Protein 2NAB (pdb70)

B-factor: mean 4.06, std 4.64, range [0.1, 16.78]

GO terms:
  GO:0005634 nucleus (C, IDA)
  GO:0042802 identical protein binding (F, IDA)
  GO:0016604 nuclear body (C, IDA)
  GO:0005515 protein binding (F, IPI)
  GO:0042802 identical protein binding (F, IPI)
  GO:0003677 DNA binding (F, IDA)
  GO:0045893 positive regulation of DNA-templated transcription (P, IDA)
  GO:0000122 negative regulation of transcription by RNA polymerase II (P, IDA)

Radius of gyration: 11.76 Å; Cα contacts (8 Å, |Δi|>4): 29; chains: 1; bounding box: 39×16×17 Å

Organism: Mus musculus (NCBI:txid10090)

Foldseek 3Di:
DPDDDPDAPAWDADPVPRDIDRDPVVVVVVVVVCPPPPVVD

Secondary structure (DSSP, 8-state):
-TT-SS-TT--EE-TTT--EES-HHHHHHHHHGGGGS-S--

CATH classification: 3.30.160.60

Solvent-accessible surface area: 3978 Å² total; per-residue (Å²): 98,106,61,126,88,182,29,108,80,54,80,65,78,1,121,115,65,52,94,64,24,65,121,173,122,28,28,89,164,44,30,169,38,136,228,146,77,120,145,156,212

Nearest PDB structures (foldseek):
  2ytp-assembly1_A  TM=5.894E-01  e=1.237E-01  Homo sapiens
  2emb-assembly1_A  TM=6.251E-01  e=2.549E-01  Homo sapiens
  2drp-assembly1_A  TM=6.180E-01  e=2.372E-01  Drosophila melanogaster
  2emf-assembly1_A  TM=6.110E-01  e=6.525E-01  Homo sapiens
  5kkq-assembly2_D  TM=6.620E-01  e=8.105E-01  Homo sapiens

InterPro domains:
  IPR001909 Krueppel-associated box [PF01352] (222-247)
  IPR001909 Krueppel-associated box [PS50805] (220-294)
  IPR003309 SCAN domain [PF02023] (38-126)
  IPR003309 SCAN domain [PS50804] (42-123)
  IPR003309 SCAN domain [SM00431] (38-149)
  IPR003309 SCAN domain [cd07936] (50-122)
  IPR013087 Zinc finger C2H2-type [PF00096] (405-425)
  IPR013087 Zinc finger C2H2-type [PF00096] (461-483)
  IPR013087 Zinc finger C2H2-type [PF00096] (551-573)
  IPR013087 Zinc finger C2H2-type [PS00028] (435-455)
  IPR013087 Zinc finger C2H2-type [PS00028] (463-483)
  IPR013087 Zinc finger C2H2-type [PS00028] (522-543)
  IPR013087 Zinc finger C2H2-type [PS00028] (553-573)
  IPR013087 Zinc finger C2H2-type [PS50157] (405-432)
  IPR013087 Zinc finger C2H2-type [PS50157] (433-460)
  IPR013087 Zinc finger C2H2-type [PS50157] (461-488)
  IPR013087 Zinc finger C2H2-type [PS50157] (520-548)
  IPR013087 Zinc finger C2H2-type [PS50157] (551-578)
  IPR013087 Zinc finger C2H2-type [SM00355] (405-425)
  IPR013087 Zinc finger C2H2-type [SM00355] (433-455)

Sequence (41 aa):
GAMEVQTSQKSYVCPNCGKIFRWRVNFIRHLRSRREQKPHKGAMEVQTSQKSYVCPNCGKIFRWRVNFIRHLRSRREQKPHKGAMEVQTSQKSYVCPNCGKIFRWRVNFIRHLRSRREQKPHKGAMEVQTSQKSYVCPNCGKIFRWRVNFIRHLRSRREQKPHKGAMEVQTSQKSYVCPNCGKIFRWRVNFIRHLRSRREQKPHKGAMEVQTSQKSYVCPNCGKIFRWRVNFIRHLRSRREQKPHKGAMEVQTSQKSYVCPNCGKIFRWRVNFIRHLRSRREQKPHKGAMEVQTSQKSYVCPNCGKIFRWRVNFIRHLRSRREQKPHKGAMEVQTSQKSYVCPNCGKIFRWRVNFIRHLRSRREQKPHKGAMEVQTSQKSYVCPNCGKIFRWRVNFIRHLRSRREQKPHKGAMEVQTSQKSYVCPNCGKIFRWRVNFIRHLRSRREQKPHKGAMEVQTSQKSYVCPNCGKIFRWRVNFIRHLRSRREQKPHKGAMEVQTSQKSYVCPNCGKIFRWRVNFIRHLRSRREQKPHKGAMEVQTSQKSYVCPNCGKIFRWRVNFIRHLRSRREQKPHKGAMEVQTSQKSYVCPNCGKIFRWRVNFIRHLRSRREQKPHK

Structure (mmCIF, N/CA/C/O backbone):
data_2NAB
#
_entry.id   2NAB
#
loop_
_entity.id
_entity.type
_entity.pdbx_description
1 polymer 'Zinc finger protein 496'
2 non-polymer 'ZINC ION'
#
loop_
_atom_site.group_PDB
_atom_site.id
_atom_site.type_symbol
_atom_site.label_atom_id
_atom_site.label_alt_id
_atom_site.label_comp_id
_atom_site.label_asym_id
_atom_site.label_entity_id
_atom_site.label_seq_id
_atom_site.pdbx_PDB_ins_code
_atom_site.Cartn_x
_atom_site.Cartn_y
_atom_site.Cartn_z
_atom_site.occupancy
_atom_site.B_iso_or_equiv
_atom_site.auth_seq_id
_atom_site.auth_comp_id
_atom_site.auth_asym_id
_atom_site.auth_atom_id
_atom_site.pdbx_PDB_model_num
ATOM 1 N N . GLY A 1 1 ? -5.434 -8.682 13.279 1.00 16.57 1 GLY A N 1
ATOM 2 C CA . GLY A 1 1 ? -4.842 -7.472 12.662 1.00 16.05 1 GLY A CA 1
ATOM 3 C C . GLY A 1 1 ? -5.632 -6.227 13.001 1.00 15.39 1 GLY A C 1
ATOM 4 O O . GLY A 1 1 ? -6.787 -6.317 13.417 1.00 15.39 1 GLY A O 1
ATOM 10 N N . ALA A 1 2 ? -5.019 -5.068 12.814 1.00 15.00 2 ALA A N 1
ATOM 11 C CA . ALA A 1 2 ? -5.662 -3.800 13.126 1.00 14.51 2 ALA A CA 1
ATOM 12 C C . ALA A 1 2 ? -6.788 -3.496 12.144 1.00 13.72 2 ALA A C 1
ATOM 13 O O . ALA A 1 2 ? -7.864 -3.045 12.535 1.00 13.57 2 ALA A O 1
ATOM 20 N N . MET A 1 3 ? -6.543 -3.770 10.870 1.00 13.39 3 MET A N 1
ATOM 21 C CA . MET A 1 3 ? -7.508 -3.466 9.822 1.00 12.79 3 MET A CA 1
ATOM 22 C C . MET A 1 3 ? -8.464 -4.628 9.586 1.00 11.93 3 MET A C 1
ATOM 23 O O . MET A 1 3 ? -8.963 -4.814 8.473 1.00 11.75 3 MET A O 1
ATOM 37 N N . GLU A 1 4 ? -8.733 -5.404 10.624 1.00 11.61 4 GLU A N 1
ATOM 38 C CA . GLU A 1 4 ? -9.672 -6.508 10.511 1.00 10.99 4 GLU A CA 1
ATOM 39 C C . GLU A 1 4 ? -11.092 -6.036 10.788 1.00 10.29 4 GLU A C 1
ATOM 40 O O . GLU A 1 4 ? -11.766 -6.508 11.705 1.00 10.23 4 GLU A O 1
ATOM 52 N N . VAL A 1 5 ? -11.518 -5.075 9.989 1.00 10.00 5 VAL A N 1
ATOM 53 C CA . VAL A 1 5 ? -12.875 -4.570 10.021 1.00 9.55 5 VAL A CA 1
ATOM 54 C C . VAL A 1 5 ? -13.525 -4.901 8.687 1.00 8.56 5 VAL A C 1
ATOM 55 O O . VAL A 1 5 ? -12.830 -4.996 7.673 1.00 8.34 5 VAL A O 1
ATOM 68 N N . GLN A 1 6 ? -14.833 -5.109 8.681 1.00 8.21 6 GLN A N 1
ATOM 69 C CA . GLN A 1 6 ? -15.534 -5.446 7.452 1.00 7.51 6 GLN A CA 1
ATOM 70 C C . GLN A 1 6 ? -15.611 -4.226 6.537 1.00 6.86 6 GLN A C 1
ATOM 71 O O . GLN A 1 6 ? -16.579 -3.465 6.564 1.00 6.99 6 GLN A O 1
ATOM 85 N N . THR A 1 7 ? -14.570 -4.043 5.743 1.00 6.49 7 THR A N 1
ATOM 86 C CA . THR A 1 7 ? -14.478 -2.914 4.842 1.00 6.18 7 THR A CA 1
ATOM 87 C C . THR A 1 7 ? -13.684 -3.302 3.597 1.00 5.42 7 THR A C 1
ATOM 88 O O . THR A 1 7 ? -12.646 -3.963 3.687 1.00 5.59 7 THR A O 1
ATOM 99 N N . SER A 1 8 ? -14.179 -2.906 2.436 1.00 4.98 8 SER A N 1
ATOM 100 C CA . SER A 1 8 ? -13.537 -3.249 1.180 1.00 4.63 8 SER A CA 1
ATOM 101 C C . SER A 1 8 ? -12.614 -2.116 0.739 1.00 3.83 8 SER A C 1
ATOM 102 O O . SER A 1 8 ? -12.176 -2.060 -0.411 1.00 4.10 8 SER A O 1
ATOM 110 N N . GLN A 1 9 ? -12.320 -1.210 1.667 1.00 3.35 9 GLN A N 1
ATOM 111 C CA . GLN A 1 9 ? -11.422 -0.100 1.392 1.00 3.09 9 GLN A CA 1
ATOM 112 C C . GLN A 1 9 ? -9.973 -0.570 1.365 1.00 2.31 9 GLN A C 1
ATOM 113 O O . GLN A 1 9 ? -9.122 0.056 0.741 1.00 2.73 9 GLN A O 1
ATOM 127 N N . LYS A 1 10 ? -9.701 -1.680 2.032 1.00 1.81 10 LYS A N 1
ATOM 128 C CA . LYS A 1 10 ? -8.359 -2.238 2.055 1.00 1.63 10 LYS A CA 1
ATOM 129 C C . LYS A 1 10 ? -8.163 -3.199 0.885 1.00 1.14 10 LYS A C 1
ATOM 130 O O . LYS A 1 10 ? -8.607 -4.345 0.917 1.00 1.76 10 LYS A O 1
ATOM 149 N N . SER A 1 11 ? -7.528 -2.712 -0.169 1.00 0.75 11 SER A N 1
ATOM 150 C CA . SER A 1 11 ? -7.289 -3.529 -1.348 1.00 0.74 11 SER A CA 1
ATOM 151 C C . SER A 1 11 ? -5.952 -3.176 -1.989 1.00 0.56 11 SER A C 1
ATOM 152 O O . SER A 1 11 ? -5.730 -3.430 -3.174 1.00 0.73 11 SER A O 1
ATOM 160 N N . TYR A 1 12 ? -5.063 -2.584 -1.205 1.00 0.36 12 TYR A N 1
ATOM 161 C CA . TYR A 1 12 ? -3.765 -2.171 -1.715 1.00 0.21 12 TYR A CA 1
ATOM 162 C C . TYR A 1 12 ? -2.669 -3.026 -1.097 1.00 0.17 12 TYR A C 1
ATOM 163 O O . TYR A 1 12 ? -2.407 -2.938 0.104 1.00 0.22 12 TYR A O 1
ATOM 181 N N . VAL A 1 13 ? -2.053 -3.868 -1.912 1.00 0.18 13 VAL A N 1
ATOM 182 C CA . VAL A 1 13 ? -0.979 -4.734 -1.449 1.00 0.20 13 VAL A CA 1
ATOM 183 C C . VAL A 1 13 ? 0.363 -4.310 -2.032 1.00 0.19 13 VAL A C 1
ATOM 184 O O . VAL A 1 13 ? 0.494 -4.131 -3.242 1.00 0.29 13 VAL A O 1
ATOM 197 N N . CYS A 1 14 ? 1.355 -4.144 -1.173 1.00 0.16 14 CYS A N 1
ATOM 198 C CA . CYS A 1 14 ? 2.722 -3.980 -1.636 1.00 0.22 14 CYS A CA 1
ATOM 199 C C . CYS A 1 14 ? 3.294 -5.355 -1.962 1.00 0.23 14 CYS A C 1
ATOM 200 O O . CYS A 1 14 ? 3.388 -6.211 -1.084 1.00 0.21 14 CYS A O 1
ATOM 207 N N . PRO A 1 15 ? 3.687 -5.585 -3.226 1.00 0.33 15 PRO A N 1
ATOM 208 C CA . PRO A 1 15 ? 4.109 -6.912 -3.701 1.00 0.42 15 PRO A CA 1
ATOM 209 C C . PRO A 1 15 ? 5.332 -7.457 -2.967 1.00 0.45 15 PRO A C 1
ATOM 210 O O . PRO A 1 15 ? 5.517 -8.669 -2.868 1.00 0.57 15 PRO A O 1
ATOM 221 N N . ASN A 1 16 ? 6.156 -6.562 -2.447 1.00 0.42 16 ASN A N 1
ATOM 222 C CA . ASN A 1 16 ? 7.411 -6.960 -1.821 1.00 0.51 16 ASN A CA 1
ATOM 223 C C . ASN A 1 16 ? 7.236 -7.232 -0.330 1.00 0.41 16 ASN A C 1
ATOM 224 O O . ASN A 1 16 ? 7.848 -8.153 0.216 1.00 0.56 16 ASN A O 1
ATOM 235 N N . CYS A 1 17 ? 6.400 -6.440 0.329 1.00 0.26 17 CYS A N 1
ATOM 236 C CA . CYS A 1 17 ? 6.220 -6.577 1.769 1.00 0.29 17 CYS A CA 1
ATOM 237 C C . CYS A 1 17 ? 4.996 -7.422 2.108 1.00 0.24 17 CYS A C 1
ATOM 238 O O . CYS A 1 17 ? 4.881 -7.948 3.216 1.00 0.36 17 CYS A O 1
ATOM 245 N N . GLY A 1 18 ? 4.081 -7.550 1.150 1.00 0.18 18 GLY A N 1
ATOM 246 C CA . GLY A 1 18 ? 2.831 -8.248 1.402 1.00 0.22 18 GLY A CA 1
ATOM 247 C C . GLY A 1 18 ? 1.912 -7.431 2.286 1.00 0.20 18 GLY A C 1
ATOM 248 O O . GLY A 1 18 ? 0.944 -7.948 2.848 1.00 0.30 18 GLY A O 1
ATOM 252 N N . LYS A 1 19 ? 2.223 -6.145 2.393 1.00 0.14 19 LYS A N 1
ATOM 253 C CA . LYS A 1 19 ? 1.546 -5.246 3.316 1.00 0.16 19 LYS A CA 1
ATOM 254 C C . LYS A 1 19 ? 0.189 -4.807 2.770 1.00 0.16 19 LYS A C 1
ATOM 255 O O . LYS A 1 19 ? 0.072 -4.448 1.597 1.00 0.21 19 LYS A O 1
ATOM 274 N N . ILE A 1 20 ? -0.825 -4.844 3.629 1.00 0.16 20 ILE A N 1
ATOM 275 C CA . ILE A 1 20 ? -2.162 -4.379 3.280 1.00 0.19 20 ILE A CA 1
ATOM 276 C C . ILE A 1 20 ? -2.378 -2.947 3.751 1.00 0.15 20 ILE A C 1
ATOM 277 O O . ILE A 1 20 ? -2.092 -2.603 4.900 1.00 0.17 20 ILE A O 1
ATOM 293 N N . PHE A 1 21 ? -2.835 -2.116 2.835 1.00 0.15 21 PHE A N 1
ATOM 294 C CA . PHE A 1 21 ? -3.144 -0.731 3.127 1.00 0.12 21 PHE A CA 1
ATOM 295 C C . PHE A 1 21 ? -4.613 -0.451 2.879 1.00 0.13 21 PHE A C 1
ATOM 296 O O . PHE A 1 21 ? -5.246 -1.095 2.038 1.00 0.19 21 PHE A O 1
ATOM 313 N N . ARG A 1 22 ? -5.151 0.494 3.626 1.00 0.13 22 ARG A N 1
ATOM 314 C CA . ARG A 1 22 ? -6.544 0.865 3.496 1.00 0.17 22 ARG A CA 1
ATOM 315 C C . ARG A 1 22 ? -6.684 2.199 2.767 1.00 0.14 22 ARG A C 1
ATOM 316 O O . ARG A 1 22 ? -7.748 2.525 2.241 1.00 0.24 22 ARG A O 1
ATOM 337 N N . TRP A 1 23 ? -5.600 2.965 2.737 1.00 0.13 23 TRP A N 1
ATOM 338 C CA . TRP A 1 23 ? -5.613 4.287 2.123 1.00 0.14 23 TRP A CA 1
ATOM 339 C C . TRP A 1 23 ? -4.556 4.374 1.028 1.00 0.12 23 TRP A C 1
ATOM 340 O O . TRP A 1 23 ? -3.521 3.715 1.099 1.00 0.15 23 TRP A O 1
ATOM 361 N N . ARG A 1 24 ? -4.837 5.182 0.012 1.00 0.16 24 ARG A N 1
ATOM 362 C CA . ARG A 1 24 ? -3.936 5.349 -1.125 1.00 0.20 24 ARG A CA 1
ATOM 363 C C . ARG A 1 24 ? -2.702 6.171 -0.758 1.00 0.16 24 ARG A C 1
ATOM 364 O O . ARG A 1 24 ? -1.588 5.837 -1.155 1.00 0.18 24 ARG A O 1
ATOM 385 N N . VAL A 1 25 ? -2.907 7.234 0.015 1.00 0.17 25 VAL A N 1
ATOM 386 C CA . VAL A 1 25 ? -1.850 8.214 0.271 1.00 0.20 25 VAL A CA 1
ATOM 387 C C . VAL A 1 25 ? -0.669 7.604 1.023 1.00 0.17 25 VAL A C 1
ATOM 388 O O . VAL A 1 25 ? 0.489 7.824 0.662 1.00 0.20 25 VAL A O 1
ATOM 401 N N . ASN A 1 26 ? -0.960 6.830 2.055 1.00 0.13 26 ASN A N 1
ATOM 402 C CA . ASN A 1 26 ? 0.085 6.174 2.827 1.00 0.14 26 ASN A CA 1
ATOM 403 C C . ASN A 1 26 ? 0.663 4.993 2.054 1.00 0.11 26 ASN A C 1
ATOM 404 O O . ASN A 1 26 ? 1.812 4.603 2.262 1.00 0.14 26 ASN A O 1
ATOM 415 N N . PHE A 1 27 ? -0.145 4.433 1.157 1.00 0.11 27 PHE A N 1
ATOM 416 C CA . PHE A 1 27 ? 0.285 3.323 0.316 1.00 0.10 27 PHE A CA 1
ATOM 417 C C . PHE A 1 27 ? 1.374 3.783 -0.643 1.00 0.10 27 PHE A C 1
ATOM 418 O O . PHE A 1 27 ? 2.436 3.170 -0.732 1.00 0.12 27 PHE A O 1
ATOM 435 N N . ILE A 1 28 ? 1.113 4.884 -1.337 1.00 0.10 28 ILE A N 1
ATOM 436 C CA . ILE A 1 28 ? 2.076 5.440 -2.278 1.00 0.13 28 ILE A CA 1
ATOM 437 C C . ILE A 1 28 ? 3.343 5.868 -1.546 1.00 0.15 28 ILE A C 1
ATOM 438 O O . ILE A 1 28 ? 4.449 5.744 -2.073 1.00 0.20 28 ILE A O 1
ATOM 454 N N . ARG A 1 29 ? 3.171 6.347 -0.319 1.00 0.14 29 ARG A N 1
ATOM 455 C CA . ARG A 1 29 ? 4.298 6.714 0.531 1.00 0.18 29 ARG A CA 1
ATOM 456 C C . ARG A 1 29 ? 5.166 5.489 0.812 1.00 0.15 29 ARG A C 1
ATOM 457 O O . ARG A 1 29 ? 6.389 5.537 0.704 1.00 0.19 29 ARG A O 1
ATOM 478 N N . HIS A 1 30 ? 4.508 4.389 1.153 1.00 0.13 30 HIS A N 1
ATOM 479 C CA . HIS A 1 30 ? 5.184 3.127 1.431 1.00 0.15 30 HIS A CA 1
ATOM 480 C C . HIS A 1 30 ? 5.871 2.592 0.173 1.00 0.19 30 HIS A C 1
ATOM 481 O O . HIS A 1 30 ? 6.958 2.016 0.239 1.00 0.29 30 HIS A O 1
ATOM 495 N N . LEU A 1 31 ? 5.241 2.801 -0.975 1.00 0.18 31 LEU A N 1
ATOM 496 C CA . LEU A 1 31 ? 5.820 2.389 -2.250 1.00 0.27 31 LEU A CA 1
ATOM 497 C C . LEU A 1 31 ? 6.988 3.295 -2.636 1.00 0.33 31 LEU A C 1
ATOM 498 O O . LEU A 1 31 ? 7.890 2.884 -3.360 1.00 0.43 31 LEU A O 1
ATOM 514 N N . ARG A 1 32 ? 6.972 4.523 -2.137 1.00 0.35 32 ARG A N 1
ATOM 515 C CA . ARG A 1 32 ? 8.075 5.452 -2.360 1.00 0.51 32 ARG A CA 1
ATOM 516 C C . ARG A 1 32 ? 9.216 5.136 -1.395 1.00 0.67 32 ARG A C 1
ATOM 517 O O . ARG A 1 32 ? 10.367 5.523 -1.605 1.00 0.85 32 ARG A O 1
ATOM 538 N N . SER A 1 33 ? 8.881 4.400 -0.343 1.00 0.72 33 SER A N 1
ATOM 539 C CA . SER A 1 33 ? 9.849 3.986 0.658 1.00 0.97 33 SER A CA 1
ATOM 540 C C . SER A 1 33 ? 10.672 2.795 0.152 1.00 1.08 33 SER A C 1
ATOM 541 O O . SER A 1 33 ? 11.568 2.304 0.840 1.00 1.61 33 SER A O 1
ATOM 549 N N . ARG A 1 34 ? 10.378 2.342 -1.066 1.00 1.04 34 ARG A N 1
ATOM 550 C CA . ARG A 1 34 ? 11.151 1.269 -1.687 1.00 1.27 34 ARG A CA 1
ATOM 551 C C . ARG A 1 34 ? 12.570 1.742 -1.965 1.00 1.81 34 ARG A C 1
ATOM 552 O O . ARG A 1 34 ? 13.506 0.947 -2.027 1.00 2.50 34 ARG A O 1
ATOM 573 N N . ARG A 1 35 ? 12.715 3.051 -2.108 1.00 2.21 35 ARG A N 1
ATOM 574 C CA . ARG A 1 35 ? 14.010 3.669 -2.347 1.00 2.88 35 ARG A CA 1
ATOM 575 C C . ARG A 1 35 ? 14.895 3.537 -1.105 1.00 3.25 35 ARG A C 1
ATOM 576 O O . ARG A 1 35 ? 16.114 3.697 -1.173 1.00 3.87 35 ARG A O 1
ATOM 597 N N . GLU A 1 36 ? 14.270 3.229 0.028 1.00 3.49 36 GLU A N 1
ATOM 598 C CA . GLU A 1 36 ? 14.987 3.049 1.285 1.00 4.47 36 GLU A CA 1
ATOM 599 C C . GLU A 1 36 ? 15.334 1.580 1.500 1.00 5.10 36 GLU A C 1
ATOM 600 O O . GLU A 1 36 ? 15.922 1.213 2.520 1.00 5.78 36 GLU A O 1
ATOM 612 N N . GLN A 1 37 ? 14.950 0.741 0.550 1.00 5.24 37 GLN A N 1
ATOM 613 C CA . GLN A 1 37 ? 15.176 -0.693 0.660 1.00 6.13 37 GLN A CA 1
ATOM 614 C C . GLN A 1 37 ? 16.477 -1.090 -0.021 1.00 6.51 37 GLN A C 1
ATOM 615 O O . GLN A 1 37 ? 17.148 -0.261 -0.642 1.00 6.82 37 GLN A O 1
ATOM 629 N N . LYS A 1 38 ? 16.821 -2.359 0.096 1.00 6.85 38 LYS A N 1
ATOM 630 C CA . LYS A 1 38 ? 18.010 -2.899 -0.540 1.00 7.56 38 LYS A CA 1
ATOM 631 C C . LYS A 1 38 ? 17.645 -4.129 -1.372 1.00 8.08 38 LYS A C 1
ATOM 632 O O . LYS A 1 38 ? 17.235 -5.161 -0.835 1.00 8.39 38 LYS A O 1
ATOM 651 N N . PRO A 1 39 ? 17.759 -3.998 -2.714 1.00 8.48 39 PRO A N 1
ATOM 652 C CA . PRO A 1 39 ? 17.413 -5.059 -3.676 1.00 9.26 39 PRO A CA 1
ATOM 653 C C . PRO A 1 39 ? 18.010 -6.412 -3.315 1.00 9.99 39 PRO A C 1
ATOM 654 O O . PRO A 1 39 ? 17.365 -7.448 -3.471 1.00 10.40 39 PRO A O 1
ATOM 665 N N . HIS A 1 40 ? 19.252 -6.399 -2.861 1.00 10.38 40 HIS A N 1
ATOM 666 C CA . HIS A 1 40 ? 19.893 -7.603 -2.363 1.00 11.26 40 HIS A CA 1
ATOM 667 C C . HIS A 1 40 ? 20.962 -7.226 -1.350 1.00 12.05 40 HIS A C 1
ATOM 668 O O . HIS A 1 40 ? 20.717 -7.294 -0.151 1.00 12.77 40 HIS A O 1
ATOM 683 N N . LYS A 1 41 ? 22.122 -6.799 -1.855 1.00 12.07 41 LYS A N 1
ATOM 684 C CA . LYS A 1 41 ? 23.266 -6.401 -1.027 1.00 12.96 41 LYS A CA 1
ATOM 685 C C . LYS A 1 41 ? 23.496 -7.380 0.127 1.00 13.36 41 LYS A C 1
ATOM 686 O O . LYS A 1 41 ? 24.137 -8.426 -0.102 1.00 13.65 41 LYS A O 1
ATOM 707 N N . GLY A 1 1 ? -16.374 11.644 0.097 1.00 16.57 1 GLY A N 2
ATOM 708 C CA . GLY A 1 1 ? -17.296 12.736 0.492 1.00 16.05 1 GLY A CA 2
ATOM 709 C C . GLY A 1 1 ? -18.125 12.368 1.702 1.00 15.39 1 GLY A C 2
ATOM 710 O O . GLY A 1 1 ? -17.711 11.534 2.508 1.00 15.39 1 GLY A O 2
ATOM 716 N N . ALA A 1 2 ? -19.303 12.968 1.821 1.00 15.00 2 ALA A N 2
ATOM 717 C CA . ALA A 1 2 ? -20.171 12.733 2.968 1.00 14.51 2 ALA A CA 2
ATOM 718 C C . ALA A 1 2 ? -21.070 11.522 2.747 1.00 13.72 2 ALA A C 2
ATOM 719 O O . ALA A 1 2 ? -21.778 11.086 3.657 1.00 13.57 2 ALA A O 2
ATOM 726 N N . MET A 1 3 ? -21.051 10.989 1.534 1.00 13.39 3 MET A N 2
ATOM 727 C CA . MET A 1 3 ? -21.818 9.792 1.213 1.00 12.79 3 MET A CA 2
ATOM 728 C C . MET A 1 3 ? -20.899 8.717 0.651 1.00 11.93 3 MET A C 2
ATOM 729 O O . MET A 1 3 ? -21.225 8.031 -0.321 1.00 11.75 3 MET A O 2
ATOM 743 N N . GLU A 1 4 ? -19.744 8.575 1.279 1.00 11.61 4 GLU A N 2
ATOM 744 C CA . GLU A 1 4 ? -18.755 7.599 0.858 1.00 10.99 4 GLU A CA 2
ATOM 745 C C . GLU A 1 4 ? -18.530 6.588 1.975 1.00 10.29 4 GLU A C 2
ATOM 746 O O . GLU A 1 4 ? -17.401 6.361 2.417 1.00 10.23 4 GLU A O 2
ATOM 758 N N . VAL A 1 5 ? -19.621 6.002 2.448 1.00 10.00 5 VAL A N 2
ATOM 759 C CA . VAL A 1 5 ? -19.553 5.016 3.517 1.00 9.55 5 VAL A CA 2
ATOM 760 C C . VAL A 1 5 ? -19.089 3.672 2.969 1.00 8.56 5 VAL A C 2
ATOM 761 O O . VAL A 1 5 ? -18.541 2.846 3.701 1.00 8.34 5 VAL A O 2
ATOM 774 N N . GLN A 1 6 ? -19.306 3.461 1.676 1.00 8.21 6 GLN A N 2
ATOM 775 C CA . GLN A 1 6 ? -18.782 2.286 1.003 1.00 7.51 6 GLN A CA 2
ATOM 776 C C . GLN A 1 6 ? -17.287 2.467 0.791 1.00 6.86 6 GLN A C 2
ATOM 777 O O . GLN A 1 6 ? -16.857 3.176 -0.119 1.00 6.99 6 GLN A O 2
ATOM 791 N N . THR A 1 7 ? -16.503 1.860 1.661 1.00 6.49 7 THR A N 2
ATOM 792 C CA . THR A 1 7 ? -15.063 2.026 1.633 1.00 6.18 7 THR A CA 2
ATOM 793 C C . THR A 1 7 ? -14.378 0.777 2.196 1.00 5.42 7 THR A C 2
ATOM 794 O O . THR A 1 7 ? -13.266 0.823 2.730 1.00 5.59 7 THR A O 2
ATOM 805 N N . SER A 1 8 ? -15.054 -0.352 2.072 1.00 4.98 8 SER A N 2
ATOM 806 C CA . SER A 1 8 ? -14.497 -1.621 2.509 1.00 4.63 8 SER A CA 2
ATOM 807 C C . SER A 1 8 ? -13.872 -2.354 1.326 1.00 3.83 8 SER A C 2
ATOM 808 O O . SER A 1 8 ? -14.176 -2.042 0.170 1.00 4.10 8 SER A O 2
ATOM 816 N N . GLN A 1 9 ? -12.997 -3.315 1.622 1.00 3.35 9 GLN A N 2
ATOM 817 C CA . GLN A 1 9 ? -12.318 -4.108 0.595 1.00 3.09 9 GLN A CA 2
ATOM 818 C C . GLN A 1 9 ? -11.419 -3.232 -0.271 1.00 2.31 9 GLN A C 2
ATOM 819 O O . GLN A 1 9 ? -11.355 -3.394 -1.490 1.00 2.73 9 GLN A O 2
ATOM 833 N N . LYS A 1 10 ? -10.723 -2.306 0.372 1.00 1.81 10 LYS A N 2
ATOM 834 C CA . LYS A 1 10 ? -9.766 -1.449 -0.313 1.00 1.63 10 LYS A CA 2
ATOM 835 C C . LYS A 1 10 ? -8.354 -1.927 -0.022 1.00 1.14 10 LYS A C 2
ATOM 836 O O . LYS A 1 10 ? -7.502 -1.162 0.419 1.00 1.76 10 LYS A O 2
ATOM 855 N N . SER A 1 11 ? -8.122 -3.203 -0.269 1.00 0.75 11 SER A N 2
ATOM 856 C CA . SER A 1 11 ? -6.858 -3.830 0.066 1.00 0.74 11 SER A CA 2
ATOM 857 C C . SER A 1 11 ? -5.772 -3.486 -0.949 1.00 0.56 11 SER A C 2
ATOM 858 O O . SER A 1 11 ? -5.705 -4.076 -2.029 1.00 0.73 11 SER A O 2
ATOM 866 N N . TYR A 1 12 ? -4.940 -2.515 -0.611 1.00 0.36 12 TYR A N 2
ATOM 867 C CA . TYR A 1 12 ? -3.782 -2.194 -1.428 1.00 0.21 12 TYR A CA 2
ATOM 868 C C . TYR A 1 12 ? -2.602 -3.022 -0.955 1.00 0.17 12 TYR A C 2
ATOM 869 O O . TYR A 1 12 ? -2.156 -2.872 0.179 1.00 0.22 12 TYR A O 2
ATOM 887 N N . VAL A 1 13 ? -2.113 -3.904 -1.809 1.00 0.18 13 VAL A N 2
ATOM 888 C CA . VAL A 1 13 ? -1.066 -4.831 -1.415 1.00 0.20 13 VAL A CA 2
ATOM 889 C C . VAL A 1 13 ? 0.265 -4.471 -2.061 1.00 0.19 13 VAL A C 2
ATOM 890 O O . VAL A 1 13 ? 0.375 -4.411 -3.287 1.00 0.29 13 VAL A O 2
ATOM 903 N N . CYS A 1 14 ? 1.268 -4.212 -1.236 1.00 0.16 14 CYS A N 2
ATOM 904 C CA . CYS A 1 14 ? 2.624 -4.042 -1.730 1.00 0.22 14 CYS A CA 2
ATOM 905 C C . CYS A 1 14 ? 3.213 -5.407 -2.053 1.00 0.23 14 CYS A C 2
ATOM 906 O O . CYS A 1 14 ? 3.354 -6.247 -1.167 1.00 0.21 14 CYS A O 2
ATOM 913 N N . PRO A 1 15 ? 3.578 -5.650 -3.318 1.00 0.33 15 PRO A N 2
ATOM 914 C CA . PRO A 1 15 ? 4.094 -6.952 -3.750 1.00 0.42 15 PRO A CA 2
ATOM 915 C C . PRO A 1 15 ? 5.468 -7.251 -3.158 1.00 0.45 15 PRO A C 2
ATOM 916 O O . PRO A 1 15 ? 5.938 -8.389 -3.186 1.00 0.57 15 PRO A O 2
ATOM 927 N N . ASN A 1 16 ? 6.100 -6.222 -2.616 1.00 0.42 16 ASN A N 2
ATOM 928 C CA . ASN A 1 16 ? 7.440 -6.350 -2.070 1.00 0.51 16 ASN A CA 2
ATOM 929 C C . ASN A 1 16 ? 7.406 -6.738 -0.591 1.00 0.41 16 ASN A C 2
ATOM 930 O O . ASN A 1 16 ? 8.328 -7.381 -0.095 1.00 0.56 16 ASN A O 2
ATOM 941 N N . CYS A 1 17 ? 6.341 -6.361 0.113 1.00 0.26 17 CYS A N 2
ATOM 942 C CA . CYS A 1 17 ? 6.274 -6.618 1.551 1.00 0.29 17 CYS A CA 2
ATOM 943 C C . CYS A 1 17 ? 5.061 -7.464 1.943 1.00 0.24 17 CYS A C 2
ATOM 944 O O . CYS A 1 17 ? 5.041 -8.071 3.013 1.00 0.36 17 CYS A O 2
ATOM 951 N N . GLY A 1 18 ? 4.051 -7.498 1.081 1.00 0.18 18 GLY A N 2
ATOM 952 C CA . GLY A 1 18 ? 2.807 -8.167 1.422 1.00 0.22 18 GLY A CA 2
ATOM 953 C C . GLY A 1 18 ? 1.933 -7.301 2.313 1.00 0.20 18 GLY A C 2
ATOM 954 O O . GLY A 1 18 ? 0.886 -7.740 2.795 1.00 0.30 18 GLY A O 2
ATOM 958 N N . LYS A 1 19 ? 2.369 -6.061 2.509 1.00 0.14 19 LYS A N 2
ATOM 959 C CA . LYS A 1 19 ? 1.691 -5.117 3.388 1.00 0.16 19 LYS A CA 2
ATOM 960 C C . LYS A 1 19 ? 0.403 -4.616 2.739 1.00 0.16 19 LYS A C 2
ATOM 961 O O . LYS A 1 19 ? 0.404 -4.225 1.570 1.00 0.21 19 LYS A O 2
ATOM 980 N N . ILE A 1 20 ? -0.688 -4.643 3.495 1.00 0.16 20 ILE A N 2
ATOM 981 C CA . ILE A 1 20 ? -1.983 -4.203 2.992 1.00 0.19 20 ILE A CA 2
ATOM 982 C C . ILE A 1 20 ? -2.380 -2.861 3.598 1.00 0.15 20 ILE A C 2
ATOM 983 O O . ILE A 1 20 ? -2.396 -2.701 4.819 1.00 0.17 20 ILE A O 2
ATOM 999 N N . PHE A 1 21 ? -2.688 -1.906 2.734 1.00 0.15 21 PHE A N 2
ATOM 1000 C CA . PHE A 1 21 ? -3.086 -0.574 3.151 1.00 0.12 21 PHE A CA 2
ATOM 1001 C C . PHE A 1 21 ? -4.512 -0.310 2.711 1.00 0.13 21 PHE A C 2
ATOM 1002 O O . PHE A 1 21 ? -4.970 -0.872 1.718 1.00 0.19 21 PHE A O 2
ATOM 1019 N N . ARG A 1 22 ? -5.214 0.519 3.461 1.00 0.13 22 ARG A N 2
ATOM 1020 C CA . ARG A 1 22 ? -6.582 0.868 3.124 1.00 0.17 22 ARG A CA 2
ATOM 1021 C C . ARG A 1 22 ? -6.649 2.277 2.540 1.00 0.14 22 ARG A C 2
ATOM 1022 O O . ARG A 1 22 ? -7.622 2.646 1.880 1.00 0.24 22 ARG A O 2
ATOM 1043 N N . TRP A 1 23 ? -5.612 3.063 2.800 1.00 0.13 23 TRP A N 2
ATOM 1044 C CA . TRP A 1 23 ? -5.518 4.411 2.260 1.00 0.14 23 TRP A CA 2
ATOM 1045 C C . TRP A 1 23 ? -4.456 4.449 1.172 1.00 0.12 23 TRP A C 2
ATOM 1046 O O . TRP A 1 23 ? -3.364 3.910 1.336 1.00 0.15 23 TRP A O 2
ATOM 1067 N N . ARG A 1 24 ? -4.785 5.078 0.058 1.00 0.16 24 ARG A N 2
ATOM 1068 C CA . ARG A 1 24 ? -3.876 5.158 -1.073 1.00 0.20 24 ARG A CA 2
ATOM 1069 C C . ARG A 1 24 ? -2.715 6.106 -0.781 1.00 0.16 24 ARG A C 2
ATOM 1070 O O . ARG A 1 24 ? -1.606 5.905 -1.272 1.00 0.18 24 ARG A O 2
ATOM 1091 N N . VAL A 1 25 ? -2.960 7.124 0.039 1.00 0.17 25 VAL A N 2
ATOM 1092 C CA . VAL A 1 25 ? -1.951 8.147 0.304 1.00 0.20 25 VAL A CA 2
ATOM 1093 C C . VAL A 1 25 ? -0.751 7.573 1.054 1.00 0.17 25 VAL A C 2
ATOM 1094 O O . VAL A 1 25 ? 0.398 7.815 0.680 1.00 0.20 25 VAL A O 2
ATOM 1107 N N . ASN A 1 26 ? -1.017 6.795 2.095 1.00 0.13 26 ASN A N 2
ATOM 1108 C CA . ASN A 1 26 ? 0.048 6.157 2.852 1.00 0.14 26 ASN A CA 2
ATOM 1109 C C . ASN A 1 26 ? 0.621 4.979 2.069 1.00 0.11 26 ASN A C 2
ATOM 1110 O O . ASN A 1 26 ? 1.776 4.601 2.248 1.00 0.14 26 ASN A O 2
ATOM 1121 N N . PHE A 1 27 ? -0.202 4.412 1.194 1.00 0.11 27 PHE A N 2
ATOM 1122 C CA . PHE A 1 27 ? 0.222 3.306 0.340 1.00 0.10 27 PHE A CA 2
ATOM 1123 C C . PHE A 1 27 ? 1.310 3.772 -0.616 1.00 0.10 27 PHE A C 2
ATOM 1124 O O . PHE A 1 27 ? 2.366 3.149 -0.722 1.00 0.12 27 PHE A O 2
ATOM 1141 N N . ILE A 1 28 ? 1.056 4.884 -1.296 1.00 0.10 28 ILE A N 2
ATOM 1142 C CA . ILE A 1 28 ? 2.030 5.454 -2.212 1.00 0.13 28 ILE A CA 2
ATOM 1143 C C . ILE A 1 28 ? 3.292 5.849 -1.453 1.00 0.15 28 ILE A C 2
ATOM 1144 O O . ILE A 1 28 ? 4.391 5.747 -1.977 1.00 0.20 28 ILE A O 2
ATOM 1160 N N . ARG A 1 29 ? 3.123 6.273 -0.206 1.00 0.14 29 ARG A N 2
ATOM 1161 C CA . ARG A 1 29 ? 4.256 6.600 0.656 1.00 0.18 29 ARG A CA 2
ATOM 1162 C C . ARG A 1 29 ? 5.152 5.374 0.857 1.00 0.15 29 ARG A C 2
ATOM 1163 O O . ARG A 1 29 ? 6.377 5.449 0.723 1.00 0.19 29 ARG A O 2
ATOM 1184 N N . HIS A 1 30 ? 4.521 4.249 1.163 1.00 0.13 30 HIS A N 2
ATOM 1185 C CA . HIS A 1 30 ? 5.224 2.994 1.409 1.00 0.15 30 HIS A CA 2
ATOM 1186 C C . HIS A 1 30 ? 5.824 2.431 0.116 1.00 0.19 30 HIS A C 2
ATOM 1187 O O . HIS A 1 30 ? 6.903 1.837 0.124 1.00 0.29 30 HIS A O 2
ATOM 1201 N N . LEU A 1 31 ? 5.125 2.625 -0.995 1.00 0.18 31 LEU A N 2
ATOM 1202 C CA . LEU A 1 31 ? 5.614 2.174 -2.295 1.00 0.27 31 LEU A CA 2
ATOM 1203 C C . LEU A 1 31 ? 6.693 3.106 -2.832 1.00 0.33 31 LEU A C 2
ATOM 1204 O O . LEU A 1 31 ? 7.581 2.682 -3.567 1.00 0.43 31 LEU A O 2
ATOM 1220 N N . ARG A 1 32 ? 6.607 4.370 -2.458 1.00 0.35 32 ARG A N 2
ATOM 1221 C CA . ARG A 1 32 ? 7.596 5.362 -2.847 1.00 0.51 32 ARG A CA 2
ATOM 1222 C C . ARG A 1 32 ? 8.957 4.990 -2.269 1.00 0.67 32 ARG A C 2
ATOM 1223 O O . ARG A 1 32 ? 9.984 5.081 -2.942 1.00 0.85 32 ARG A O 2
ATOM 1244 N N . SER A 1 33 ? 8.942 4.531 -1.027 1.00 0.72 33 SER A N 2
ATOM 1245 C CA . SER A 1 33 ? 10.156 4.113 -0.348 1.00 0.97 33 SER A CA 2
ATOM 1246 C C . SER A 1 33 ? 10.244 2.588 -0.313 1.00 1.08 33 SER A C 2
ATOM 1247 O O . SER A 1 33 ? 10.600 1.998 0.705 1.00 1.61 33 SER A O 2
ATOM 1255 N N . ARG A 1 34 ? 9.904 1.958 -1.433 1.00 1.04 34 ARG A N 2
ATOM 1256 C CA . ARG A 1 34 ? 9.898 0.499 -1.526 1.00 1.27 34 ARG A CA 2
ATOM 1257 C C . ARG A 1 34 ? 11.320 -0.055 -1.490 1.00 1.81 34 ARG A C 2
ATOM 1258 O O . ARG A 1 34 ? 12.267 0.634 -1.872 1.00 2.50 34 ARG A O 2
ATOM 1279 N N . ARG A 1 35 ? 11.452 -1.300 -1.028 1.00 2.21 35 ARG A N 2
ATOM 1280 C CA . ARG A 1 35 ? 12.751 -1.963 -0.905 1.00 2.88 35 ARG A CA 2
ATOM 1281 C C . ARG A 1 35 ? 13.667 -1.172 0.017 1.00 3.25 35 ARG A C 2
ATOM 1282 O O . ARG A 1 35 ? 14.878 -1.086 -0.199 1.00 3.87 35 ARG A O 2
ATOM 1303 N N . GLU A 1 36 ? 13.071 -0.602 1.049 1.00 3.49 36 GLU A N 2
ATOM 1304 C CA . GLU A 1 36 ? 13.790 0.220 2.000 1.00 4.47 36 GLU A CA 2
ATOM 1305 C C . GLU A 1 36 ? 13.120 0.134 3.364 1.00 5.10 36 GLU A C 2
ATOM 1306 O O . GLU A 1 36 ? 11.901 0.266 3.479 1.00 5.78 36 GLU A O 2
ATOM 1318 N N . GLN A 1 37 ? 13.923 -0.103 4.387 1.00 5.24 37 GLN A N 2
ATOM 1319 C CA . GLN A 1 37 ? 13.423 -0.252 5.740 1.00 6.13 37 GLN A CA 2
ATOM 1320 C C . GLN A 1 37 ? 13.434 1.086 6.462 1.00 6.51 37 GLN A C 2
ATOM 1321 O O . GLN A 1 37 ? 12.615 1.329 7.348 1.00 6.82 37 GLN A O 2
ATOM 1335 N N . LYS A 1 38 ? 14.355 1.952 6.071 1.00 6.85 38 LYS A N 2
ATOM 1336 C CA . LYS A 1 38 ? 14.486 3.258 6.694 1.00 7.56 38 LYS A CA 2
ATOM 1337 C C . LYS A 1 38 ? 14.330 4.361 5.653 1.00 8.08 38 LYS A C 2
ATOM 1338 O O . LYS A 1 38 ? 15.266 4.659 4.911 1.00 8.39 38 LYS A O 2
ATOM 1357 N N . PRO A 1 39 ? 13.131 4.964 5.571 1.00 8.48 39 PRO A N 2
ATOM 1358 C CA . PRO A 1 39 ? 12.849 6.049 4.624 1.00 9.26 39 PRO A CA 2
ATOM 1359 C C . PRO A 1 39 ? 13.815 7.219 4.791 1.00 9.99 39 PRO A C 2
ATOM 1360 O O . PRO A 1 39 ? 13.848 7.871 5.839 1.00 10.40 39 PRO A O 2
ATOM 1371 N N . HIS A 1 40 ? 14.605 7.472 3.758 1.00 10.38 40 HIS A N 2
ATOM 1372 C CA . HIS A 1 40 ? 15.616 8.522 3.802 1.00 11.26 40 HIS A CA 2
ATOM 1373 C C . HIS A 1 40 ? 14.982 9.877 3.527 1.00 12.05 40 HIS A C 2
ATOM 1374 O O . HIS A 1 40 ? 15.447 10.906 4.015 1.00 12.77 40 HIS A O 2
ATOM 1389 N N . LYS A 1 41 ? 13.911 9.866 2.749 1.00 12.07 41 LYS A N 2
ATOM 1390 C CA . LYS A 1 41 ? 13.197 11.085 2.413 1.00 12.96 41 LYS A CA 2
ATOM 1391 C C . LYS A 1 41 ? 11.692 10.875 2.563 1.00 13.36 41 LYS A C 2
ATOM 1392 O O . LYS A 1 41 ? 11.060 10.306 1.652 1.00 13.65 41 LYS A O 2
ATOM 1413 N N . GLY A 1 1 ? -10.041 -7.587 14.710 1.00 16.57 1 GLY A N 3
ATOM 1414 C CA . GLY A 1 1 ? -8.702 -7.642 14.077 1.00 16.05 1 GLY A CA 3
ATOM 1415 C C . GLY A 1 1 ? -7.997 -6.312 14.158 1.00 15.39 1 GLY A C 3
ATOM 1416 O O . GLY A 1 1 ? -8.568 -5.335 14.637 1.00 15.39 1 GLY A O 3
ATOM 1422 N N . ALA A 1 2 ? -6.759 -6.263 13.693 1.00 15.00 2 ALA A N 3
ATOM 1423 C CA . ALA A 1 2 ? -5.992 -5.030 13.723 1.00 14.51 2 ALA A CA 3
ATOM 1424 C C . ALA A 1 2 ? -6.331 -4.145 12.529 1.00 13.72 2 ALA A C 3
ATOM 1425 O O . ALA A 1 2 ? -6.854 -3.041 12.688 1.00 13.57 2 ALA A O 3
ATOM 1432 N N . MET A 1 3 ? -6.051 -4.644 11.334 1.00 13.39 3 MET A N 3
ATOM 1433 C CA . MET A 1 3 ? -6.254 -3.868 10.114 1.00 12.79 3 MET A CA 3
ATOM 1434 C C . MET A 1 3 ? -7.343 -4.486 9.248 1.00 11.93 3 MET A C 3
ATOM 1435 O O . MET A 1 3 ? -7.772 -3.897 8.254 1.00 11.75 3 MET A O 3
ATOM 1449 N N . GLU A 1 4 ? -7.787 -5.677 9.624 1.00 11.61 4 GLU A N 3
ATOM 1450 C CA . GLU A 1 4 ? -8.822 -6.377 8.878 1.00 10.99 4 GLU A CA 3
ATOM 1451 C C . GLU A 1 4 ? -10.208 -5.849 9.223 1.00 10.29 4 GLU A C 3
ATOM 1452 O O . GLU A 1 4 ? -11.005 -6.524 9.878 1.00 10.23 4 GLU A O 3
ATOM 1464 N N . VAL A 1 5 ? -10.477 -4.630 8.787 1.00 10.00 5 VAL A N 3
ATOM 1465 C CA . VAL A 1 5 ? -11.789 -4.027 8.935 1.00 9.55 5 VAL A CA 3
ATOM 1466 C C . VAL A 1 5 ? -12.639 -4.373 7.716 1.00 8.56 5 VAL A C 3
ATOM 1467 O O . VAL A 1 5 ? -12.111 -4.518 6.610 1.00 8.34 5 VAL A O 3
ATOM 1480 N N . GLN A 1 6 ? -13.940 -4.534 7.923 1.00 8.21 6 GLN A N 3
ATOM 1481 C CA . GLN A 1 6 ? -14.849 -4.895 6.844 1.00 7.51 6 GLN A CA 3
ATOM 1482 C C . GLN A 1 6 ? -14.982 -3.750 5.843 1.00 6.86 6 GLN A C 3
ATOM 1483 O O . GLN A 1 6 ? -15.709 -2.784 6.079 1.00 6.99 6 GLN A O 3
ATOM 1497 N N . THR A 1 7 ? -14.264 -3.864 4.738 1.00 6.49 7 THR A N 3
ATOM 1498 C CA . THR A 1 7 ? -14.293 -2.859 3.690 1.00 6.18 7 THR A CA 3
ATOM 1499 C C . THR A 1 7 ? -13.640 -3.411 2.427 1.00 5.42 7 THR A C 3
ATOM 1500 O O . THR A 1 7 ? -12.871 -4.372 2.485 1.00 5.59 7 THR A O 3
ATOM 1511 N N . SER A 1 8 ? -13.967 -2.815 1.289 1.00 4.98 8 SER A N 3
ATOM 1512 C CA . SER A 1 8 ? -13.388 -3.220 0.020 1.00 4.63 8 SER A CA 3
ATOM 1513 C C . SER A 1 8 ? -12.278 -2.249 -0.375 1.00 3.83 8 SER A C 3
ATOM 1514 O O . SER A 1 8 ? -11.655 -2.388 -1.428 1.00 4.10 8 SER A O 3
ATOM 1522 N N . GLN A 1 9 ? -12.026 -1.270 0.485 1.00 3.35 9 GLN A N 3
ATOM 1523 C CA . GLN A 1 9 ? -10.994 -0.276 0.228 1.00 3.09 9 GLN A CA 3
ATOM 1524 C C . GLN A 1 9 ? -9.719 -0.633 0.990 1.00 2.31 9 GLN A C 3
ATOM 1525 O O . GLN A 1 9 ? -9.127 0.201 1.667 1.00 2.73 9 GLN A O 3
ATOM 1539 N N . LYS A 1 10 ? -9.314 -1.889 0.892 1.00 1.81 10 LYS A N 3
ATOM 1540 C CA . LYS A 1 10 ? -8.115 -2.356 1.574 1.00 1.63 10 LYS A CA 3
ATOM 1541 C C . LYS A 1 10 ? -7.394 -3.389 0.728 1.00 1.14 10 LYS A C 3
ATOM 1542 O O . LYS A 1 10 ? -6.657 -4.232 1.235 1.00 1.76 10 LYS A O 3
ATOM 1561 N N . SER A 1 11 ? -7.611 -3.317 -0.565 1.00 0.75 11 SER A N 3
ATOM 1562 C CA . SER A 1 11 ? -7.037 -4.287 -1.478 1.00 0.74 11 SER A CA 3
ATOM 1563 C C . SER A 1 11 ? -5.752 -3.761 -2.103 1.00 0.56 11 SER A C 3
ATOM 1564 O O . SER A 1 11 ? -5.443 -4.051 -3.258 1.00 0.73 11 SER A O 3
ATOM 1572 N N . TYR A 1 12 ? -5.004 -2.986 -1.336 1.00 0.36 12 TYR A N 3
ATOM 1573 C CA . TYR A 1 12 ? -3.754 -2.434 -1.819 1.00 0.21 12 TYR A CA 3
ATOM 1574 C C . TYR A 1 12 ? -2.593 -3.204 -1.215 1.00 0.17 12 TYR A C 3
ATOM 1575 O O . TYR A 1 12 ? -2.336 -3.116 -0.011 1.00 0.22 12 TYR A O 3
ATOM 1593 N N . VAL A 1 13 ? -1.909 -3.965 -2.052 1.00 0.18 13 VAL A N 3
ATOM 1594 C CA . VAL A 1 13 ? -0.822 -4.815 -1.604 1.00 0.20 13 VAL A CA 3
ATOM 1595 C C . VAL A 1 13 ? 0.516 -4.289 -2.096 1.00 0.19 13 VAL A C 3
ATOM 1596 O O . VAL A 1 13 ? 0.693 -4.057 -3.292 1.00 0.29 13 VAL A O 3
ATOM 1609 N N . CYS A 1 14 ? 1.453 -4.090 -1.182 1.00 0.16 14 CYS A N 3
ATOM 1610 C CA . CYS A 1 14 ? 2.824 -3.815 -1.573 1.00 0.22 14 CYS A CA 3
ATOM 1611 C C . CYS A 1 14 ? 3.481 -5.116 -2.008 1.00 0.23 14 CYS A C 3
ATOM 1612 O O . CYS A 1 14 ? 3.607 -6.040 -1.209 1.00 0.21 14 CYS A O 3
ATOM 1619 N N . PRO A 1 15 ? 3.920 -5.210 -3.272 1.00 0.33 15 PRO A N 3
ATOM 1620 C CA . PRO A 1 15 ? 4.549 -6.428 -3.801 1.00 0.42 15 PRO A CA 3
ATOM 1621 C C . PRO A 1 15 ? 5.843 -6.773 -3.067 1.00 0.45 15 PRO A C 3
ATOM 1622 O O . PRO A 1 15 ? 6.324 -7.904 -3.126 1.00 0.57 15 PRO A O 3
ATOM 1633 N N . ASN A 1 16 ? 6.387 -5.792 -2.364 1.00 0.42 16 ASN A N 3
ATOM 1634 C CA . ASN A 1 16 ? 7.654 -5.953 -1.670 1.00 0.51 16 ASN A CA 3
ATOM 1635 C C . ASN A 1 16 ? 7.452 -6.467 -0.242 1.00 0.41 16 ASN A C 3
ATOM 1636 O O . ASN A 1 16 ? 8.320 -7.147 0.305 1.00 0.56 16 ASN A O 3
ATOM 1647 N N . CYS A 1 17 ? 6.309 -6.159 0.365 1.00 0.26 17 CYS A N 3
ATOM 1648 C CA . CYS A 1 17 ? 6.096 -6.524 1.764 1.00 0.29 17 CYS A CA 3
ATOM 1649 C C . CYS A 1 17 ? 4.872 -7.416 1.971 1.00 0.24 17 CYS A C 3
ATOM 1650 O O . CYS A 1 17 ? 4.774 -8.113 2.978 1.00 0.36 17 CYS A O 3
ATOM 1657 N N . GLY A 1 18 ? 3.946 -7.400 1.020 1.00 0.18 18 GLY A N 3
ATOM 1658 C CA . GLY A 1 18 ? 2.675 -8.080 1.211 1.00 0.22 18 GLY A CA 3
ATOM 1659 C C . GLY A 1 18 ? 1.765 -7.295 2.141 1.00 0.20 18 GLY A C 3
ATOM 1660 O O . GLY A 1 18 ? 0.692 -7.764 2.531 1.00 0.30 18 GLY A O 3
ATOM 1664 N N . LYS A 1 19 ? 2.209 -6.088 2.477 1.00 0.14 19 LYS A N 3
ATOM 1665 C CA . LYS A 1 19 ? 1.511 -5.210 3.407 1.00 0.16 19 LYS A CA 3
ATOM 1666 C C . LYS A 1 19 ? 0.187 -4.737 2.817 1.00 0.16 19 LYS A C 3
ATOM 1667 O O . LYS A 1 19 ? 0.119 -4.386 1.637 1.00 0.21 19 LYS A O 3
ATOM 1686 N N . ILE A 1 20 ? -0.853 -4.735 3.642 1.00 0.16 20 ILE A N 3
ATOM 1687 C CA . ILE A 1 20 ? -2.168 -4.268 3.229 1.00 0.19 20 ILE A CA 3
ATOM 1688 C C . ILE A 1 20 ? -2.444 -2.873 3.762 1.00 0.15 20 ILE A C 3
ATOM 1689 O O . ILE A 1 20 ? -2.224 -2.578 4.941 1.00 0.17 20 ILE A O 3
ATOM 1705 N N . PHE A 1 21 ? -2.885 -2.018 2.863 1.00 0.15 21 PHE A N 3
ATOM 1706 C CA . PHE A 1 21 ? -3.209 -0.643 3.189 1.00 0.12 21 PHE A CA 3
ATOM 1707 C C . PHE A 1 21 ? -4.671 -0.356 2.903 1.00 0.13 21 PHE A C 3
ATOM 1708 O O . PHE A 1 21 ? -5.268 -0.960 2.013 1.00 0.19 21 PHE A O 3
ATOM 1725 N N . ARG A 1 22 ? -5.243 0.559 3.666 1.00 0.13 22 ARG A N 3
ATOM 1726 C CA . ARG A 1 22 ? -6.628 0.947 3.480 1.00 0.17 22 ARG A CA 3
ATOM 1727 C C . ARG A 1 22 ? -6.713 2.327 2.829 1.00 0.14 22 ARG A C 3
ATOM 1728 O O . ARG A 1 22 ? -7.773 2.755 2.367 1.00 0.24 22 ARG A O 3
ATOM 1749 N N . TRP A 1 23 ? -5.586 3.024 2.801 1.00 0.13 23 TRP A N 3
ATOM 1750 C CA . TRP A 1 23 ? -5.525 4.355 2.216 1.00 0.14 23 TRP A CA 3
ATOM 1751 C C . TRP A 1 23 ? -4.395 4.408 1.198 1.00 0.12 23 TRP A C 3
ATOM 1752 O O . TRP A 1 23 ? -3.290 3.941 1.462 1.00 0.15 23 TRP A O 3
ATOM 1773 N N . ARG A 1 24 ? -4.682 4.960 0.030 1.00 0.16 24 ARG A N 3
ATOM 1774 C CA . ARG A 1 24 ? -3.699 5.025 -1.042 1.00 0.20 24 ARG A CA 3
ATOM 1775 C C . ARG A 1 24 ? -2.610 6.052 -0.742 1.00 0.16 24 ARG A C 3
ATOM 1776 O O . ARG A 1 24 ? -1.476 5.896 -1.184 1.00 0.18 24 ARG A O 3
ATOM 1797 N N . VAL A 1 25 ? -2.951 7.089 0.017 1.00 0.17 25 VAL A N 3
ATOM 1798 C CA . VAL A 1 25 ? -2.005 8.168 0.304 1.00 0.20 25 VAL A CA 3
ATOM 1799 C C . VAL A 1 25 ? -0.761 7.650 1.028 1.00 0.17 25 VAL A C 3
ATOM 1800 O O . VAL A 1 25 ? 0.369 7.944 0.632 1.00 0.20 25 VAL A O 3
ATOM 1813 N N . ASN A 1 26 ? -0.970 6.874 2.082 1.00 0.13 26 ASN A N 3
ATOM 1814 C CA . ASN A 1 26 ? 0.136 6.257 2.807 1.00 0.14 26 ASN A CA 3
ATOM 1815 C C . ASN A 1 26 ? 0.700 5.070 2.034 1.00 0.11 26 ASN A C 3
ATOM 1816 O O . ASN A 1 26 ? 1.886 4.761 2.137 1.00 0.14 26 ASN A O 3
ATOM 1827 N N . PHE A 1 27 ? -0.157 4.406 1.266 1.00 0.11 27 PHE A N 3
ATOM 1828 C CA . PHE A 1 27 ? 0.263 3.286 0.422 1.00 0.10 27 PHE A CA 3
ATOM 1829 C C . PHE A 1 27 ? 1.328 3.728 -0.575 1.00 0.10 27 PHE A C 3
ATOM 1830 O O . PHE A 1 27 ? 2.394 3.121 -0.663 1.00 0.12 27 PHE A O 3
ATOM 1847 N N . ILE A 1 28 ? 1.049 4.803 -1.301 1.00 0.10 28 ILE A N 3
ATOM 1848 C CA . ILE A 1 28 ? 1.989 5.321 -2.286 1.00 0.13 28 ILE A CA 3
ATOM 1849 C C . ILE A 1 28 ? 3.279 5.757 -1.604 1.00 0.15 28 ILE A C 3
ATOM 1850 O O . ILE A 1 28 ? 4.368 5.604 -2.151 1.00 0.20 28 ILE A O 3
ATOM 1866 N N . ARG A 1 29 ? 3.146 6.276 -0.391 1.00 0.14 29 ARG A N 3
ATOM 1867 C CA . ARG A 1 29 ? 4.297 6.697 0.395 1.00 0.18 29 ARG A CA 3
ATOM 1868 C C . ARG A 1 29 ? 5.161 5.491 0.756 1.00 0.15 29 ARG A C 3
ATOM 1869 O O . ARG A 1 29 ? 6.388 5.547 0.700 1.00 0.19 29 ARG A O 3
ATOM 1890 N N . HIS A 1 30 ? 4.499 4.398 1.113 1.00 0.13 30 HIS A N 3
ATOM 1891 C CA . HIS A 1 30 ? 5.173 3.156 1.469 1.00 0.15 30 HIS A CA 3
ATOM 1892 C C . HIS A 1 30 ? 5.885 2.555 0.254 1.00 0.19 30 HIS A C 3
ATOM 1893 O O . HIS A 1 30 ? 6.980 2.001 0.373 1.00 0.29 30 HIS A O 3
ATOM 1907 N N . LEU A 1 31 ? 5.267 2.671 -0.914 1.00 0.18 31 LEU A N 3
ATOM 1908 C CA . LEU A 1 31 ? 5.882 2.206 -2.156 1.00 0.27 31 LEU A CA 3
ATOM 1909 C C . LEU A 1 31 ? 7.005 3.149 -2.578 1.00 0.33 31 LEU A C 3
ATOM 1910 O O . LEU A 1 31 ? 7.967 2.742 -3.227 1.00 0.43 31 LEU A O 3
ATOM 1926 N N . ARG A 1 32 ? 6.878 4.405 -2.182 1.00 0.35 32 ARG A N 3
ATOM 1927 C CA . ARG A 1 32 ? 7.899 5.414 -2.440 1.00 0.51 32 ARG A CA 3
ATOM 1928 C C . ARG A 1 32 ? 9.091 5.200 -1.508 1.00 0.67 32 ARG A C 3
ATOM 1929 O O . ARG A 1 32 ? 10.187 5.715 -1.739 1.00 0.85 32 ARG A O 3
ATOM 1950 N N . SER A 1 33 ? 8.862 4.420 -0.462 1.00 0.72 33 SER A N 3
ATOM 1951 C CA . SER A 1 33 ? 9.875 4.148 0.544 1.00 0.97 33 SER A CA 3
ATOM 1952 C C . SER A 1 33 ? 10.614 2.841 0.227 1.00 1.08 33 SER A C 3
ATOM 1953 O O . SER A 1 33 ? 11.198 2.210 1.108 1.00 1.61 33 SER A O 3
ATOM 1961 N N . ARG A 1 34 ? 10.590 2.433 -1.040 1.00 1.04 34 ARG A N 3
ATOM 1962 C CA . ARG A 1 34 ? 11.307 1.232 -1.463 1.00 1.27 34 ARG A CA 3
ATOM 1963 C C . ARG A 1 34 ? 12.767 1.556 -1.739 1.00 1.81 34 ARG A C 3
ATOM 1964 O O . ARG A 1 34 ? 13.637 0.691 -1.648 1.00 2.50 34 ARG A O 3
ATOM 1985 N N . ARG A 1 35 ? 13.027 2.811 -2.072 1.00 2.21 35 ARG A N 3
ATOM 1986 C CA . ARG A 1 35 ? 14.387 3.272 -2.311 1.00 2.88 35 ARG A CA 3
ATOM 1987 C C . ARG A 1 35 ? 15.159 3.330 -0.996 1.00 3.25 35 ARG A C 3
ATOM 1988 O O . ARG A 1 35 ? 16.387 3.252 -0.971 1.00 3.87 35 ARG A O 3
ATOM 2009 N N . GLU A 1 36 ? 14.419 3.433 0.101 1.00 3.49 36 GLU A N 3
ATOM 2010 C CA . GLU A 1 36 ? 15.012 3.528 1.428 1.00 4.47 36 GLU A CA 3
ATOM 2011 C C . GLU A 1 36 ? 15.236 2.136 2.012 1.00 5.10 36 GLU A C 3
ATOM 2012 O O . GLU A 1 36 ? 15.079 1.917 3.213 1.00 5.78 36 GLU A O 3
ATOM 2024 N N . GLN A 1 37 ? 15.595 1.196 1.151 1.00 5.24 37 GLN A N 3
ATOM 2025 C CA . GLN A 1 37 ? 15.824 -0.180 1.562 1.00 6.13 37 GLN A CA 3
ATOM 2026 C C . GLN A 1 37 ? 17.202 -0.643 1.112 1.00 6.51 37 GLN A C 3
ATOM 2027 O O . GLN A 1 37 ? 17.849 0.012 0.289 1.00 6.82 37 GLN A O 3
ATOM 2041 N N . LYS A 1 38 ? 17.643 -1.768 1.653 1.00 6.85 38 LYS A N 3
ATOM 2042 C CA . LYS A 1 38 ? 18.912 -2.361 1.259 1.00 7.56 38 LYS A CA 3
ATOM 2043 C C . LYS A 1 38 ? 18.678 -3.591 0.386 1.00 8.08 38 LYS A C 3
ATOM 2044 O O . LYS A 1 38 ? 17.980 -4.518 0.809 1.00 8.39 38 LYS A O 3
ATOM 2063 N N . PRO A 1 39 ? 19.208 -3.600 -0.851 1.00 8.48 39 PRO A N 3
ATOM 2064 C CA . PRO A 1 39 ? 18.982 -4.692 -1.806 1.00 9.26 39 PRO A CA 3
ATOM 2065 C C . PRO A 1 39 ? 19.177 -6.067 -1.178 1.00 9.99 39 PRO A C 3
ATOM 2066 O O . PRO A 1 39 ? 18.241 -6.870 -1.125 1.00 10.40 39 PRO A O 3
ATOM 2077 N N . HIS A 1 40 ? 20.380 -6.325 -0.680 1.00 10.38 40 HIS A N 3
ATOM 2078 C CA . HIS A 1 40 ? 20.662 -7.578 0.004 1.00 11.26 40 HIS A CA 3
ATOM 2079 C C . HIS A 1 40 ? 21.809 -7.399 0.993 1.00 12.05 40 HIS A C 3
ATOM 2080 O O . HIS A 1 40 ? 21.692 -7.783 2.157 1.00 12.77 40 HIS A O 3
ATOM 2095 N N . LYS A 1 41 ? 22.897 -6.799 0.515 1.00 12.07 41 LYS A N 3
ATOM 2096 C CA . LYS A 1 41 ? 24.112 -6.601 1.304 1.00 12.96 41 LYS A CA 3
ATOM 2097 C C . LYS A 1 41 ? 24.758 -7.945 1.625 1.00 13.36 41 LYS A C 3
ATOM 2098 O O . LYS A 1 41 ? 25.578 -8.413 0.809 1.00 13.65 41 LYS A O 3
ATOM 2119 N N . GLY A 1 1 ? -18.570 -18.310 1.991 1.00 16.57 1 GLY A N 4
ATOM 2120 C CA . GLY A 1 1 ? -19.215 -17.798 3.223 1.00 16.05 1 GLY A CA 4
ATOM 2121 C C . GLY A 1 1 ? -19.945 -16.493 2.984 1.00 15.39 1 GLY A C 4
ATOM 2122 O O . GLY A 1 1 ? -21.174 -16.463 2.931 1.00 15.39 1 GLY A O 4
ATOM 2128 N N . ALA A 1 2 ? -19.192 -15.413 2.826 1.00 15.00 2 ALA A N 4
ATOM 2129 C CA . ALA A 1 2 ? -19.774 -14.099 2.606 1.00 14.51 2 ALA A CA 4
ATOM 2130 C C . ALA A 1 2 ? -18.839 -13.237 1.772 1.00 13.72 2 ALA A C 4
ATOM 2131 O O . ALA A 1 2 ? -19.144 -12.903 0.627 1.00 13.57 2 ALA A O 4
ATOM 2138 N N . MET A 1 3 ? -17.692 -12.892 2.341 1.00 13.39 3 MET A N 4
ATOM 2139 C CA . MET A 1 3 ? -16.710 -12.086 1.634 1.00 12.79 3 MET A CA 4
ATOM 2140 C C . MET A 1 3 ? -15.616 -12.977 1.062 1.00 11.93 3 MET A C 4
ATOM 2141 O O . MET A 1 3 ? -15.674 -13.351 -0.111 1.00 11.75 3 MET A O 4
ATOM 2155 N N . GLU A 1 4 ? -14.649 -13.338 1.915 1.00 11.61 4 GLU A N 4
ATOM 2156 C CA . GLU A 1 4 ? -13.491 -14.154 1.530 1.00 10.99 4 GLU A CA 4
ATOM 2157 C C . GLU A 1 4 ? -12.603 -13.425 0.518 1.00 10.29 4 GLU A C 4
ATOM 2158 O O . GLU A 1 4 ? -11.448 -13.102 0.808 1.00 10.23 4 GLU A O 4
ATOM 2170 N N . VAL A 1 5 ? -13.146 -13.171 -0.661 1.00 10.00 5 VAL A N 4
ATOM 2171 C CA . VAL A 1 5 ? -12.442 -12.453 -1.708 1.00 9.55 5 VAL A CA 4
ATOM 2172 C C . VAL A 1 5 ? -12.775 -10.967 -1.628 1.00 8.56 5 VAL A C 4
ATOM 2173 O O . VAL A 1 5 ? -13.931 -10.595 -1.415 1.00 8.34 5 VAL A O 4
ATOM 2186 N N . GLN A 1 6 ? -11.762 -10.128 -1.786 1.00 8.21 6 GLN A N 4
ATOM 2187 C CA . GLN A 1 6 ? -11.950 -8.689 -1.713 1.00 7.51 6 GLN A CA 4
ATOM 2188 C C . GLN A 1 6 ? -12.741 -8.195 -2.918 1.00 6.86 6 GLN A C 4
ATOM 2189 O O . GLN A 1 6 ? -12.235 -8.160 -4.044 1.00 6.99 6 GLN A O 4
ATOM 2203 N N . THR A 1 7 ? -13.986 -7.821 -2.678 1.00 6.49 7 THR A N 4
ATOM 2204 C CA . THR A 1 7 ? -14.881 -7.402 -3.741 1.00 6.18 7 THR A CA 4
ATOM 2205 C C . THR A 1 7 ? -15.236 -5.922 -3.618 1.00 5.42 7 THR A C 4
ATOM 2206 O O . THR A 1 7 ? -15.929 -5.517 -2.683 1.00 5.59 7 THR A O 4
ATOM 2217 N N . SER A 1 8 ? -14.745 -5.128 -4.569 1.00 4.98 8 SER A N 4
ATOM 2218 C CA . SER A 1 8 ? -14.953 -3.681 -4.575 1.00 4.63 8 SER A CA 4
ATOM 2219 C C . SER A 1 8 ? -14.473 -3.072 -3.258 1.00 3.83 8 SER A C 4
ATOM 2220 O O . SER A 1 8 ? -15.146 -2.236 -2.654 1.00 4.10 8 SER A O 4
ATOM 2228 N N . GLN A 1 9 ? -13.310 -3.510 -2.814 1.00 3.35 9 GLN A N 4
ATOM 2229 C CA . GLN A 1 9 ? -12.729 -3.030 -1.575 1.00 3.09 9 GLN A CA 4
ATOM 2230 C C . GLN A 1 9 ? -11.370 -2.414 -1.855 1.00 2.31 9 GLN A C 4
ATOM 2231 O O . GLN A 1 9 ? -10.735 -2.731 -2.861 1.00 2.73 9 GLN A O 4
ATOM 2245 N N . LYS A 1 10 ? -10.928 -1.527 -0.986 1.00 1.81 10 LYS A N 4
ATOM 2246 C CA . LYS A 1 10 ? -9.665 -0.843 -1.187 1.00 1.63 10 LYS A CA 4
ATOM 2247 C C . LYS A 1 10 ? -8.585 -1.449 -0.304 1.00 1.14 10 LYS A C 4
ATOM 2248 O O . LYS A 1 10 ? -8.194 -0.880 0.716 1.00 1.76 10 LYS A O 4
ATOM 2267 N N . SER A 1 11 ? -8.133 -2.627 -0.693 1.00 0.75 11 SER A N 4
ATOM 2268 C CA . SER A 1 11 ? -7.066 -3.308 0.011 1.00 0.74 11 SER A CA 4
ATOM 2269 C C . SER A 1 11 ? -5.815 -3.312 -0.853 1.00 0.56 11 SER A C 4
ATOM 2270 O O . SER A 1 11 ? -5.630 -4.191 -1.697 1.00 0.73 11 SER A O 4
ATOM 2278 N N . TYR A 1 12 ? -4.974 -2.312 -0.664 1.00 0.36 12 TYR A N 4
ATOM 2279 C CA . TYR A 1 12 ? -3.776 -2.175 -1.472 1.00 0.21 12 TYR A CA 4
ATOM 2280 C C . TYR A 1 12 ? -2.652 -2.991 -0.866 1.00 0.17 12 TYR A C 4
ATOM 2281 O O . TYR A 1 12 ? -2.150 -2.663 0.204 1.00 0.22 12 TYR A O 4
ATOM 2299 N N . VAL A 1 13 ? -2.271 -4.056 -1.543 1.00 0.18 13 VAL A N 4
ATOM 2300 C CA . VAL A 1 13 ? -1.210 -4.919 -1.060 1.00 0.20 13 VAL A CA 4
ATOM 2301 C C . VAL A 1 13 ? 0.037 -4.756 -1.911 1.00 0.19 13 VAL A C 4
ATOM 2302 O O . VAL A 1 13 ? 0.032 -5.071 -3.106 1.00 0.29 13 VAL A O 4
ATOM 2315 N N . CYS A 1 14 ? 1.093 -4.250 -1.300 1.00 0.16 14 CYS A N 4
ATOM 2316 C CA . CYS A 1 14 ? 2.378 -4.136 -1.968 1.00 0.22 14 CYS A CA 4
ATOM 2317 C C . CYS A 1 14 ? 2.930 -5.533 -2.231 1.00 0.23 14 CYS A C 4
ATOM 2318 O O . CYS A 1 14 ? 3.125 -6.314 -1.301 1.00 0.21 14 CYS A O 4
ATOM 2325 N N . PRO A 1 15 ? 3.208 -5.849 -3.505 1.00 0.33 15 PRO A N 4
ATOM 2326 C CA . PRO A 1 15 ? 3.562 -7.212 -3.943 1.00 0.42 15 PRO A CA 4
ATOM 2327 C C . PRO A 1 15 ? 4.856 -7.708 -3.326 1.00 0.45 15 PRO A C 4
ATOM 2328 O O . PRO A 1 15 ? 5.049 -8.904 -3.116 1.00 0.57 15 PRO A O 4
ATOM 2339 N N . ASN A 1 16 ? 5.728 -6.769 -3.022 1.00 0.42 16 ASN A N 4
ATOM 2340 C CA . ASN A 1 16 ? 7.071 -7.084 -2.581 1.00 0.51 16 ASN A CA 4
ATOM 2341 C C . ASN A 1 16 ? 7.149 -7.251 -1.064 1.00 0.41 16 ASN A C 4
ATOM 2342 O O . ASN A 1 16 ? 7.983 -8.006 -0.562 1.00 0.56 16 ASN A O 4
ATOM 2353 N N . CYS A 1 17 ? 6.267 -6.576 -0.335 1.00 0.26 17 CYS A N 4
ATOM 2354 C CA . CYS A 1 17 ? 6.334 -6.595 1.124 1.00 0.29 17 CYS A CA 4
ATOM 2355 C C . CYS A 1 17 ? 5.132 -7.304 1.748 1.00 0.24 17 CYS A C 4
ATOM 2356 O O . CYS A 1 17 ? 5.178 -7.719 2.905 1.00 0.36 17 CYS A O 4
ATOM 2363 N N . GLY A 1 18 ? 4.055 -7.438 0.980 1.00 0.18 18 GLY A N 4
ATOM 2364 C CA . GLY A 1 18 ? 2.848 -8.061 1.495 1.00 0.22 18 GLY A CA 4
ATOM 2365 C C . GLY A 1 18 ? 2.080 -7.136 2.416 1.00 0.20 18 GLY A C 4
ATOM 2366 O O . GLY A 1 18 ? 1.197 -7.569 3.154 1.00 0.30 18 GLY A O 4
ATOM 2370 N N . LYS A 1 19 ? 2.419 -5.855 2.362 1.00 0.14 19 LYS A N 4
ATOM 2371 C CA . LYS A 1 19 ? 1.821 -4.853 3.233 1.00 0.16 19 LYS A CA 4
ATOM 2372 C C . LYS A 1 19 ? 0.490 -4.378 2.649 1.00 0.16 19 LYS A C 4
ATOM 2373 O O . LYS A 1 19 ? 0.437 -3.943 1.495 1.00 0.21 19 LYS A O 4
ATOM 2392 N N . ILE A 1 20 ? -0.579 -4.477 3.433 1.00 0.16 20 ILE A N 4
ATOM 2393 C CA . ILE A 1 20 ? -1.907 -4.079 2.976 1.00 0.19 20 ILE A CA 4
ATOM 2394 C C . ILE A 1 20 ? -2.291 -2.717 3.564 1.00 0.15 20 ILE A C 4
ATOM 2395 O O . ILE A 1 20 ? -2.156 -2.480 4.764 1.00 0.17 20 ILE A O 4
ATOM 2411 N N . PHE A 1 21 ? -2.714 -1.809 2.696 1.00 0.15 21 PHE A N 4
ATOM 2412 C CA . PHE A 1 21 ? -3.122 -0.482 3.103 1.00 0.12 21 PHE A CA 4
ATOM 2413 C C . PHE A 1 21 ? -4.580 -0.259 2.757 1.00 0.13 21 PHE A C 4
ATOM 2414 O O . PHE A 1 21 ? -5.086 -0.812 1.779 1.00 0.19 21 PHE A O 4
ATOM 2431 N N . ARG A 1 22 ? -5.248 0.550 3.553 1.00 0.13 22 ARG A N 4
ATOM 2432 C CA . ARG A 1 22 ? -6.645 0.852 3.322 1.00 0.17 22 ARG A CA 4
ATOM 2433 C C . ARG A 1 22 ? -6.787 2.198 2.615 1.00 0.14 22 ARG A C 4
ATOM 2434 O O . ARG A 1 22 ? -7.871 2.571 2.169 1.00 0.24 22 ARG A O 4
ATOM 2455 N N . TRP A 1 23 ? -5.679 2.921 2.515 1.00 0.13 23 TRP A N 4
ATOM 2456 C CA . TRP A 1 23 ? -5.682 4.256 1.930 1.00 0.14 23 TRP A CA 4
ATOM 2457 C C . TRP A 1 23 ? -4.581 4.364 0.884 1.00 0.12 23 TRP A C 4
ATOM 2458 O O . TRP A 1 23 ? -3.544 3.710 0.994 1.00 0.15 23 TRP A O 4
ATOM 2479 N N . ARG A 1 24 ? -4.814 5.190 -0.127 1.00 0.16 24 ARG A N 4
ATOM 2480 C CA . ARG A 1 24 ? -3.859 5.363 -1.214 1.00 0.20 24 ARG A CA 4
ATOM 2481 C C . ARG A 1 24 ? -2.629 6.139 -0.761 1.00 0.16 24 ARG A C 4
ATOM 2482 O O . ARG A 1 24 ? -1.513 5.818 -1.153 1.00 0.18 24 ARG A O 4
ATOM 2503 N N . VAL A 1 25 ? -2.837 7.147 0.075 1.00 0.17 25 VAL A N 4
ATOM 2504 C CA . VAL A 1 25 ? -1.763 8.066 0.448 1.00 0.20 25 VAL A CA 4
ATOM 2505 C C . VAL A 1 25 ? -0.617 7.358 1.178 1.00 0.17 25 VAL A C 4
ATOM 2506 O O . VAL A 1 25 ? 0.547 7.502 0.802 1.00 0.20 25 VAL A O 4
ATOM 2519 N N . ASN A 1 26 ? -0.943 6.572 2.194 1.00 0.13 26 ASN A N 4
ATOM 2520 C CA . ASN A 1 26 ? 0.071 5.831 2.940 1.00 0.14 26 ASN A CA 4
ATOM 2521 C C . ASN A 1 26 ? 0.644 4.700 2.097 1.00 0.11 26 ASN A C 4
ATOM 2522 O O . ASN A 1 26 ? 1.799 4.307 2.273 1.00 0.14 26 ASN A O 4
ATOM 2533 N N . PHE A 1 27 ? -0.172 4.176 1.191 1.00 0.11 27 PHE A N 4
ATOM 2534 C CA . PHE A 1 27 ? 0.279 3.158 0.247 1.00 0.10 27 PHE A CA 4
ATOM 2535 C C . PHE A 1 27 ? 1.367 3.721 -0.659 1.00 0.10 27 PHE A C 4
ATOM 2536 O O . PHE A 1 27 ? 2.437 3.131 -0.802 1.00 0.12 27 PHE A O 4
ATOM 2553 N N . ILE A 1 28 ? 1.095 4.878 -1.246 1.00 0.10 28 ILE A N 4
ATOM 2554 C CA . ILE A 1 28 ? 2.059 5.537 -2.114 1.00 0.13 28 ILE A CA 4
ATOM 2555 C C . ILE A 1 28 ? 3.305 5.922 -1.324 1.00 0.15 28 ILE A C 4
ATOM 2556 O O . ILE A 1 28 ? 4.419 5.849 -1.833 1.00 0.20 28 ILE A O 4
ATOM 2572 N N . ARG A 1 29 ? 3.106 6.301 -0.066 1.00 0.14 29 ARG A N 4
ATOM 2573 C CA . ARG A 1 29 ? 4.218 6.609 0.827 1.00 0.18 29 ARG A CA 4
ATOM 2574 C C . ARG A 1 29 ? 5.121 5.385 0.981 1.00 0.15 29 ARG A C 4
ATOM 2575 O O . ARG A 1 29 ? 6.344 5.485 0.904 1.00 0.19 29 ARG A O 4
ATOM 2596 N N . HIS A 1 30 ? 4.495 4.231 1.174 1.00 0.13 30 HIS A N 4
ATOM 2597 C CA . HIS A 1 30 ? 5.212 2.968 1.315 1.00 0.15 30 HIS A CA 4
ATOM 2598 C C . HIS A 1 30 ? 5.924 2.596 0.018 1.00 0.19 30 HIS A C 4
ATOM 2599 O O . HIS A 1 30 ? 7.054 2.107 0.038 1.00 0.29 30 HIS A O 4
ATOM 2613 N N . LEU A 1 31 ? 5.266 2.835 -1.106 1.00 0.18 31 LEU A N 4
ATOM 2614 C CA . LEU A 1 31 ? 5.854 2.553 -2.410 1.00 0.27 31 LEU A CA 4
ATOM 2615 C C . LEU A 1 31 ? 7.013 3.503 -2.697 1.00 0.33 31 LEU A C 4
ATOM 2616 O O . LEU A 1 31 ? 8.005 3.116 -3.306 1.00 0.43 31 LEU A O 4
ATOM 2632 N N . ARG A 1 32 ? 6.894 4.742 -2.242 1.00 0.35 32 ARG A N 4
ATOM 2633 C CA . ARG A 1 32 ? 7.983 5.703 -2.371 1.00 0.51 32 ARG A CA 4
ATOM 2634 C C . ARG A 1 32 ? 9.103 5.374 -1.388 1.00 0.67 32 ARG A C 4
ATOM 2635 O O . ARG A 1 32 ? 10.214 5.894 -1.494 1.00 0.85 32 ARG A O 4
ATOM 2656 N N . SER A 1 33 ? 8.802 4.502 -0.437 1.00 0.72 33 SER A N 4
ATOM 2657 C CA . SER A 1 33 ? 9.788 4.046 0.525 1.00 0.97 33 SER A CA 4
ATOM 2658 C C . SER A 1 33 ? 10.362 2.696 0.096 1.00 1.08 33 SER A C 4
ATOM 2659 O O . SER A 1 33 ? 10.730 1.873 0.932 1.00 1.61 33 SER A O 4
ATOM 2667 N N . ARG A 1 34 ? 10.410 2.468 -1.214 1.00 1.04 34 ARG A N 4
ATOM 2668 C CA . ARG A 1 34 ? 11.007 1.254 -1.757 1.00 1.27 34 ARG A CA 4
ATOM 2669 C C . ARG A 1 34 ? 12.511 1.257 -1.531 1.00 1.81 34 ARG A C 4
ATOM 2670 O O . ARG A 1 34 ? 13.270 1.838 -2.309 1.00 2.50 34 ARG A O 4
ATOM 2691 N N . ARG A 1 35 ? 12.933 0.638 -0.448 1.00 2.21 35 ARG A N 4
ATOM 2692 C CA . ARG A 1 35 ? 14.342 0.544 -0.122 1.00 2.88 35 ARG A CA 4
ATOM 2693 C C . ARG A 1 35 ? 14.866 -0.834 -0.494 1.00 3.25 35 ARG A C 4
ATOM 2694 O O . ARG A 1 35 ? 15.324 -1.592 0.363 1.00 3.87 35 ARG A O 4
ATOM 2715 N N . GLU A 1 36 ? 14.781 -1.166 -1.776 1.00 3.49 36 GLU A N 4
ATOM 2716 C CA . GLU A 1 36 ? 15.230 -2.465 -2.250 1.00 4.47 36 GLU A CA 4
ATOM 2717 C C . GLU A 1 36 ? 16.736 -2.467 -2.477 1.00 5.10 36 GLU A C 4
ATOM 2718 O O . GLU A 1 36 ? 17.213 -2.591 -3.609 1.00 5.78 36 GLU A O 4
ATOM 2730 N N . GLN A 1 37 ? 17.470 -2.321 -1.384 1.00 5.24 37 GLN A N 4
ATOM 2731 C CA . GLN A 1 37 ? 18.922 -2.335 -1.411 1.00 6.13 37 GLN A CA 4
ATOM 2732 C C . GLN A 1 37 ? 19.427 -3.733 -1.737 1.00 6.51 37 GLN A C 4
ATOM 2733 O O . GLN A 1 37 ? 20.086 -3.953 -2.751 1.00 6.82 37 GLN A O 4
ATOM 2747 N N . LYS A 1 38 ? 19.114 -4.672 -0.862 1.00 6.85 38 LYS A N 4
ATOM 2748 C CA . LYS A 1 38 ? 19.518 -6.057 -1.046 1.00 7.56 38 LYS A CA 4
ATOM 2749 C C . LYS A 1 38 ? 18.415 -6.829 -1.765 1.00 8.08 38 LYS A C 4
ATOM 2750 O O . LYS A 1 38 ? 17.234 -6.532 -1.593 1.00 8.39 38 LYS A O 4
ATOM 2769 N N . PRO A 1 39 ? 18.783 -7.823 -2.589 1.00 8.48 39 PRO A N 4
ATOM 2770 C CA . PRO A 1 39 ? 17.820 -8.627 -3.349 1.00 9.26 39 PRO A CA 4
ATOM 2771 C C . PRO A 1 39 ? 17.154 -9.714 -2.504 1.00 9.99 39 PRO A C 4
ATOM 2772 O O . PRO A 1 39 ? 16.950 -10.834 -2.974 1.00 10.40 39 PRO A O 4
ATOM 2783 N N . HIS A 1 40 ? 16.822 -9.366 -1.259 1.00 10.38 40 HIS A N 4
ATOM 2784 C CA . HIS A 1 40 ? 16.175 -10.279 -0.308 1.00 11.26 40 HIS A CA 4
ATOM 2785 C C . HIS A 1 40 ? 17.127 -11.385 0.155 1.00 12.05 40 HIS A C 4
ATOM 2786 O O . HIS A 1 40 ? 17.419 -11.498 1.345 1.00 12.77 40 HIS A O 4
ATOM 2801 N N . LYS A 1 41 ? 17.599 -12.202 -0.775 1.00 12.07 41 LYS A N 4
ATOM 2802 C CA . LYS A 1 41 ? 18.478 -13.312 -0.441 1.00 12.96 41 LYS A CA 4
ATOM 2803 C C . LYS A 1 41 ? 19.931 -12.923 -0.695 1.00 13.36 41 LYS A C 4
ATOM 2804 O O . LYS A 1 41 ? 20.351 -12.911 -1.870 1.00 13.65 41 LYS A O 4
ATOM 2825 N N . GLY A 1 1 ? -5.014 -7.426 9.883 1.00 16.57 1 GLY A N 5
ATOM 2826 C CA . GLY A 1 1 ? -4.156 -6.399 10.521 1.00 16.05 1 GLY A CA 5
ATOM 2827 C C . GLY A 1 1 ? -4.810 -5.808 11.749 1.00 15.39 1 GLY A C 5
ATOM 2828 O O . GLY A 1 1 ? -5.536 -6.500 12.462 1.00 15.39 1 GLY A O 5
ATOM 2834 N N . ALA A 1 2 ? -4.554 -4.531 11.997 1.00 15.00 2 ALA A N 5
ATOM 2835 C CA . ALA A 1 2 ? -5.152 -3.832 13.126 1.00 14.51 2 ALA A CA 5
ATOM 2836 C C . ALA A 1 2 ? -6.317 -2.963 12.666 1.00 13.72 2 ALA A C 5
ATOM 2837 O O . ALA A 1 2 ? -7.130 -2.510 13.473 1.00 13.57 2 ALA A O 5
ATOM 2844 N N . MET A 1 3 ? -6.390 -2.734 11.361 1.00 13.39 3 MET A N 5
ATOM 2845 C CA . MET A 1 3 ? -7.457 -1.936 10.771 1.00 12.79 3 MET A CA 5
ATOM 2846 C C . MET A 1 3 ? -8.501 -2.851 10.141 1.00 11.93 3 MET A C 5
ATOM 2847 O O . MET A 1 3 ? -8.736 -2.820 8.930 1.00 11.75 3 MET A O 5
ATOM 2861 N N . GLU A 1 4 ? -9.143 -3.650 10.982 1.00 11.61 4 GLU A N 5
ATOM 2862 C CA . GLU A 1 4 ? -10.066 -4.680 10.523 1.00 10.99 4 GLU A CA 5
ATOM 2863 C C . GLU A 1 4 ? -11.460 -4.113 10.262 1.00 10.29 4 GLU A C 5
ATOM 2864 O O . GLU A 1 4 ? -12.472 -4.779 10.491 1.00 10.23 4 GLU A O 5
ATOM 2876 N N . VAL A 1 5 ? -11.501 -2.884 9.772 1.00 10.00 5 VAL A N 5
ATOM 2877 C CA . VAL A 1 5 ? -12.752 -2.241 9.412 1.00 9.55 5 VAL A CA 5
ATOM 2878 C C . VAL A 1 5 ? -13.278 -2.842 8.116 1.00 8.56 5 VAL A C 5
ATOM 2879 O O . VAL A 1 5 ? -12.511 -3.064 7.176 1.00 8.34 5 VAL A O 5
ATOM 2892 N N . GLN A 1 6 ? -14.571 -3.120 8.075 1.00 8.21 6 GLN A N 5
ATOM 2893 C CA . GLN A 1 6 ? -15.184 -3.699 6.892 1.00 7.51 6 GLN A CA 5
ATOM 2894 C C . GLN A 1 6 ? -15.287 -2.660 5.783 1.00 6.86 6 GLN A C 5
ATOM 2895 O O . GLN A 1 6 ? -16.106 -1.742 5.844 1.00 6.99 6 GLN A O 5
ATOM 2909 N N . THR A 1 7 ? -14.435 -2.804 4.782 1.00 6.49 7 THR A N 5
ATOM 2910 C CA . THR A 1 7 ? -14.410 -1.898 3.651 1.00 6.18 7 THR A CA 5
ATOM 2911 C C . THR A 1 7 ? -13.664 -2.544 2.490 1.00 5.42 7 THR A C 5
ATOM 2912 O O . THR A 1 7 ? -12.617 -3.163 2.680 1.00 5.59 7 THR A O 5
ATOM 2923 N N . SER A 1 8 ? -14.217 -2.414 1.293 1.00 4.98 8 SER A N 5
ATOM 2924 C CA . SER A 1 8 ? -13.636 -3.030 0.109 1.00 4.63 8 SER A CA 5
ATOM 2925 C C . SER A 1 8 ? -12.527 -2.147 -0.465 1.00 3.83 8 SER A C 5
ATOM 2926 O O . SER A 1 8 ? -11.828 -2.537 -1.400 1.00 4.10 8 SER A O 5
ATOM 2934 N N . GLN A 1 9 ? -12.362 -0.961 0.114 1.00 3.35 9 GLN A N 5
ATOM 2935 C CA . GLN A 1 9 ? -11.356 -0.016 -0.351 1.00 3.09 9 GLN A CA 5
ATOM 2936 C C . GLN A 1 9 ? -9.948 -0.541 -0.082 1.00 2.31 9 GLN A C 5
ATOM 2937 O O . GLN A 1 9 ? -9.026 -0.299 -0.859 1.00 2.73 9 GLN A O 5
ATOM 2951 N N . LYS A 1 10 ? -9.788 -1.270 1.017 1.00 1.81 10 LYS A N 5
ATOM 2952 C CA . LYS A 1 10 ? -8.479 -1.776 1.412 1.00 1.63 10 LYS A CA 5
ATOM 2953 C C . LYS A 1 10 ? -8.073 -2.974 0.550 1.00 1.14 10 LYS A C 5
ATOM 2954 O O . LYS A 1 10 ? -8.169 -4.133 0.962 1.00 1.76 10 LYS A O 5
ATOM 2973 N N . SER A 1 11 ? -7.629 -2.686 -0.660 1.00 0.75 11 SER A N 5
ATOM 2974 C CA . SER A 1 11 ? -7.220 -3.726 -1.582 1.00 0.74 11 SER A CA 5
ATOM 2975 C C . SER A 1 11 ? -5.851 -3.416 -2.168 1.00 0.56 11 SER A C 5
ATOM 2976 O O . SER A 1 11 ? -5.498 -3.888 -3.250 1.00 0.73 11 SER A O 5
ATOM 2984 N N . TYR A 1 12 ? -5.074 -2.625 -1.451 1.00 0.36 12 TYR A N 5
ATOM 2985 C CA . TYR A 1 12 ? -3.751 -2.259 -1.924 1.00 0.21 12 TYR A CA 5
ATOM 2986 C C . TYR A 1 12 ? -2.698 -3.033 -1.151 1.00 0.17 12 TYR A C 5
ATOM 2987 O O . TYR A 1 12 ? -2.479 -2.785 0.033 1.00 0.22 12 TYR A O 5
ATOM 3005 N N . VAL A 1 13 ? -2.073 -3.986 -1.820 1.00 0.18 13 VAL A N 5
ATOM 3006 C CA . VAL A 1 13 ? -1.008 -4.774 -1.224 1.00 0.20 13 VAL A CA 5
ATOM 3007 C C . VAL A 1 13 ? 0.323 -4.473 -1.899 1.00 0.19 13 VAL A C 5
ATOM 3008 O O . VAL A 1 13 ? 0.442 -4.605 -3.118 1.00 0.29 13 VAL A O 5
ATOM 3021 N N . CYS A 1 14 ? 1.316 -4.070 -1.119 1.00 0.16 14 CYS A N 5
ATOM 3022 C CA . CYS A 1 14 ? 2.663 -3.902 -1.646 1.00 0.22 14 CYS A CA 5
ATOM 3023 C C . CYS A 1 14 ? 3.218 -5.272 -2.012 1.00 0.23 14 CYS A C 5
ATOM 3024 O O . CYS A 1 14 ? 3.399 -6.118 -1.139 1.00 0.21 14 CYS A O 5
ATOM 3031 N N . PRO A 1 15 ? 3.509 -5.507 -3.299 1.00 0.33 15 PRO A N 5
ATOM 3032 C CA . PRO A 1 15 ? 3.962 -6.817 -3.777 1.00 0.42 15 PRO A CA 5
ATOM 3033 C C . PRO A 1 15 ? 5.310 -7.214 -3.191 1.00 0.45 15 PRO A C 5
ATOM 3034 O O . PRO A 1 15 ? 5.688 -8.384 -3.203 1.00 0.57 15 PRO A O 5
ATOM 3045 N N . ASN A 1 16 ? 6.033 -6.235 -2.677 1.00 0.42 16 ASN A N 5
ATOM 3046 C CA . ASN A 1 16 ? 7.362 -6.475 -2.139 1.00 0.51 16 ASN A CA 5
ATOM 3047 C C . ASN A 1 16 ? 7.325 -6.810 -0.644 1.00 0.41 16 ASN A C 5
ATOM 3048 O O . ASN A 1 16 ? 8.196 -7.517 -0.147 1.00 0.56 16 ASN A O 5
ATOM 3059 N N . CYS A 1 17 ? 6.317 -6.322 0.072 1.00 0.26 17 CYS A N 5
ATOM 3060 C CA . CYS A 1 17 ? 6.251 -6.560 1.517 1.00 0.29 17 CYS A CA 5
ATOM 3061 C C . CYS A 1 17 ? 5.051 -7.423 1.909 1.00 0.24 17 CYS A C 5
ATOM 3062 O O . CYS A 1 17 ? 5.038 -8.025 2.981 1.00 0.36 17 CYS A O 5
ATOM 3069 N N . GLY A 1 18 ? 4.051 -7.482 1.041 1.00 0.18 18 GLY A N 5
ATOM 3070 C CA . GLY A 1 18 ? 2.814 -8.167 1.377 1.00 0.22 18 GLY A CA 5
ATOM 3071 C C . GLY A 1 18 ? 1.943 -7.329 2.295 1.00 0.20 18 GLY A C 5
ATOM 3072 O O . GLY A 1 18 ? 0.937 -7.802 2.818 1.00 0.30 18 GLY A O 5
ATOM 3076 N N . LYS A 1 19 ? 2.339 -6.073 2.472 1.00 0.14 19 LYS A N 5
ATOM 3077 C CA . LYS A 1 19 ? 1.654 -5.155 3.373 1.00 0.16 19 LYS A CA 5
ATOM 3078 C C . LYS A 1 19 ? 0.389 -4.616 2.707 1.00 0.16 19 LYS A C 5
ATOM 3079 O O . LYS A 1 19 ? 0.441 -4.131 1.576 1.00 0.21 19 LYS A O 5
ATOM 3098 N N . ILE A 1 20 ? -0.737 -4.701 3.406 1.00 0.16 20 ILE A N 5
ATOM 3099 C CA . ILE A 1 20 ? -2.014 -4.256 2.855 1.00 0.19 20 ILE A CA 5
ATOM 3100 C C . ILE A 1 20 ? -2.433 -2.926 3.496 1.00 0.15 20 ILE A C 5
ATOM 3101 O O . ILE A 1 20 ? -2.380 -2.765 4.717 1.00 0.17 20 ILE A O 5
ATOM 3117 N N . PHE A 1 21 ? -2.816 -1.967 2.661 1.00 0.15 21 PHE A N 5
ATOM 3118 C CA . PHE A 1 21 ? -3.132 -0.627 3.110 1.00 0.12 21 PHE A CA 5
ATOM 3119 C C . PHE A 1 21 ? -4.583 -0.295 2.822 1.00 0.13 21 PHE A C 5
ATOM 3120 O O . PHE A 1 21 ? -5.172 -0.797 1.861 1.00 0.19 21 PHE A O 5
ATOM 3137 N N . ARG A 1 22 ? -5.150 0.545 3.664 1.00 0.13 22 ARG A N 5
ATOM 3138 C CA . ARG A 1 22 ? -6.534 0.941 3.535 1.00 0.17 22 ARG A CA 5
ATOM 3139 C C . ARG A 1 22 ? -6.645 2.272 2.794 1.00 0.14 22 ARG A C 5
ATOM 3140 O O . ARG A 1 22 ? -7.668 2.574 2.177 1.00 0.24 22 ARG A O 5
ATOM 3161 N N . TRP A 1 23 ? -5.581 3.060 2.862 1.00 0.13 23 TRP A N 5
ATOM 3162 C CA . TRP A 1 23 ? -5.560 4.384 2.253 1.00 0.14 23 TRP A CA 5
ATOM 3163 C C . TRP A 1 23 ? -4.489 4.444 1.166 1.00 0.12 23 TRP A C 5
ATOM 3164 O O . TRP A 1 23 ? -3.413 3.868 1.312 1.00 0.15 23 TRP A O 5
ATOM 3185 N N . ARG A 1 24 ? -4.796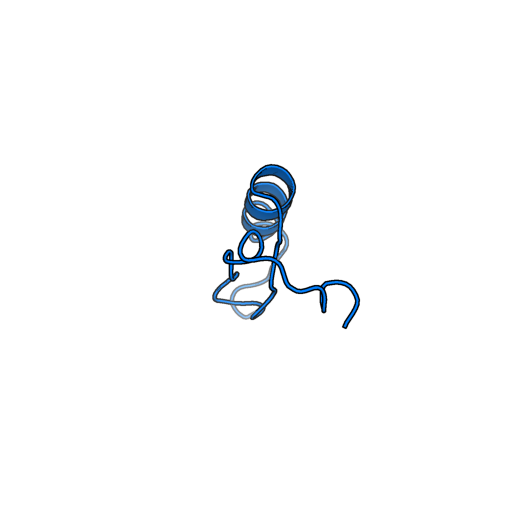 5.131 0.072 1.00 0.16 24 ARG A N 5
ATOM 3186 C CA . ARG A 1 24 ? -3.880 5.211 -1.063 1.00 0.20 24 ARG A CA 5
ATOM 3187 C C . ARG A 1 24 ? -2.681 6.111 -0.779 1.00 0.16 24 ARG A C 5
ATOM 3188 O O . ARG A 1 24 ? -1.577 5.831 -1.239 1.00 0.18 24 ARG A O 5
ATOM 3209 N N . VAL A 1 25 ? -2.888 7.183 -0.020 1.00 0.17 25 VAL A N 5
ATOM 3210 C CA . VAL A 1 25 ? -1.828 8.170 0.190 1.00 0.20 25 VAL A CA 5
ATOM 3211 C C . VAL A 1 25 ? -0.658 7.570 0.965 1.00 0.17 25 VAL A C 5
ATOM 3212 O O . VAL A 1 25 ? 0.503 7.760 0.601 1.00 0.20 25 VAL A O 5
ATOM 3225 N N . ASN A 1 26 ? -0.964 6.822 2.016 1.00 0.13 26 ASN A N 5
ATOM 3226 C CA . ASN A 1 26 ? 0.069 6.169 2.800 1.00 0.14 26 ASN A CA 5
ATOM 3227 C C . ASN A 1 26 ? 0.617 4.951 2.059 1.00 0.11 26 ASN A C 5
ATOM 3228 O O . ASN A 1 26 ? 1.754 4.541 2.279 1.00 0.14 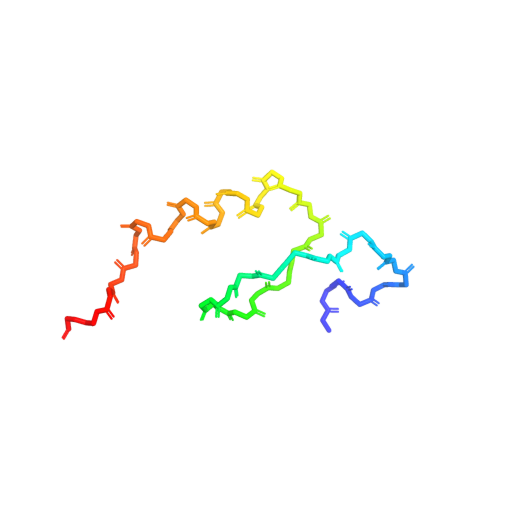26 ASN A O 5
ATOM 3239 N N . PHE A 1 27 ? -0.208 4.369 1.186 1.00 0.11 27 PHE A N 5
ATOM 3240 C CA . PHE A 1 27 ? 0.216 3.245 0.354 1.00 0.10 27 PHE A CA 5
ATOM 3241 C C . PHE A 1 27 ? 1.316 3.679 -0.605 1.00 0.10 27 PHE A C 5
ATOM 3242 O O . PHE A 1 27 ? 2.375 3.055 -0.671 1.00 0.12 27 PHE A O 5
ATOM 3259 N N . ILE A 1 28 ? 1.073 4.769 -1.324 1.00 0.10 28 ILE A N 5
ATOM 3260 C CA . ILE A 1 28 ? 2.059 5.305 -2.255 1.00 0.13 28 ILE A CA 5
ATOM 3261 C C . ILE A 1 28 ? 3.301 5.759 -1.494 1.00 0.15 28 ILE A C 5
ATOM 3262 O O . ILE A 1 28 ? 4.425 5.625 -1.973 1.00 0.20 28 ILE A O 5
ATOM 3278 N N . ARG A 1 29 ? 3.083 6.267 -0.286 1.00 0.14 29 ARG A N 5
ATOM 3279 C CA . ARG A 1 29 ? 4.173 6.674 0.591 1.00 0.18 29 ARG A CA 5
ATOM 3280 C C . ARG A 1 29 ? 5.069 5.477 0.922 1.00 0.15 29 ARG A C 5
ATOM 3281 O O . ARG A 1 29 ? 6.294 5.587 0.938 1.00 0.19 29 ARG A O 5
ATOM 3302 N N . HIS A 1 30 ? 4.439 4.334 1.166 1.00 0.13 30 HIS A N 5
ATOM 3303 C CA . HIS A 1 30 ? 5.152 3.101 1.483 1.00 0.15 30 HIS A CA 5
ATOM 3304 C C . HIS A 1 30 ? 5.868 2.545 0.249 1.00 0.19 30 HIS A C 5
ATOM 3305 O O . HIS A 1 30 ? 7.006 2.080 0.340 1.00 0.29 30 HIS A O 5
ATOM 3319 N N . LEU A 1 31 ? 5.206 2.598 -0.899 1.00 0.18 31 LEU A N 5
ATOM 3320 C CA . LEU A 1 31 ? 5.803 2.133 -2.150 1.00 0.27 31 LEU A CA 5
ATOM 3321 C C . LEU A 1 31 ? 6.975 3.019 -2.556 1.00 0.33 31 LEU A C 5
ATOM 3322 O O . LEU A 1 31 ? 7.989 2.533 -3.054 1.00 0.43 31 LEU A O 5
ATOM 3338 N N . ARG A 1 32 ? 6.840 4.317 -2.318 1.00 0.35 32 ARG A N 5
ATOM 3339 C CA . ARG A 1 32 ? 7.909 5.267 -2.605 1.00 0.51 32 ARG A CA 5
ATOM 3340 C C . ARG A 1 32 ? 9.087 5.047 -1.657 1.00 0.67 32 ARG A C 5
ATOM 3341 O O . ARG A 1 32 ? 10.232 5.381 -1.973 1.00 0.85 32 ARG A O 5
ATOM 3362 N N . SER A 1 3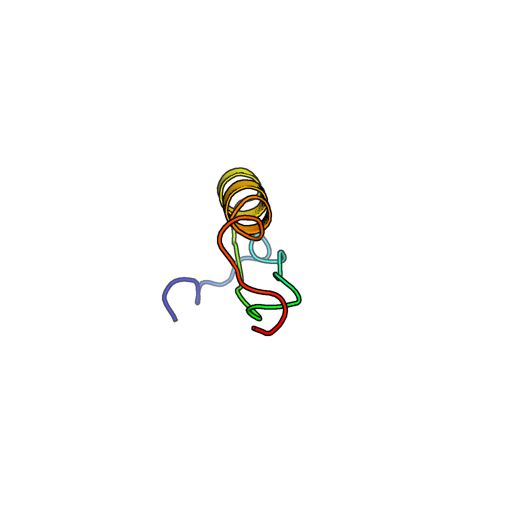3 ? 8.802 4.451 -0.504 1.00 0.72 33 SER A N 5
ATOM 3363 C CA . SER A 1 33 ? 9.816 4.214 0.513 1.00 0.97 33 SER A CA 5
ATOM 3364 C C . SER A 1 33 ? 10.654 2.975 0.176 1.00 1.08 33 SER A C 5
ATOM 3365 O O . SER A 1 33 ? 11.432 2.491 1.000 1.00 1.61 33 SER A O 5
ATOM 3373 N N . ARG A 1 34 ? 10.496 2.464 -1.042 1.00 1.04 34 ARG A N 5
ATOM 3374 C CA . ARG A 1 34 ? 11.344 1.379 -1.531 1.00 1.27 34 ARG A CA 5
ATOM 3375 C C . ARG A 1 34 ? 12.723 1.922 -1.886 1.00 1.81 34 ARG A C 5
ATOM 3376 O O . ARG A 1 34 ? 13.661 1.170 -2.151 1.00 2.50 34 ARG A O 5
ATOM 3397 N N . ARG A 1 35 ? 12.825 3.244 -1.873 1.00 2.21 35 ARG A N 5
ATOM 3398 C CA . ARG A 1 35 ? 14.064 3.949 -2.173 1.00 2.88 35 ARG A CA 5
ATOM 3399 C C . ARG A 1 35 ? 15.129 3.676 -1.109 1.00 3.25 35 ARG A C 5
ATOM 3400 O O . ARG A 1 35 ? 16.327 3.797 -1.367 1.00 3.87 35 ARG A O 5
ATOM 3421 N N . GLU A 1 36 ? 14.688 3.293 0.081 1.00 3.49 36 GLU A N 5
ATOM 3422 C CA . GLU A 1 36 ? 15.593 3.128 1.211 1.00 4.47 36 GLU A CA 5
ATOM 3423 C C . GLU A 1 36 ? 15.703 1.666 1.631 1.00 5.10 36 GLU A C 5
ATOM 3424 O O . GLU A 1 36 ? 15.975 1.365 2.791 1.00 5.78 36 GLU A O 5
ATOM 3436 N N . GLN A 1 37 ? 15.498 0.759 0.690 1.00 5.24 37 GLN A N 5
ATOM 3437 C CA . GLN A 1 37 ? 15.553 -0.665 0.993 1.00 6.13 37 GLN A CA 5
ATOM 3438 C C . GLN A 1 37 ? 16.907 -1.255 0.613 1.00 6.51 37 GLN A C 5
ATOM 3439 O O . GLN A 1 37 ? 17.725 -0.598 -0.033 1.00 6.82 37 GLN A O 5
ATOM 3453 N N . LYS A 1 38 ? 17.137 -2.492 1.027 1.00 6.85 38 LYS A N 5
ATOM 3454 C CA . LYS A 1 38 ? 18.345 -3.216 0.668 1.00 7.56 38 LYS A CA 5
ATOM 3455 C C . LYS A 1 38 ? 17.995 -4.655 0.295 1.00 8.08 38 LYS A C 5
ATOM 3456 O O . LYS A 1 38 ? 17.721 -5.487 1.160 1.00 8.39 38 LYS A O 5
ATOM 3475 N N . PRO A 1 39 ? 17.968 -4.942 -1.022 1.00 8.48 39 PRO A N 5
ATOM 3476 C CA . PRO A 1 39 ? 17.654 -6.274 -1.557 1.00 9.26 39 PRO A CA 5
ATOM 3477 C C . PRO A 1 39 ? 18.413 -7.395 -0.853 1.00 9.99 39 PRO A C 5
ATOM 3478 O O . PRO A 1 39 ? 17.839 -8.437 -0.534 1.00 10.40 39 PRO A O 5
ATOM 3489 N N . HIS A 1 40 ? 19.703 -7.182 -0.616 1.00 10.38 40 HIS A N 5
ATOM 3490 C CA . HIS A 1 40 ? 20.507 -8.143 0.124 1.00 11.26 40 HIS A CA 5
ATOM 3491 C C . HIS A 1 40 ? 21.727 -7.458 0.729 1.00 12.05 40 HIS A C 5
ATOM 3492 O O . HIS A 1 40 ? 21.840 -7.354 1.949 1.00 12.77 40 HIS A O 5
ATOM 3507 N N . LYS A 1 41 ? 22.618 -6.986 -0.142 1.00 12.07 41 LYS A N 5
ATOM 3508 C CA . LYS A 1 41 ? 23.845 -6.304 0.268 1.00 12.96 41 LYS A CA 5
ATOM 3509 C C . LYS A 1 41 ? 24.750 -7.248 1.056 1.00 13.36 41 LYS A C 5
ATOM 3510 O O . LYS A 1 41 ? 25.550 -7.966 0.421 1.00 13.65 41 LYS A O 5
ATOM 3531 N N . GLY A 1 1 ? -21.973 -13.867 -1.769 1.00 16.57 1 GLY A N 6
ATOM 3532 C CA . GLY A 1 1 ? -22.222 -13.102 -0.523 1.00 16.05 1 GLY A CA 6
ATOM 3533 C C . GLY A 1 1 ? -21.662 -11.700 -0.603 1.00 15.39 1 GLY A C 6
ATOM 3534 O O . GLY A 1 1 ? -21.203 -11.274 -1.663 1.00 15.39 1 GLY A O 6
ATOM 3540 N N . ALA A 1 2 ? -21.696 -10.979 0.509 1.00 15.00 2 ALA A N 6
ATOM 3541 C CA . ALA A 1 2 ? -21.172 -9.623 0.556 1.00 14.51 2 ALA A CA 6
ATOM 3542 C C . ALA A 1 2 ? -20.569 -9.329 1.922 1.00 13.72 2 ALA A C 6
ATOM 3543 O O . ALA A 1 2 ? -21.241 -9.462 2.946 1.00 13.57 2 ALA A O 6
ATOM 3550 N N . MET A 1 3 ? -19.303 -8.938 1.937 1.00 13.39 3 MET A N 6
ATOM 3551 C CA . MET A 1 3 ? -18.620 -8.605 3.178 1.00 12.79 3 MET A CA 6
ATOM 3552 C C . MET A 1 3 ? -17.352 -7.814 2.895 1.00 11.93 3 MET A C 6
ATOM 3553 O O . MET A 1 3 ? -17.001 -7.590 1.735 1.00 11.75 3 MET A O 6
ATOM 3567 N N . GLU A 1 4 ? -16.668 -7.397 3.950 1.00 11.61 4 GLU A N 6
ATOM 3568 C CA . GLU A 1 4 ? -15.461 -6.597 3.812 1.00 10.99 4 GLU A CA 6
ATOM 3569 C C . GLU A 1 4 ? -14.292 -7.445 3.316 1.00 10.29 4 GLU A C 6
ATOM 3570 O O . GLU A 1 4 ? -14.452 -8.637 3.032 1.00 10.23 4 GLU A O 6
ATOM 3582 N N . VAL A 1 5 ? -13.123 -6.813 3.207 1.00 10.00 5 VAL A N 6
ATOM 3583 C CA . VAL A 1 5 ? -11.897 -7.472 2.750 1.00 9.55 5 VAL A CA 6
ATOM 3584 C C . VAL A 1 5 ? -11.934 -7.724 1.242 1.00 8.56 5 VAL A C 6
ATOM 3585 O O . VAL A 1 5 ? -11.110 -7.196 0.497 1.00 8.34 5 VAL A O 6
ATOM 3598 N N . GLN A 1 6 ? -12.907 -8.509 0.794 1.00 8.21 6 GLN A N 6
ATOM 3599 C CA . GLN A 1 6 ? -13.023 -8.862 -0.616 1.00 7.51 6 GLN A CA 6
ATOM 3600 C C . GLN A 1 6 ? -13.888 -7.854 -1.365 1.00 6.86 6 GLN A C 6
ATOM 3601 O O . GLN A 1 6 ? -14.206 -8.052 -2.539 1.00 6.99 6 GLN A O 6
ATOM 3615 N N . THR A 1 7 ? -14.259 -6.775 -0.688 1.00 6.49 7 THR A N 6
ATOM 3616 C CA . THR A 1 7 ? -15.154 -5.775 -1.259 1.00 6.18 7 THR A CA 6
ATOM 3617 C C . THR A 1 7 ? -14.567 -5.150 -2.527 1.00 5.42 7 THR A C 6
ATOM 3618 O O . THR A 1 7 ? -15.297 -4.644 -3.381 1.00 5.59 7 THR A O 6
ATOM 3629 N N . SER A 1 8 ? -13.237 -5.203 -2.632 1.00 4.98 8 SER A N 6
ATOM 3630 C CA . SER A 1 8 ? -12.506 -4.693 -3.790 1.00 4.63 8 SER A CA 6
ATOM 3631 C C . SER A 1 8 ? -12.659 -3.180 -3.903 1.00 3.83 8 SER A C 6
ATOM 3632 O O . SER A 1 8 ? -12.559 -2.612 -4.989 1.00 4.10 8 SER A O 6
ATOM 3640 N N . GLN A 1 9 ? -12.891 -2.538 -2.766 1.00 3.35 9 GLN A N 6
ATOM 3641 C CA . GLN A 1 9 ? -13.067 -1.096 -2.726 1.00 3.09 9 GLN A CA 6
ATOM 3642 C C . GLN A 1 9 ? -11.719 -0.404 -2.871 1.00 2.31 9 GLN A C 6
ATOM 3643 O O . GLN A 1 9 ? -11.503 0.371 -3.805 1.00 2.73 9 GLN A O 6
ATOM 3657 N N . LYS A 1 10 ? -10.814 -0.692 -1.946 1.00 1.81 10 LYS A N 6
ATOM 3658 C CA . LYS A 1 10 ? -9.466 -0.147 -1.996 1.00 1.63 10 LYS A CA 6
ATOM 3659 C C . LYS A 1 10 ? -8.524 -0.946 -1.104 1.00 1.14 10 LYS A C 6
ATOM 3660 O O . LYS A 1 10 ? -8.001 -0.451 -0.103 1.00 1.76 10 LYS A O 6
ATOM 3679 N N . SER A 1 11 ? -8.326 -2.196 -1.475 1.00 0.75 11 SER A N 6
ATOM 3680 C CA . SER A 1 11 ? -7.395 -3.070 -0.781 1.00 0.74 11 SER A CA 6
ATOM 3681 C C . SER A 1 11 ? -6.043 -3.045 -1.490 1.00 0.56 11 SER A C 6
ATOM 3682 O O . SER A 1 11 ? -5.863 -3.687 -2.527 1.00 0.73 11 SER A O 6
ATOM 3690 N N . TYR A 1 12 ? -5.105 -2.281 -0.950 1.00 0.36 12 TYR A N 6
ATOM 3691 C CA . TYR A 1 12 ? -3.796 -2.151 -1.571 1.00 0.21 12 TYR A CA 6
ATOM 3692 C C . TYR A 1 12 ? -2.810 -3.111 -0.930 1.00 0.17 12 TYR A C 6
ATOM 3693 O O . TYR A 1 12 ? -2.440 -2.941 0.228 1.00 0.22 12 TYR A O 6
ATOM 3711 N N . VAL A 1 13 ? -2.396 -4.116 -1.674 1.00 0.18 13 VAL A N 6
ATOM 3712 C CA . VAL A 1 13 ? -1.368 -5.026 -1.204 1.00 0.20 13 VAL A CA 6
ATOM 3713 C C . VAL A 1 13 ? -0.086 -4.803 -1.984 1.00 0.19 13 VAL A C 6
ATOM 3714 O O . VAL A 1 13 ? -0.071 -4.925 -3.208 1.00 0.29 13 VAL A O 6
ATOM 3727 N N . CYS A 1 14 ? 0.977 -4.450 -1.288 1.00 0.16 14 CYS A N 6
ATOM 3728 C CA . CYS A 1 14 ? 2.274 -4.345 -1.924 1.00 0.22 14 CYS A CA 6
ATOM 3729 C C . CYS A 1 14 ? 2.806 -5.748 -2.200 1.00 0.23 14 CYS A C 6
ATOM 3730 O O . CYS A 1 14 ? 3.015 -6.533 -1.273 1.00 0.21 14 CYS A O 6
ATOM 3737 N N . PRO A 1 15 ? 3.041 -6.069 -3.480 1.00 0.33 15 PRO A N 6
ATOM 3738 C CA . PRO A 1 15 ? 3.369 -7.432 -3.920 1.00 0.42 15 PRO A CA 6
ATOM 3739 C C . PRO A 1 15 ? 4.667 -7.953 -3.318 1.00 0.45 15 PRO A C 6
ATOM 3740 O O . PRO A 1 15 ? 4.849 -9.161 -3.151 1.00 0.57 15 PRO A O 6
ATOM 3751 N N . ASN A 1 16 ? 5.566 -7.041 -2.989 1.00 0.42 16 ASN A N 6
ATOM 3752 C CA . ASN A 1 16 ? 6.878 -7.425 -2.500 1.00 0.51 16 ASN A CA 6
ATOM 3753 C C . ASN A 1 16 ? 6.900 -7.568 -0.984 1.00 0.41 16 ASN A C 6
ATOM 3754 O O . ASN A 1 16 ? 7.490 -8.511 -0.456 1.00 0.56 16 ASN A O 6
ATOM 3765 N N . CYS A 1 17 ? 6.247 -6.651 -0.285 1.00 0.26 17 CYS A N 6
ATOM 3766 C CA . CYS A 1 17 ? 6.343 -6.609 1.169 1.00 0.29 17 CYS A CA 6
ATOM 3767 C C . CYS A 1 17 ? 5.156 -7.296 1.846 1.00 0.24 17 CYS A C 6
ATOM 3768 O O . CYS A 1 17 ? 5.199 -7.585 3.041 1.00 0.36 17 CYS A O 6
ATOM 3775 N N . GLY A 1 18 ? 4.095 -7.547 1.084 1.00 0.18 18 GLY A N 6
ATOM 3776 C CA . GLY A 1 18 ? 2.906 -8.167 1.648 1.00 0.22 18 GLY A CA 6
ATOM 3777 C C . GLY A 1 18 ? 2.124 -7.203 2.519 1.00 0.20 18 GLY A C 6
ATOM 3778 O O . GLY A 1 18 ? 1.276 -7.611 3.316 1.00 0.30 18 GLY A O 6
ATOM 3782 N N . LYS A 1 19 ? 2.417 -5.920 2.363 1.00 0.14 19 LYS A N 6
ATOM 3783 C CA . LYS A 1 19 ? 1.828 -4.884 3.193 1.00 0.16 19 LYS A CA 6
ATOM 3784 C C . LYS A 1 19 ? 0.466 -4.479 2.641 1.00 0.16 19 LYS A C 6
ATOM 3785 O O . LYS A 1 19 ? 0.345 -4.144 1.461 1.00 0.21 19 LYS A O 6
ATOM 3804 N N . ILE A 1 20 ? -0.550 -4.519 3.493 1.00 0.16 20 ILE A N 6
ATOM 3805 C CA . ILE A 1 20 ? -1.912 -4.193 3.082 1.00 0.19 20 ILE A CA 6
ATOM 3806 C C . ILE A 1 20 ? -2.327 -2.823 3.619 1.00 0.15 20 ILE A C 6
ATOM 3807 O O . ILE A 1 20 ? -2.313 -2.583 4.827 1.00 0.17 20 ILE A O 6
ATOM 3823 N N . PHE A 1 21 ? -2.671 -1.923 2.711 1.00 0.15 21 PHE A N 6
ATOM 3824 C CA . PHE A 1 21 ? -3.068 -0.581 3.072 1.00 0.12 21 PHE A CA 6
ATOM 3825 C C . PHE A 1 21 ? -4.513 -0.356 2.680 1.00 0.13 21 PHE A C 6
ATOM 3826 O O . PHE A 1 21 ? -5.005 -0.945 1.714 1.00 0.19 21 PHE A O 6
ATOM 3843 N N . ARG A 1 22 ? -5.189 0.482 3.435 1.00 0.13 22 ARG A N 6
ATOM 3844 C CA . ARG A 1 22 ? -6.578 0.781 3.171 1.00 0.17 22 ARG A CA 6
ATOM 3845 C C . ARG A 1 22 ? -6.713 2.155 2.526 1.00 0.14 22 ARG A C 6
ATOM 3846 O O . ARG A 1 22 ? -7.772 2.515 2.015 1.00 0.24 22 ARG A O 6
ATOM 3867 N N . TRP A 1 23 ? -5.626 2.917 2.554 1.00 0.13 23 TRP A N 6
ATOM 3868 C CA . TRP A 1 23 ? -5.622 4.265 2.001 1.00 0.14 23 TRP A CA 6
ATOM 3869 C C . TRP A 1 23 ? -4.483 4.414 1.002 1.00 0.12 23 TRP A C 6
ATOM 3870 O O . TRP A 1 23 ? -3.398 3.863 1.187 1.00 0.15 23 TRP A O 6
ATOM 3891 N N . ARG A 1 24 ? -4.749 5.153 -0.062 1.00 0.16 24 ARG A N 6
ATOM 3892 C CA . ARG A 1 24 ? -3.800 5.312 -1.152 1.00 0.20 24 ARG A CA 6
ATOM 3893 C C . ARG A 1 24 ? -2.625 6.210 -0.764 1.00 0.16 24 ARG A C 6
ATOM 3894 O O . ARG A 1 24 ? -1.500 5.979 -1.197 1.00 0.18 24 ARG A O 6
ATOM 3915 N N . VAL A 1 25 ? -2.884 7.224 0.058 1.00 0.17 25 VAL A N 6
ATOM 3916 C CA . VAL A 1 25 ? -1.853 8.202 0.414 1.00 0.20 25 VAL A CA 6
ATOM 3917 C C . VAL A 1 25 ? -0.673 7.549 1.137 1.00 0.17 25 VAL A C 6
ATOM 3918 O O . VAL A 1 25 ? 0.487 7.755 0.768 1.00 0.20 25 VAL A O 6
ATOM 3931 N N . ASN A 1 26 ? -0.971 6.746 2.149 1.00 0.13 26 ASN A N 6
ATOM 3932 C CA . ASN A 1 26 ? 0.065 6.051 2.904 1.00 0.14 26 ASN A CA 6
ATOM 3933 C C . ASN A 1 26 ? 0.630 4.881 2.102 1.00 0.11 26 ASN A C 6
ATOM 3934 O O . ASN A 1 26 ? 1.786 4.498 2.281 1.00 0.14 26 ASN A O 6
ATOM 3945 N N . PHE A 1 27 ? -0.196 4.306 1.235 1.00 0.11 27 PHE A N 6
ATOM 3946 C CA . PHE A 1 27 ? 0.259 3.268 0.310 1.00 0.10 27 PHE A CA 6
ATOM 3947 C C . PHE A 1 27 ? 1.361 3.803 -0.597 1.00 0.10 27 PHE A C 6
ATOM 3948 O O . PHE A 1 27 ? 2.423 3.196 -0.724 1.00 0.12 27 PHE A O 6
ATOM 3965 N N . ILE A 1 28 ? 1.108 4.954 -1.210 1.00 0.10 28 ILE A N 6
ATOM 3966 C CA . ILE A 1 28 ? 2.087 5.580 -2.088 1.00 0.13 28 ILE A CA 6
ATOM 3967 C C . ILE A 1 28 ? 3.336 5.964 -1.301 1.00 0.15 28 ILE A C 6
ATOM 3968 O O . ILE A 1 28 ? 4.451 5.883 -1.809 1.00 0.20 28 ILE A O 6
ATOM 3984 N N . ARG A 1 29 ? 3.135 6.340 -0.042 1.00 0.14 29 ARG A N 6
ATOM 3985 C CA . ARG A 1 29 ? 4.239 6.658 0.857 1.00 0.18 29 ARG A CA 6
ATOM 3986 C C . ARG A 1 29 ? 5.158 5.446 1.002 1.00 0.15 29 ARG A C 6
ATOM 3987 O O . ARG A 1 29 ? 6.383 5.562 0.935 1.00 0.19 29 ARG A O 6
ATOM 4008 N N . HIS A 1 30 ? 4.543 4.283 1.185 1.00 0.13 30 HIS A N 6
ATOM 4009 C CA . HIS A 1 30 ? 5.266 3.019 1.267 1.00 0.15 30 HIS A CA 6
ATOM 4010 C C . HIS A 1 30 ? 5.967 2.728 -0.050 1.00 0.19 30 HIS A C 6
ATOM 4011 O O . HIS A 1 30 ? 7.143 2.383 -0.073 1.00 0.29 30 HIS A O 6
ATOM 4025 N N . LEU A 1 31 ? 5.240 2.901 -1.143 1.00 0.18 31 LEU A N 6
ATOM 4026 C CA . LEU A 1 31 ? 5.763 2.630 -2.475 1.00 0.27 31 LEU A CA 6
ATOM 4027 C C . LEU A 1 31 ? 6.900 3.579 -2.853 1.00 0.33 31 LEU A C 6
ATOM 4028 O O . LEU A 1 31 ? 7.724 3.248 -3.701 1.00 0.43 31 LEU A O 6
ATOM 4044 N N . ARG A 1 32 ? 6.945 4.756 -2.235 1.00 0.35 32 ARG A N 6
ATOM 4045 C CA . ARG A 1 32 ? 8.057 5.682 -2.451 1.00 0.51 32 ARG A CA 6
ATOM 4046 C C . ARG A 1 32 ? 9.383 5.021 -2.077 1.00 0.67 32 ARG A C 6
ATOM 4047 O O . ARG A 1 32 ? 10.395 5.212 -2.749 1.00 0.85 32 ARG A O 6
ATOM 4068 N N . SER A 1 33 ? 9.366 4.238 -1.007 1.00 0.72 33 SER A N 6
ATOM 4069 C CA . SER A 1 33 ? 10.548 3.499 -0.581 1.00 0.97 33 SER A CA 6
ATOM 4070 C C . SER A 1 33 ? 10.487 2.065 -1.110 1.00 1.08 33 SER A C 6
ATOM 4071 O O . SER A 1 33 ? 11.513 1.397 -1.256 1.00 1.61 33 SER A O 6
ATOM 4079 N N . ARG A 1 34 ? 9.266 1.622 -1.407 1.00 1.04 34 ARG A N 6
ATOM 4080 C CA . ARG A 1 34 ? 8.992 0.279 -1.918 1.00 1.27 34 ARG A CA 6
ATOM 4081 C C . ARG A 1 34 ? 9.200 -0.777 -0.840 1.00 1.81 34 ARG A C 6
ATOM 4082 O O . ARG A 1 34 ? 8.238 -1.222 -0.191 1.00 2.50 34 ARG A O 6
ATOM 4103 N N . ARG A 1 35 ? 10.451 -1.158 -0.646 1.00 2.21 35 ARG A N 6
ATOM 4104 C CA . ARG A 1 35 ? 10.806 -2.275 0.208 1.00 2.88 35 ARG A CA 6
ATOM 4105 C C . ARG A 1 35 ? 11.309 -1.780 1.558 1.00 3.25 35 ARG A C 6
ATOM 4106 O O . ARG A 1 35 ? 12.179 -0.909 1.626 1.00 3.87 35 ARG A O 6
ATOM 4127 N N . GLU A 1 36 ? 10.757 -2.340 2.625 1.00 3.49 36 GLU A N 6
ATOM 4128 C CA . GLU A 1 36 ? 11.082 -1.907 3.977 1.00 4.47 36 GLU A CA 6
ATOM 4129 C C . GLU A 1 36 ? 12.318 -2.623 4.492 1.00 5.10 36 GLU A C 6
ATOM 4130 O O . GLU A 1 36 ? 13.183 -2.017 5.124 1.00 5.78 36 GLU A O 6
ATOM 4142 N N . GLN A 1 37 ? 12.396 -3.918 4.223 1.00 5.24 37 GLN A N 6
ATOM 4143 C CA . GLN A 1 37 ? 13.505 -4.719 4.710 1.00 6.13 37 GLN A CA 6
ATOM 4144 C C . GLN A 1 37 ? 14.295 -5.291 3.552 1.00 6.51 37 GLN A C 6
ATOM 4145 O O . GLN A 1 37 ? 13.733 -5.737 2.552 1.00 6.82 37 GLN A O 6
ATOM 4159 N N . LYS A 1 38 ? 15.597 -5.286 3.705 1.00 6.85 38 LYS A N 6
ATOM 4160 C CA . LYS A 1 38 ? 16.493 -5.831 2.702 1.00 7.56 38 LYS A CA 6
ATOM 4161 C C . LYS A 1 38 ? 16.895 -7.269 3.053 1.00 8.08 38 LYS A C 6
ATOM 4162 O O . LYS A 1 38 ? 16.926 -8.126 2.170 1.00 8.39 38 LYS A O 6
ATOM 4181 N N . PRO A 1 39 ? 17.223 -7.573 4.333 1.00 8.48 39 PRO A N 6
ATOM 4182 C CA . PRO A 1 39 ? 17.462 -8.952 4.758 1.00 9.26 39 PRO A CA 6
ATOM 4183 C C . PRO A 1 39 ? 16.171 -9.763 4.775 1.00 9.99 39 PRO A C 6
ATOM 4184 O O . PRO A 1 39 ? 15.094 -9.227 5.048 1.00 10.40 39 PRO A O 6
ATOM 4195 N N . HIS A 1 40 ? 16.279 -11.052 4.488 1.00 10.38 40 HIS A N 6
ATOM 4196 C CA . HIS A 1 40 ? 15.117 -11.938 4.499 1.00 11.26 40 HIS A CA 6
ATOM 4197 C C . HIS A 1 40 ? 14.779 -12.367 5.927 1.00 12.05 40 HIS A C 6
ATOM 4198 O O . HIS A 1 40 ? 14.784 -13.554 6.254 1.00 12.77 40 HIS A O 6
ATOM 4213 N N . LYS A 1 41 ? 14.487 -11.387 6.769 1.00 12.07 41 LYS A N 6
ATOM 4214 C CA . LYS A 1 41 ? 14.182 -11.639 8.168 1.00 12.96 41 LYS A CA 6
ATOM 4215 C C . LYS A 1 41 ? 12.772 -12.199 8.304 1.00 13.36 41 LYS A C 6
ATOM 4216 O O . LYS A 1 41 ? 12.629 -13.435 8.420 1.00 13.65 41 LYS A O 6
ATOM 4237 N N . GLY A 1 1 ? 8.554 -7.596 -13.352 1.00 16.57 1 GLY A N 7
ATOM 4238 C CA . GLY A 1 1 ? 7.804 -6.680 -12.457 1.00 16.05 1 GLY A CA 7
ATOM 4239 C C . GLY A 1 1 ? 6.348 -7.075 -12.323 1.00 15.39 1 GLY A C 7
ATOM 4240 O O . GLY A 1 1 ? 5.886 -7.392 -11.225 1.00 15.39 1 GLY A O 7
ATOM 4246 N N . ALA A 1 2 ? 5.632 -7.055 -13.449 1.00 15.00 2 ALA A N 7
ATOM 4247 C CA . ALA A 1 2 ? 4.225 -7.454 -13.500 1.00 14.51 2 ALA A CA 7
ATOM 4248 C C . ALA A 1 2 ? 3.358 -6.557 -12.619 1.00 13.72 2 ALA A C 7
ATOM 4249 O O . ALA A 1 2 ? 2.802 -7.000 -11.613 1.00 13.57 2 ALA A O 7
ATOM 4256 N N . MET A 1 3 ? 3.254 -5.292 -13.005 1.00 13.39 3 MET A N 7
ATOM 4257 C CA . MET A 1 3 ? 2.422 -4.341 -12.280 1.00 12.79 3 MET A CA 7
ATOM 4258 C C . MET A 1 3 ? 0.970 -4.478 -12.723 1.00 11.93 3 MET A C 7
ATOM 4259 O O . MET A 1 3 ? 0.570 -3.948 -13.762 1.00 11.75 3 MET A O 7
ATOM 4273 N N . GLU A 1 4 ? 0.192 -5.211 -11.940 1.00 11.61 4 GLU A N 7
ATOM 4274 C CA . GLU A 1 4 ? -1.202 -5.479 -12.265 1.00 10.99 4 GLU A CA 7
ATOM 4275 C C . GLU A 1 4 ? -2.089 -4.291 -11.888 1.00 10.29 4 GLU A C 7
ATOM 4276 O O . GLU A 1 4 ? -1.734 -3.488 -11.019 1.00 10.23 4 GLU A O 7
ATOM 4288 N N . VAL A 1 5 ? -3.233 -4.190 -12.559 1.00 10.00 5 VAL A N 7
ATOM 4289 C CA . VAL A 1 5 ? -4.188 -3.113 -12.319 1.00 9.55 5 VAL A CA 7
ATOM 4290 C C . VAL A 1 5 ? -4.824 -3.237 -10.937 1.00 8.56 5 VAL A C 7
ATOM 4291 O O . VAL A 1 5 ? -4.971 -4.339 -10.398 1.00 8.34 5 VAL A O 7
ATOM 4304 N N . GLN A 1 6 ? -5.189 -2.100 -10.366 1.00 8.21 6 GLN A N 7
ATOM 4305 C CA . GLN A 1 6 ? -5.799 -2.066 -9.048 1.00 7.51 6 GLN A CA 7
ATOM 4306 C C . GLN A 1 6 ? -7.309 -2.220 -9.162 1.00 6.86 6 GLN A C 7
ATOM 4307 O O . GLN A 1 6 ? -7.993 -1.353 -9.705 1.00 6.99 6 GLN A O 7
ATOM 4321 N N . THR A 1 7 ? -7.817 -3.339 -8.672 1.00 6.49 7 THR A N 7
ATOM 4322 C CA . THR A 1 7 ? -9.244 -3.603 -8.694 1.00 6.18 7 THR A CA 7
ATOM 4323 C C . THR A 1 7 ? -9.788 -3.781 -7.280 1.00 5.42 7 THR A C 7
ATOM 4324 O O . THR A 1 7 ? -10.961 -4.103 -7.083 1.00 5.59 7 THR A O 7
ATOM 4335 N N . SER A 1 8 ? -8.920 -3.576 -6.301 1.00 4.98 8 SER A N 7
ATOM 4336 C CA . SER A 1 8 ? -9.308 -3.641 -4.903 1.00 4.63 8 SER A CA 7
ATOM 4337 C C . SER A 1 8 ? -9.598 -2.237 -4.387 1.00 3.83 8 SER A C 7
ATOM 4338 O O . SER A 1 8 ? -8.840 -1.298 -4.640 1.00 4.10 8 SER A O 7
ATOM 4346 N N . GLN A 1 9 ? -10.706 -2.108 -3.663 1.00 3.35 9 GLN A N 7
ATOM 4347 C CA . GLN A 1 9 ? -11.226 -0.805 -3.271 1.00 3.09 9 GLN A CA 7
ATOM 4348 C C . GLN A 1 9 ? -10.408 -0.177 -2.148 1.00 2.31 9 GLN A C 7
ATOM 4349 O O . GLN A 1 9 ? -9.934 0.947 -2.283 1.00 2.73 9 GLN A O 7
ATOM 4363 N N . LYS A 1 10 ? -10.263 -0.885 -1.034 1.00 1.81 10 LYS A N 7
ATOM 4364 C CA . LYS A 1 10 ? -9.535 -0.348 0.111 1.00 1.63 10 LYS A CA 7
ATOM 4365 C C . LYS A 1 10 ? -8.602 -1.395 0.701 1.00 1.14 10 LYS A C 7
ATOM 4366 O O . LYS A 1 10 ? -8.382 -1.447 1.912 1.00 1.76 10 LYS A O 7
ATOM 4385 N N . SER A 1 11 ? -8.071 -2.235 -0.167 1.00 0.75 11 SER A N 7
ATOM 4386 C CA . SER A 1 11 ? -7.089 -3.228 0.221 1.00 0.74 11 SER A CA 7
ATOM 4387 C C . SER A 1 11 ? -5.910 -3.184 -0.741 1.00 0.56 11 SER A C 7
ATOM 4388 O O . SER A 1 11 ? -5.866 -3.909 -1.737 1.00 0.73 11 SER A O 7
ATOM 4396 N N . TYR A 1 12 ? -4.967 -2.304 -0.447 1.00 0.36 12 TYR A N 7
ATOM 4397 C CA . TYR A 1 12 ? -3.822 -2.091 -1.318 1.00 0.21 12 TYR A CA 7
ATOM 4398 C C . TYR A 1 12 ? -2.643 -2.908 -0.821 1.00 0.17 12 TYR A C 7
ATOM 4399 O O . TYR A 1 12 ? -2.223 -2.758 0.323 1.00 0.22 12 TYR A O 7
ATOM 4417 N N . VAL A 1 13 ? -2.118 -3.774 -1.669 1.00 0.18 13 VAL A N 7
ATOM 4418 C CA . VAL A 1 13 ? -1.028 -4.653 -1.275 1.00 0.20 13 VAL A CA 7
ATOM 4419 C C . VAL A 1 13 ? 0.279 -4.229 -1.933 1.00 0.19 13 VAL A C 7
ATOM 4420 O O . VAL A 1 13 ? 0.352 -4.106 -3.155 1.00 0.29 13 VAL A O 7
ATOM 4433 N N . CYS A 1 14 ? 1.301 -3.983 -1.123 1.00 0.16 14 CYS A N 7
ATOM 4434 C CA . CYS A 1 14 ? 2.633 -3.716 -1.647 1.00 0.22 14 CYS A CA 7
ATOM 4435 C C . CYS A 1 14 ? 3.235 -5.010 -2.177 1.00 0.23 14 CYS A C 7
ATOM 4436 O O . CYS A 1 14 ? 3.438 -5.954 -1.417 1.00 0.21 14 CYS A O 7
ATOM 4443 N N . PRO A 1 15 ? 3.545 -5.065 -3.482 1.00 0.33 15 PRO A N 7
ATOM 4444 C CA . PRO A 1 15 ? 4.091 -6.270 -4.119 1.00 0.42 15 PRO A CA 7
ATOM 4445 C C . PRO A 1 15 ? 5.429 -6.685 -3.520 1.00 0.45 15 PRO A C 7
ATOM 4446 O O . PRO A 1 15 ? 5.859 -7.829 -3.657 1.00 0.57 15 PRO A O 7
ATOM 4457 N N . ASN A 1 16 ? 6.079 -5.747 -2.849 1.00 0.42 16 ASN A N 7
ATOM 4458 C CA . ASN A 1 16 ? 7.401 -5.986 -2.297 1.00 0.51 16 ASN A CA 7
ATOM 4459 C C . ASN A 1 16 ? 7.332 -6.530 -0.870 1.00 0.41 16 ASN A C 7
ATOM 4460 O O . ASN A 1 16 ? 8.221 -7.258 -0.441 1.00 0.56 16 ASN A O 7
ATOM 4471 N N . CYS A 1 17 ? 6.276 -6.192 -0.136 1.00 0.26 17 CYS A N 7
ATOM 4472 C CA . CYS A 1 17 ? 6.216 -6.554 1.279 1.00 0.29 17 CYS A CA 7
ATOM 4473 C C . CYS A 1 17 ? 4.999 -7.412 1.624 1.00 0.24 17 CYS A C 7
ATOM 4474 O O . CYS A 1 17 ? 4.984 -8.081 2.656 1.00 0.36 17 CYS A O 7
ATOM 4481 N N . GLY A 1 18 ? 3.982 -7.386 0.771 1.00 0.18 18 GLY A N 7
ATOM 4482 C CA . GLY A 1 18 ? 2.736 -8.062 1.085 1.00 0.22 18 GLY A CA 7
ATOM 4483 C C . GLY A 1 18 ? 1.909 -7.263 2.075 1.00 0.20 18 GLY A C 7
ATOM 4484 O O . GLY A 1 18 ? 0.949 -7.767 2.661 1.00 0.30 18 GLY A O 7
ATOM 4488 N N . LYS A 1 19 ? 2.293 -6.004 2.247 1.00 0.14 19 LYS A N 7
ATOM 4489 C CA . LYS A 1 19 ? 1.666 -5.114 3.215 1.00 0.16 19 LYS A CA 7
ATOM 4490 C C . LYS A 1 19 ? 0.332 -4.609 2.680 1.00 0.16 19 LYS A C 7
ATOM 4491 O O . LYS A 1 19 ? 0.242 -4.227 1.514 1.00 0.21 19 LYS A O 7
ATOM 4510 N N . ILE A 1 20 ? -0.697 -4.607 3.522 1.00 0.16 20 ILE A N 7
ATOM 4511 C CA . ILE A 1 20 ? -2.016 -4.143 3.099 1.00 0.19 20 ILE A CA 7
ATOM 4512 C C . ILE A 1 20 ? -2.345 -2.777 3.700 1.00 0.15 20 ILE A C 7
ATOM 4513 O O . ILE A 1 20 ? -2.198 -2.557 4.904 1.00 0.17 20 ILE A O 7
ATOM 4529 N N . PHE A 1 21 ? -2.745 -1.856 2.840 1.00 0.15 21 PHE A N 7
ATOM 4530 C CA . PHE A 1 21 ? -3.130 -0.519 3.250 1.00 0.12 21 PHE A CA 7
ATOM 4531 C C . PHE A 1 21 ? -4.584 -0.266 2.898 1.00 0.13 21 PHE A C 7
ATOM 4532 O O . PHE A 1 21 ? -5.103 -0.826 1.931 1.00 0.19 21 PHE A O 7
ATOM 4549 N N . ARG A 1 22 ? -5.238 0.567 3.685 1.00 0.13 22 ARG A N 7
ATOM 4550 C CA . ARG A 1 22 ? -6.627 0.904 3.445 1.00 0.17 22 ARG A CA 7
ATOM 4551 C C . ARG A 1 22 ? -6.732 2.202 2.655 1.00 0.14 22 ARG A C 7
ATOM 4552 O O . ARG A 1 22 ? -7.745 2.471 2.007 1.00 0.24 22 ARG A O 7
ATOM 4573 N N . TRP A 1 23 ? -5.682 3.009 2.721 1.00 0.13 23 TRP A N 7
ATOM 4574 C CA . TRP A 1 23 ? -5.658 4.295 2.037 1.00 0.14 23 TRP A CA 7
ATOM 4575 C C . TRP A 1 23 ? -4.523 4.325 1.022 1.00 0.12 23 TRP A C 7
ATOM 4576 O O . TRP A 1 23 ? -3.451 3.765 1.253 1.00 0.15 23 TRP A O 7
ATOM 4597 N N . ARG A 1 24 ? -4.774 4.976 -0.104 1.00 0.16 24 ARG A N 7
ATOM 4598 C CA . ARG A 1 24 ? -3.819 5.025 -1.203 1.00 0.20 24 ARG A CA 7
ATOM 4599 C C . ARG A 1 24 ? -2.628 5.922 -0.873 1.00 0.16 24 ARG A C 7
ATOM 4600 O O . ARG A 1 24 ? -1.508 5.645 -1.292 1.00 0.18 24 ARG A O 7
ATOM 4621 N N . VAL A 1 25 ? -2.872 6.997 -0.127 1.00 0.17 25 VAL A N 7
ATOM 4622 C CA . VAL A 1 25 ? -1.833 7.992 0.141 1.00 0.20 25 VAL A CA 7
ATOM 4623 C C . VAL A 1 25 ? -0.658 7.399 0.919 1.00 0.17 25 VAL A C 7
ATOM 4624 O O . VAL A 1 25 ? 0.497 7.559 0.525 1.00 0.20 25 VAL A O 7
ATOM 4637 N N . ASN A 1 26 ? -0.952 6.698 2.003 1.00 0.13 26 ASN A N 7
ATOM 4638 C CA . ASN A 1 26 ? 0.089 6.054 2.792 1.00 0.14 26 ASN A CA 7
ATOM 4639 C C . ASN A 1 26 ? 0.652 4.848 2.050 1.00 0.11 26 ASN A C 7
ATOM 4640 O O . ASN A 1 26 ? 1.818 4.500 2.214 1.00 0.14 26 ASN A O 7
ATOM 4651 N N . PHE A 1 27 ? -0.185 4.215 1.235 1.00 0.11 27 PHE A N 7
ATOM 4652 C CA . PHE A 1 27 ? 0.259 3.120 0.376 1.00 0.10 27 PHE A CA 7
ATOM 4653 C C . PHE A 1 27 ? 1.358 3.590 -0.572 1.00 0.10 27 PHE A C 7
ATOM 4654 O O . PHE A 1 27 ? 2.422 2.980 -0.651 1.00 0.12 27 PHE A O 7
ATOM 4671 N N . ILE A 1 28 ? 1.110 4.691 -1.269 1.00 0.10 28 ILE A N 7
ATOM 4672 C CA . ILE A 1 28 ? 2.088 5.238 -2.200 1.00 0.13 28 ILE A CA 7
ATOM 4673 C C . ILE A 1 28 ? 3.328 5.707 -1.447 1.00 0.15 28 ILE A C 7
ATOM 4674 O O . ILE A 1 28 ? 4.447 5.575 -1.933 1.00 0.20 28 ILE A O 7
ATOM 4690 N N . ARG A 1 29 ? 3.115 6.231 -0.250 1.00 0.14 29 ARG A N 7
ATOM 4691 C CA . ARG A 1 29 ? 4.206 6.669 0.608 1.00 0.18 29 ARG A CA 7
ATOM 4692 C C . ARG A 1 29 ? 5.119 5.487 0.948 1.00 0.15 29 ARG A C 7
ATOM 4693 O O . ARG A 1 29 ? 6.346 5.599 0.907 1.00 0.19 29 ARG A O 7
ATOM 4714 N N . HIS A 1 30 ? 4.501 4.353 1.254 1.00 0.13 30 HIS A N 7
ATOM 4715 C CA . HIS A 1 30 ? 5.227 3.121 1.550 1.00 0.15 30 HIS A CA 7
ATOM 4716 C C . HIS A 1 30 ? 5.894 2.565 0.291 1.00 0.19 30 HIS A C 7
ATOM 4717 O O . HIS A 1 30 ? 6.970 1.970 0.353 1.00 0.29 30 HIS A O 7
ATOM 4731 N N . LEU A 1 31 ? 5.255 2.754 -0.852 1.00 0.18 31 LEU A N 7
ATOM 4732 C CA . LEU A 1 31 ? 5.832 2.329 -2.122 1.00 0.27 31 LEU A CA 7
ATOM 4733 C C . LEU A 1 31 ? 7.006 3.220 -2.507 1.00 0.33 31 LEU A C 7
ATOM 4734 O O . LEU A 1 31 ? 7.964 2.764 -3.128 1.00 0.43 31 LEU A O 7
ATOM 4750 N N . ARG A 1 32 ? 6.941 4.484 -2.104 1.00 0.35 32 ARG A N 7
ATOM 4751 C CA . ARG A 1 32 ? 8.013 5.434 -2.371 1.00 0.51 32 ARG A CA 7
ATOM 4752 C C . ARG A 1 32 ? 9.235 5.146 -1.512 1.00 0.67 32 ARG A C 7
ATOM 4753 O O . ARG A 1 32 ? 10.311 5.698 -1.751 1.00 0.85 32 ARG A O 7
ATOM 4774 N N . SER A 1 33 ? 9.071 4.295 -0.508 1.00 0.72 33 SER A N 7
ATOM 4775 C CA . SER A 1 33 ? 10.184 3.907 0.342 1.00 0.97 33 SER A CA 7
ATOM 4776 C C . SER A 1 33 ? 11.250 3.193 -0.483 1.00 1.08 33 SER A C 7
ATOM 4777 O O . SER A 1 33 ? 12.444 3.323 -0.221 1.00 1.61 33 SER A O 7
ATOM 4785 N N . ARG A 1 34 ? 10.811 2.456 -1.493 1.00 1.04 34 ARG A N 7
ATOM 4786 C CA . ARG A 1 34 ? 11.732 1.758 -2.372 1.00 1.27 34 ARG A CA 7
ATOM 4787 C C . ARG A 1 34 ? 11.844 2.468 -3.714 1.00 1.81 34 ARG A C 7
ATOM 4788 O O . ARG A 1 34 ? 11.139 2.146 -4.673 1.00 2.50 34 ARG A O 7
ATOM 4809 N N . ARG A 1 35 ? 12.751 3.430 -3.789 1.00 2.21 35 ARG A N 7
ATOM 4810 C CA . ARG A 1 35 ? 13.019 4.127 -5.039 1.00 2.88 35 ARG A CA 7
ATOM 4811 C C . ARG A 1 35 ? 13.990 3.293 -5.880 1.00 3.25 35 ARG A C 7
ATOM 4812 O O . ARG A 1 35 ? 14.889 3.807 -6.543 1.00 3.87 35 ARG A O 7
ATOM 4833 N N . GLU A 1 36 ? 13.784 1.982 -5.839 1.00 3.49 36 GLU A N 7
ATOM 4834 C CA . GLU A 1 36 ? 14.582 1.036 -6.602 1.00 4.47 36 GLU A CA 7
ATOM 4835 C C . GLU A 1 36 ? 14.138 1.055 -8.057 1.00 5.10 36 GLU A C 7
ATOM 4836 O O . GLU A 1 36 ? 14.851 0.602 -8.951 1.00 5.78 36 GLU A O 7
ATOM 4848 N N . GLN A 1 37 ? 12.946 1.593 -8.275 1.00 5.24 37 GLN A N 7
ATOM 4849 C CA . GLN A 1 37 ? 12.362 1.662 -9.602 1.00 6.13 37 GLN A CA 7
ATOM 4850 C C . GLN A 1 37 ? 13.186 2.583 -10.490 1.00 6.51 37 GLN A C 7
ATOM 4851 O O . GLN A 1 37 ? 13.868 3.490 -10.003 1.00 6.82 37 GLN A O 7
ATOM 4865 N N . LYS A 1 38 ? 13.127 2.345 -11.786 1.00 6.85 38 LYS A N 7
ATOM 4866 C CA . LYS A 1 38 ? 13.831 3.180 -12.743 1.00 7.56 38 LYS A CA 7
ATOM 4867 C C . LYS A 1 38 ? 13.007 4.429 -13.019 1.00 8.08 38 LYS A C 7
ATOM 4868 O O . LYS A 1 38 ? 11.793 4.343 -13.200 1.00 8.39 38 LYS A O 7
ATOM 4887 N N . PRO A 1 39 ? 13.645 5.607 -13.034 1.00 8.48 39 PRO A N 7
ATOM 4888 C CA . PRO A 1 39 ? 12.947 6.881 -13.218 1.00 9.26 39 PRO A CA 7
ATOM 4889 C C . PRO A 1 39 ? 12.515 7.120 -14.663 1.00 9.99 39 PRO A C 7
ATOM 4890 O O . PRO A 1 39 ? 12.928 8.095 -15.295 1.00 10.40 39 PRO A O 7
ATOM 4901 N N . HIS A 1 40 ? 11.670 6.239 -15.178 1.00 10.38 40 HIS A N 7
ATOM 4902 C CA . HIS A 1 40 ? 11.139 6.384 -16.528 1.00 11.26 40 HIS A CA 7
ATOM 4903 C C . HIS A 1 40 ? 10.109 7.508 -16.549 1.00 12.05 40 HIS A C 7
ATOM 4904 O O . HIS A 1 40 ? 9.748 8.026 -17.605 1.00 12.77 40 HIS A O 7
ATOM 4919 N N . LYS A 1 41 ? 9.648 7.876 -15.363 1.00 12.07 41 LYS A N 7
ATOM 4920 C CA . LYS A 1 41 ? 8.733 8.987 -15.194 1.00 12.96 41 LYS A CA 7
ATOM 4921 C C . LYS A 1 41 ? 8.817 9.498 -13.765 1.00 13.36 41 LYS A C 7
ATOM 4922 O O . LYS A 1 41 ? 9.474 10.534 -13.546 1.00 13.65 41 LYS A O 7
ATOM 4943 N N . GLY A 1 1 ? -2.855 -9.813 10.810 1.00 16.57 1 GLY A N 8
ATOM 4944 C CA . GLY A 1 1 ? -3.761 -8.810 10.203 1.00 16.05 1 GLY A CA 8
ATOM 4945 C C . GLY A 1 1 ? -4.974 -8.549 11.065 1.00 15.39 1 GLY A C 8
ATOM 4946 O O . GLY A 1 1 ? -5.578 -9.482 11.594 1.00 15.39 1 GLY A O 8
ATOM 4952 N N . ALA A 1 2 ? -5.330 -7.284 11.217 1.00 15.00 2 ALA A N 8
ATOM 4953 C CA . ALA A 1 2 ? -6.479 -6.911 12.026 1.00 14.51 2 ALA A CA 8
ATOM 4954 C C . ALA A 1 2 ? -7.313 -5.853 11.320 1.00 13.72 2 ALA A C 8
ATOM 4955 O O . ALA A 1 2 ? -8.005 -5.058 11.956 1.00 13.57 2 ALA A O 8
ATOM 4962 N N . MET A 1 3 ? -7.242 -5.850 10.000 1.00 13.39 3 MET A N 8
ATOM 4963 C CA . MET A 1 3 ? -8.007 -4.911 9.192 1.00 12.79 3 MET A CA 8
ATOM 4964 C C . MET A 1 3 ? -9.332 -5.538 8.791 1.00 11.93 3 MET A C 8
ATOM 4965 O O . MET A 1 3 ? -9.603 -5.757 7.610 1.00 11.75 3 MET A O 8
ATOM 4979 N N . GLU A 1 4 ? -10.163 -5.816 9.786 1.00 11.61 4 GLU A N 8
ATOM 4980 C CA . GLU A 1 4 ? -11.405 -6.542 9.570 1.00 10.99 4 GLU A CA 8
ATOM 4981 C C . GLU A 1 4 ? -12.567 -5.588 9.317 1.00 10.29 4 GLU A C 8
ATOM 4982 O O . GLU A 1 4 ? -13.732 -5.950 9.486 1.00 10.23 4 GLU A O 8
ATOM 4994 N N . VAL A 1 5 ? -12.242 -4.368 8.918 1.00 10.00 5 VAL A N 8
ATOM 4995 C CA . VAL A 1 5 ? -13.254 -3.382 8.571 1.00 9.55 5 VAL A CA 8
ATOM 4996 C C . VAL A 1 5 ? -13.880 -3.740 7.231 1.00 8.56 5 VAL A C 8
ATOM 4997 O O . VAL A 1 5 ? -13.167 -3.988 6.257 1.00 8.34 5 VAL A O 8
ATOM 5010 N N . GLN A 1 6 ? -15.204 -3.785 7.186 1.00 8.21 6 GLN A N 8
ATOM 5011 C CA . GLN A 1 6 ? -15.910 -4.152 5.969 1.00 7.51 6 GLN A CA 8
ATOM 5012 C C . GLN A 1 6 ? -15.824 -3.030 4.939 1.00 6.86 6 GLN A C 8
ATOM 5013 O O . GLN A 1 6 ? -16.527 -2.022 5.036 1.00 6.99 6 GLN A O 8
ATOM 5027 N N . THR A 1 7 ? -14.946 -3.207 3.964 1.00 6.49 7 THR A N 8
ATOM 5028 C CA . THR A 1 7 ? -14.751 -2.222 2.918 1.00 6.18 7 THR A CA 8
ATOM 5029 C C . THR A 1 7 ? -13.961 -2.834 1.763 1.00 5.42 7 THR A C 8
ATOM 5030 O O . THR A 1 7 ? -13.102 -3.694 1.970 1.00 5.59 7 THR A O 8
ATOM 5041 N N . SER A 1 8 ? -14.265 -2.401 0.551 1.00 4.98 8 SER A N 8
ATOM 5042 C CA . SER A 1 8 ? -13.610 -2.923 -0.635 1.00 4.63 8 SER A CA 8
ATOM 5043 C C . SER A 1 8 ? -12.530 -1.954 -1.110 1.00 3.83 8 SER A C 8
ATOM 5044 O O . SER A 1 8 ? -11.933 -2.140 -2.169 1.00 4.10 8 SER A O 8
ATOM 5052 N N . GLN A 1 9 ? -12.284 -0.919 -0.315 1.00 3.35 9 GLN A N 8
ATOM 5053 C CA . GLN A 1 9 ? -11.267 0.071 -0.646 1.00 3.09 9 GLN A CA 8
ATOM 5054 C C . GLN A 1 9 ? -9.881 -0.448 -0.282 1.00 2.31 9 GLN A C 8
ATOM 5055 O O . GLN A 1 9 ? -8.889 -0.089 -0.906 1.00 2.73 9 GLN A O 8
ATOM 5069 N N . LYS A 1 10 ? -9.830 -1.315 0.722 1.00 1.81 10 LYS A N 8
ATOM 5070 C CA . LYS A 1 10 ? -8.569 -1.858 1.220 1.00 1.63 10 LYS A CA 8
ATOM 5071 C C . LYS A 1 10 ? -8.018 -2.929 0.273 1.00 1.14 10 LYS A C 8
ATOM 5072 O O . LYS A 1 10 ? -7.843 -4.093 0.639 1.00 1.76 10 LYS A O 8
ATOM 5091 N N . SER A 1 11 ? -7.734 -2.521 -0.944 1.00 0.75 11 SER A N 8
ATOM 5092 C CA . SER A 1 11 ? -7.303 -3.447 -1.969 1.00 0.74 11 SER A CA 8
ATOM 5093 C C . SER A 1 11 ? -5.899 -3.106 -2.451 1.00 0.56 11 SER A C 8
ATOM 5094 O O . SER A 1 11 ? -5.526 -3.402 -3.587 1.00 0.73 11 SER A O 8
ATOM 5102 N N . TYR A 1 12 ? -5.113 -2.489 -1.586 1.00 0.36 12 TYR A N 8
ATOM 5103 C CA . TYR A 1 12 ? -3.760 -2.112 -1.959 1.00 0.21 12 TYR A CA 8
ATOM 5104 C C . TYR A 1 12 ? -2.752 -2.989 -1.228 1.00 0.17 12 TYR A C 8
ATOM 5105 O O . TYR A 1 12 ? -2.561 -2.855 -0.018 1.00 0.22 12 TYR A O 8
ATOM 5123 N N . VAL A 1 13 ? -2.126 -3.893 -1.965 1.00 0.18 13 VAL A N 8
ATOM 5124 C CA . VAL A 1 13 ? -1.103 -4.765 -1.408 1.00 0.20 13 VAL A CA 8
ATOM 5125 C C . VAL A 1 13 ? 0.268 -4.451 -2.002 1.00 0.19 13 VAL A C 8
ATOM 5126 O O . VAL A 1 13 ? 0.424 -4.427 -3.223 1.00 0.29 13 VAL A O 8
ATOM 5139 N N . CYS A 1 14 ? 1.255 -4.212 -1.151 1.00 0.16 14 CYS A N 8
ATOM 5140 C CA . CYS A 1 14 ? 2.630 -4.095 -1.612 1.00 0.22 14 CYS A CA 8
ATOM 5141 C C . CYS A 1 14 ? 3.176 -5.492 -1.882 1.00 0.23 14 CYS A C 8
ATOM 5142 O O . CYS A 1 14 ? 3.261 -6.313 -0.969 1.00 0.21 14 CYS A O 8
ATOM 5149 N N . PRO A 1 15 ? 3.562 -5.777 -3.134 1.00 0.33 15 PRO A N 8
ATOM 5150 C CA . PRO A 1 15 ? 3.989 -7.120 -3.544 1.00 0.42 15 PRO A CA 8
ATOM 5151 C C . PRO A 1 15 ? 5.303 -7.538 -2.898 1.00 0.45 15 PRO A C 8
ATOM 5152 O O . PRO A 1 15 ? 5.630 -8.724 -2.831 1.00 0.57 15 PRO A O 8
ATOM 5163 N N . ASN A 1 16 ? 6.046 -6.560 -2.414 1.00 0.42 16 ASN A N 8
ATOM 5164 C CA . ASN A 1 16 ? 7.357 -6.811 -1.841 1.00 0.51 16 ASN A CA 8
ATOM 5165 C C . ASN A 1 16 ? 7.276 -7.086 -0.342 1.00 0.41 16 ASN A C 8
ATOM 5166 O O . ASN A 1 16 ? 7.982 -7.953 0.171 1.00 0.56 16 ASN A O 8
ATOM 5177 N N . CYS A 1 17 ? 6.414 -6.362 0.359 1.00 0.26 17 CYS A N 8
ATOM 5178 C CA . CYS A 1 17 ? 6.329 -6.502 1.810 1.00 0.29 17 CYS A CA 8
ATOM 5179 C C . CYS A 1 17 ? 5.159 -7.388 2.228 1.00 0.24 17 CYS A C 8
ATOM 5180 O O . CYS A 1 17 ? 5.135 -7.912 3.344 1.00 0.36 17 CYS A O 8
ATOM 5187 N N . GLY A 1 18 ? 4.194 -7.551 1.330 1.00 0.18 18 GLY A N 8
ATOM 5188 C CA . GLY A 1 18 ? 2.977 -8.261 1.671 1.00 0.22 18 GLY A CA 8
ATOM 5189 C C . GLY A 1 18 ? 2.063 -7.408 2.523 1.00 0.20 18 GLY A C 8
ATOM 5190 O O . GLY A 1 18 ? 1.129 -7.906 3.147 1.00 0.30 18 GLY A O 8
ATOM 5194 N N . LYS A 1 19 ? 2.338 -6.111 2.535 1.00 0.14 19 LYS A N 8
ATOM 5195 C CA . LYS A 1 19 ? 1.611 -5.175 3.374 1.00 0.16 19 LYS A CA 8
ATOM 5196 C C . LYS A 1 19 ? 0.353 -4.686 2.666 1.00 0.16 19 LYS A C 8
ATOM 5197 O O . LYS A 1 19 ? 0.413 -4.262 1.511 1.00 0.21 19 LYS A O 8
ATOM 5216 N N . ILE A 1 20 ? -0.774 -4.751 3.357 1.00 0.16 20 ILE A N 8
ATOM 5217 C CA . ILE A 1 20 ? -2.025 -4.243 2.821 1.00 0.19 20 ILE A CA 8
ATOM 5218 C C . ILE A 1 20 ? -2.350 -2.893 3.469 1.00 0.15 20 ILE A C 8
ATOM 5219 O O . ILE A 1 20 ? -2.173 -2.713 4.678 1.00 0.17 20 ILE A O 8
ATOM 5235 N N . PHE A 1 21 ? -2.738 -1.930 2.645 1.00 0.15 21 PHE A N 8
ATOM 5236 C CA . PHE A 1 21 ? -3.076 -0.600 3.109 1.00 0.12 21 PHE A CA 8
ATOM 5237 C C . PHE A 1 21 ? -4.522 -0.284 2.790 1.00 0.13 21 PHE A C 8
ATOM 5238 O O . PHE A 1 21 ? -5.078 -0.780 1.809 1.00 0.19 21 PHE A O 8
ATOM 5255 N N . ARG A 1 22 ? -5.127 0.535 3.624 1.00 0.13 22 ARG A N 8
ATOM 5256 C CA . ARG A 1 22 ? -6.516 0.900 3.453 1.00 0.17 22 ARG A CA 8
ATOM 5257 C C . ARG A 1 22 ? -6.646 2.229 2.711 1.00 0.14 22 ARG A C 8
ATOM 5258 O O . ARG A 1 22 ? -7.660 2.494 2.065 1.00 0.24 22 ARG A O 8
ATOM 5279 N N . TRP A 1 23 ? -5.617 3.060 2.811 1.00 0.13 23 TRP A N 8
ATOM 5280 C CA . TRP A 1 23 ? -5.622 4.369 2.161 1.00 0.14 23 TRP A CA 8
ATOM 5281 C C . TRP A 1 23 ? -4.523 4.438 1.109 1.00 0.12 23 TRP A C 8
ATOM 5282 O O . TRP A 1 23 ? -3.461 3.840 1.268 1.00 0.15 23 TRP A O 8
ATOM 5303 N N . ARG A 1 24 ? -4.791 5.171 0.036 1.00 0.16 24 ARG A N 8
ATOM 5304 C CA . ARG A 1 24 ? -3.846 5.301 -1.069 1.00 0.20 24 ARG A CA 8
ATOM 5305 C C . ARG A 1 24 ? -2.648 6.172 -0.701 1.00 0.16 24 ARG A C 8
ATOM 5306 O O . ARG A 1 24 ? -1.531 5.891 -1.123 1.00 0.18 24 ARG A O 8
ATOM 5327 N N . VAL A 1 25 ? -2.879 7.222 0.083 1.00 0.17 25 VAL A N 8
ATOM 5328 C CA . VAL A 1 25 ? -1.825 8.195 0.381 1.00 0.20 25 VAL A CA 8
ATOM 5329 C C . VAL A 1 25 ? -0.641 7.549 1.098 1.00 0.17 25 VAL A C 8
ATOM 5330 O O . VAL A 1 25 ? 0.510 7.723 0.692 1.00 0.20 25 VAL A O 8
ATOM 5343 N N . ASN A 1 26 ? -0.921 6.792 2.147 1.00 0.13 26 ASN A N 8
ATOM 5344 C CA . ASN A 1 26 ? 0.128 6.098 2.882 1.00 0.14 26 ASN A CA 8
ATOM 5345 C C . ASN A 1 26 ? 0.669 4.932 2.065 1.00 0.11 26 ASN A C 8
ATOM 5346 O O . ASN A 1 26 ? 1.846 4.595 2.158 1.00 0.14 26 ASN A O 8
ATOM 5357 N N . PHE A 1 27 ? -0.196 4.327 1.260 1.00 0.11 27 PHE A N 8
ATOM 5358 C CA . PHE A 1 27 ? 0.213 3.241 0.373 1.00 0.10 27 PHE A CA 8
ATOM 5359 C C . PHE A 1 27 ? 1.276 3.718 -0.610 1.00 0.10 27 PHE A C 8
ATOM 5360 O O . PHE A 1 27 ? 2.331 3.105 -0.737 1.00 0.12 27 PHE A O 8
ATOM 5377 N N . ILE A 1 28 ? 1.005 4.829 -1.283 1.00 0.10 28 ILE A N 8
ATOM 5378 C CA . ILE A 1 28 ? 1.941 5.385 -2.252 1.00 0.13 28 ILE A CA 8
ATOM 5379 C C . ILE A 1 28 ? 3.225 5.836 -1.557 1.00 0.15 28 ILE A C 8
ATOM 5380 O O . ILE A 1 28 ? 4.316 5.775 -2.128 1.00 0.20 28 ILE A O 8
ATOM 5396 N N . ARG A 1 29 ? 3.088 6.286 -0.318 1.00 0.14 29 ARG A N 8
ATOM 5397 C CA . ARG A 1 29 ? 4.237 6.669 0.492 1.00 0.18 29 ARG A CA 8
ATOM 5398 C C . ARG A 1 29 ? 5.124 5.453 0.757 1.00 0.15 29 ARG A C 8
ATOM 5399 O O . ARG A 1 29 ? 6.337 5.496 0.558 1.00 0.19 29 ARG A O 8
ATOM 5420 N N . HIS A 1 30 ? 4.495 4.366 1.180 1.00 0.13 30 HIS A N 8
ATOM 5421 C CA . HIS A 1 30 ? 5.186 3.106 1.440 1.00 0.15 30 HIS A CA 8
ATOM 5422 C C . HIS A 1 30 ? 5.748 2.516 0.143 1.00 0.19 30 HIS A C 8
ATOM 5423 O O . HIS A 1 30 ? 6.822 1.913 0.132 1.00 0.29 30 HIS A O 8
ATOM 5437 N N . LEU A 1 31 ? 5.027 2.710 -0.951 1.00 0.18 31 LEU A N 8
ATOM 5438 C CA . LEU A 1 31 ? 5.441 2.190 -2.251 1.00 0.27 31 LEU A CA 8
ATOM 5439 C C . LEU A 1 31 ? 6.634 2.949 -2.816 1.00 0.33 31 LEU A C 8
ATOM 5440 O O . LEU A 1 31 ? 7.383 2.413 -3.626 1.00 0.43 31 LEU A O 8
ATOM 5456 N N . ARG A 1 32 ? 6.821 4.193 -2.397 1.00 0.35 32 ARG A N 8
ATOM 5457 C CA . ARG A 1 32 ? 7.969 4.967 -2.859 1.00 0.51 32 ARG A CA 8
ATOM 5458 C C . ARG A 1 32 ? 9.255 4.411 -2.256 1.00 0.67 32 ARG A C 8
ATOM 5459 O O . ARG A 1 32 ? 10.354 4.657 -2.757 1.00 0.85 32 ARG A O 8
ATOM 5480 N N . SER A 1 33 ? 9.106 3.620 -1.201 1.00 0.72 33 SER A N 8
ATOM 5481 C CA . SER A 1 33 ? 10.240 3.035 -0.504 1.00 0.97 33 SER A CA 8
ATOM 5482 C C . SER A 1 33 ? 10.775 1.811 -1.262 1.00 1.08 33 SER A C 8
ATOM 5483 O O . SER A 1 33 ? 11.572 1.038 -0.731 1.00 1.61 33 SER A O 8
ATOM 5491 N N . ARG A 1 34 ? 10.350 1.652 -2.515 1.00 1.04 34 ARG A N 8
ATOM 5492 C CA . ARG A 1 34 ? 10.797 0.535 -3.344 1.00 1.27 34 ARG A CA 8
ATOM 5493 C C . ARG A 1 34 ? 12.261 0.694 -3.748 1.00 1.81 34 ARG A C 8
ATOM 5494 O O . ARG A 1 34 ? 12.891 -0.251 -4.226 1.00 2.50 34 ARG A O 8
ATOM 5515 N N . ARG A 1 35 ? 12.801 1.887 -3.548 1.00 2.21 35 ARG A N 8
ATOM 5516 C CA . ARG A 1 35 ? 14.202 2.149 -3.846 1.00 2.88 35 ARG A CA 8
ATOM 5517 C C . ARG A 1 35 ? 15.090 1.553 -2.753 1.00 3.25 35 ARG A C 8
ATOM 5518 O O . ARG A 1 35 ? 16.298 1.401 -2.923 1.00 3.87 35 ARG A O 8
ATOM 5539 N N . GLU A 1 36 ? 14.469 1.195 -1.639 1.00 3.49 36 GLU A N 8
ATOM 5540 C CA . GLU A 1 36 ? 15.187 0.656 -0.492 1.00 4.47 36 GLU A CA 8
ATOM 5541 C C . GLU A 1 36 ? 14.992 -0.855 -0.388 1.00 5.10 36 GLU A C 8
ATOM 5542 O O . GLU A 1 36 ? 15.138 -1.441 0.684 1.00 5.78 36 GLU A O 8
ATOM 5554 N N . GLN A 1 37 ? 14.660 -1.480 -1.510 1.00 5.24 37 GLN A N 8
ATOM 5555 C CA . GLN A 1 37 ? 14.455 -2.923 -1.550 1.00 6.13 37 GLN A CA 8
ATOM 5556 C C . GLN A 1 37 ? 15.755 -3.631 -1.906 1.00 6.51 37 GLN A C 8
ATOM 5557 O O . GLN A 1 37 ? 16.720 -2.992 -2.332 1.00 6.82 37 GLN A O 8
ATOM 5571 N N . LYS A 1 38 ? 15.782 -4.944 -1.732 1.00 6.85 38 LYS A N 8
ATOM 5572 C CA . LYS A 1 38 ? 16.965 -5.733 -2.036 1.00 7.56 38 LYS A CA 8
ATOM 5573 C C . LYS A 1 38 ? 16.574 -7.051 -2.704 1.00 8.08 38 LYS A C 8
ATOM 5574 O O . LYS A 1 38 ? 16.013 -7.941 -2.067 1.00 8.39 38 LYS A O 8
ATOM 5593 N N . PRO A 1 39 ? 16.855 -7.180 -4.016 1.00 8.48 39 PRO A N 8
ATOM 5594 C CA . PRO A 1 39 ? 16.541 -8.391 -4.785 1.00 9.26 39 PRO A CA 8
ATOM 5595 C C . PRO A 1 39 ? 17.147 -9.645 -4.167 1.00 9.99 39 PRO A C 8
ATOM 5596 O O . PRO A 1 39 ? 16.514 -10.703 -4.136 1.00 10.40 39 PRO A O 8
ATOM 5607 N N . HIS A 1 40 ? 18.373 -9.521 -3.676 1.00 10.38 40 HIS A N 8
ATOM 5608 C CA . HIS A 1 40 ? 19.039 -10.625 -3.004 1.00 11.26 40 HIS A CA 8
ATOM 5609 C C . HIS A 1 40 ? 20.163 -10.101 -2.124 1.00 12.05 40 HIS A C 8
ATOM 5610 O O . HIS A 1 40 ? 20.160 -10.322 -0.917 1.00 12.77 40 HIS A O 8
ATOM 5625 N N . LYS A 1 41 ? 21.102 -9.389 -2.746 1.00 12.07 41 LYS A N 8
ATOM 5626 C CA . LYS A 1 41 ? 22.265 -8.830 -2.054 1.00 12.96 41 LYS A CA 8
ATOM 5627 C C . LYS A 1 41 ? 23.156 -9.946 -1.510 1.00 13.36 41 LYS A C 8
ATOM 5628 O O . LYS A 1 41 ? 24.042 -10.408 -2.257 1.00 13.65 41 LYS A O 8
ATOM 5649 N N . GLY A 1 1 ? -9.352 -9.186 20.883 1.00 16.57 1 GLY A N 9
ATOM 5650 C CA . GLY A 1 1 ? -8.762 -8.143 20.011 1.00 16.05 1 GLY A CA 9
ATOM 5651 C C . GLY A 1 1 ? -9.735 -7.674 18.951 1.00 15.39 1 GLY A C 9
ATOM 5652 O O . GLY A 1 1 ? -10.546 -8.457 18.452 1.00 15.39 1 GLY A O 9
ATOM 5658 N N . ALA A 1 2 ? -9.658 -6.399 18.608 1.00 15.00 2 ALA A N 9
ATOM 5659 C CA . ALA A 1 2 ? -10.557 -5.810 17.632 1.00 14.51 2 ALA A CA 9
ATOM 5660 C C . ALA A 1 2 ? -9.875 -5.677 16.276 1.00 13.72 2 ALA A C 9
ATOM 5661 O O . ALA A 1 2 ? -9.299 -4.633 15.953 1.00 13.57 2 ALA A O 9
ATOM 5668 N N . MET A 1 3 ? -9.941 -6.735 15.485 1.00 13.39 3 MET A N 9
ATOM 5669 C CA . MET A 1 3 ? -9.321 -6.740 14.171 1.00 12.79 3 MET A CA 9
ATOM 5670 C C . MET A 1 3 ? -10.353 -7.097 13.108 1.00 11.93 3 MET A C 9
ATOM 5671 O O . MET A 1 3 ? -10.769 -8.252 12.991 1.00 11.75 3 MET A O 9
ATOM 5685 N N . GLU A 1 4 ? -10.775 -6.094 12.354 1.00 11.61 4 GLU A N 9
ATOM 5686 C CA . GLU A 1 4 ? -11.749 -6.272 11.286 1.00 10.99 4 GLU A CA 9
ATOM 5687 C C . GLU A 1 4 ? -11.672 -5.090 10.324 1.00 10.29 4 GLU A C 9
ATOM 5688 O O . GLU A 1 4 ? -12.250 -4.031 10.579 1.00 10.23 4 GLU A O 9
ATOM 5700 N N . VAL A 1 5 ? -10.942 -5.267 9.231 1.00 10.00 5 VAL A N 9
ATOM 5701 C CA . VAL A 1 5 ? -10.769 -4.204 8.252 1.00 9.55 5 VAL A CA 9
ATOM 5702 C C . VAL A 1 5 ? -12.050 -4.017 7.448 1.00 8.56 5 VAL A C 9
ATOM 5703 O O . VAL A 1 5 ? -12.399 -4.847 6.605 1.00 8.34 5 VAL A O 9
ATOM 5716 N N . GLN A 1 6 ? -12.740 -2.921 7.722 1.00 8.21 6 GLN A N 9
ATOM 5717 C CA . GLN A 1 6 ? -14.039 -2.652 7.129 1.00 7.51 6 GLN A CA 9
ATOM 5718 C C . GLN A 1 6 ? -13.904 -2.094 5.711 1.00 6.86 6 GLN A C 9
ATOM 5719 O O . GLN A 1 6 ? -13.891 -0.883 5.495 1.00 6.99 6 GLN A O 9
ATOM 5733 N N . THR A 1 7 ? -13.792 -2.995 4.748 1.00 6.49 7 THR A N 9
ATOM 5734 C CA . THR A 1 7 ? -13.734 -2.614 3.349 1.00 6.18 7 THR A CA 9
ATOM 5735 C C . THR A 1 7 ? -13.893 -3.844 2.464 1.00 5.42 7 THR A C 9
ATOM 5736 O O . THR A 1 7 ? -13.683 -4.975 2.911 1.00 5.59 7 THR A O 9
ATOM 5747 N N . SER A 1 8 ? -14.284 -3.620 1.221 1.00 4.98 8 SER A N 9
ATOM 5748 C CA . SER A 1 8 ? -14.511 -4.705 0.287 1.00 4.63 8 SER A CA 9
ATOM 5749 C C . SER A 1 8 ? -13.505 -4.666 -0.864 1.00 3.83 8 SER A C 9
ATOM 5750 O O . SER A 1 8 ? -13.196 -5.695 -1.461 1.00 4.10 8 SER A O 9
ATOM 5758 N N . GLN A 1 9 ? -12.997 -3.478 -1.184 1.00 3.35 9 GLN A N 9
ATOM 5759 C CA . GLN A 1 9 ? -12.087 -3.329 -2.316 1.00 3.09 9 GLN A CA 9
ATOM 5760 C C . GLN A 1 9 ? -10.830 -2.544 -1.947 1.00 2.31 9 GLN A C 9
ATOM 5761 O O . GLN A 1 9 ? -9.832 -2.590 -2.670 1.00 2.73 9 GLN A O 9
ATOM 5775 N N . LYS A 1 10 ? -10.861 -1.833 -0.826 1.00 1.81 10 LYS A N 9
ATOM 5776 C CA . LYS A 1 10 ? -9.721 -1.010 -0.429 1.00 1.63 10 LYS A CA 9
ATOM 5777 C C . LYS A 1 10 ? -8.688 -1.845 0.317 1.00 1.14 10 LYS A C 9
ATOM 5778 O O . LYS A 1 10 ? -8.495 -1.698 1.523 1.00 1.76 10 LYS A O 9
ATOM 5797 N N . SER A 1 11 ? -8.048 -2.740 -0.412 1.00 0.75 11 SER A N 9
ATOM 5798 C CA . SER A 1 11 ? -6.986 -3.562 0.135 1.00 0.74 11 SER A CA 9
ATOM 5799 C C . SER A 1 11 ? -5.760 -3.481 -0.766 1.00 0.56 11 SER A C 9
ATOM 5800 O O . SER A 1 11 ? -5.496 -4.376 -1.569 1.00 0.73 11 SER A O 9
ATOM 5808 N N . TYR A 1 12 ? -5.025 -2.392 -0.632 1.00 0.36 12 TYR A N 9
ATOM 5809 C CA . TYR A 1 12 ? -3.860 -2.141 -1.464 1.00 0.21 12 TYR A CA 9
ATOM 5810 C C . TYR A 1 12 ? -2.656 -2.881 -0.906 1.00 0.17 12 TYR A C 9
ATOM 5811 O O . TYR A 1 12 ? -2.196 -2.580 0.190 1.00 0.22 12 TYR A O 9
ATOM 5829 N N . VAL A 1 13 ? -2.158 -3.855 -1.646 1.00 0.18 13 VAL A N 9
ATOM 5830 C CA . VAL A 1 13 ? -1.034 -4.654 -1.182 1.00 0.20 13 VAL A CA 9
ATOM 5831 C C . VAL A 1 13 ? 0.242 -4.327 -1.956 1.00 0.19 13 VAL A C 9
ATOM 5832 O O . VAL A 1 13 ? 0.263 -4.374 -3.188 1.00 0.29 13 VAL A O 9
ATOM 5845 N N . CYS A 1 14 ? 1.296 -3.978 -1.228 1.00 0.16 14 CYS A N 9
ATOM 5846 C CA . CYS A 1 14 ? 2.619 -3.823 -1.823 1.00 0.22 14 CYS A CA 9
ATOM 5847 C C . CYS A 1 14 ? 3.183 -5.211 -2.108 1.00 0.23 14 CYS A C 9
ATOM 5848 O O . CYS A 1 14 ? 3.401 -5.997 -1.185 1.00 0.21 14 CYS A O 9
ATOM 5855 N N . PRO A 1 15 ? 3.446 -5.520 -3.386 1.00 0.33 15 PRO A N 9
ATOM 5856 C CA . PRO A 1 15 ? 3.771 -6.885 -3.821 1.00 0.42 15 PRO A CA 9
ATOM 5857 C C . PRO A 1 15 ? 5.096 -7.393 -3.266 1.00 0.45 15 PRO A C 9
ATOM 5858 O O . PRO A 1 15 ? 5.317 -8.602 -3.173 1.00 0.57 15 PRO A O 9
ATOM 5869 N N . ASN A 1 16 ? 5.965 -6.473 -2.882 1.00 0.42 16 ASN A N 9
ATOM 5870 C CA . ASN A 1 16 ? 7.288 -6.838 -2.396 1.00 0.51 16 ASN A CA 9
ATOM 5871 C C . ASN A 1 16 ? 7.264 -7.164 -0.906 1.00 0.41 16 ASN A C 9
ATOM 5872 O O . ASN A 1 16 ? 7.953 -8.077 -0.454 1.00 0.56 16 ASN A O 9
ATOM 5883 N N . CYS A 1 17 ? 6.457 -6.432 -0.147 1.00 0.26 17 CYS A N 9
ATOM 5884 C CA . CYS A 1 17 ? 6.476 -6.559 1.306 1.00 0.29 17 CYS A CA 9
ATOM 5885 C C . CYS A 1 17 ? 5.255 -7.316 1.832 1.00 0.24 17 CYS A C 9
ATOM 5886 O O . CYS A 1 17 ? 5.267 -7.824 2.953 1.00 0.36 17 CYS A O 9
ATOM 5893 N N . GLY A 1 18 ? 4.204 -7.384 1.021 1.00 0.18 18 GLY A N 9
ATOM 5894 C CA . GLY A 1 18 ? 2.979 -8.042 1.447 1.00 0.22 18 GLY A CA 9
ATOM 5895 C C . GLY A 1 18 ? 2.157 -7.162 2.366 1.00 0.20 18 GLY A C 9
ATOM 5896 O O . GLY A 1 18 ? 1.255 -7.637 3.058 1.00 0.30 18 GLY A O 9
ATOM 5900 N N . LYS A 1 19 ? 2.474 -5.875 2.364 1.00 0.14 19 LYS A N 9
ATOM 5901 C CA . LYS A 1 19 ? 1.830 -4.914 3.249 1.00 0.16 19 LYS A CA 9
ATOM 5902 C C . LYS A 1 19 ? 0.503 -4.447 2.650 1.00 0.16 19 LYS A C 9
ATOM 5903 O O . LYS A 1 19 ? 0.453 -4.060 1.482 1.00 0.21 19 LYS A O 9
ATOM 5922 N N . ILE A 1 20 ? -0.562 -4.489 3.446 1.00 0.16 20 ILE A N 9
ATOM 5923 C CA . ILE A 1 20 ? -1.887 -4.096 2.976 1.00 0.19 20 ILE A CA 9
ATOM 5924 C C . ILE A 1 20 ? -2.306 -2.745 3.565 1.00 0.15 20 ILE A C 9
ATOM 5925 O O . ILE A 1 20 ? -2.219 -2.526 4.774 1.00 0.17 20 ILE A O 9
ATOM 5941 N N . PHE A 1 21 ? -2.718 -1.833 2.698 1.00 0.15 21 PHE A N 9
ATOM 5942 C CA . PHE A 1 21 ? -3.141 -0.510 3.102 1.00 0.12 21 PHE A CA 9
ATOM 5943 C C . PHE A 1 21 ? -4.592 -0.300 2.731 1.00 0.13 21 PHE A C 9
ATOM 5944 O O . PHE A 1 21 ? -5.086 -0.880 1.764 1.00 0.19 21 PHE A O 9
ATOM 5961 N N . ARG A 1 22 ? -5.270 0.518 3.506 1.00 0.13 22 ARG A N 9
ATOM 5962 C CA . ARG A 1 22 ? -6.660 0.820 3.246 1.00 0.17 22 ARG A CA 9
ATOM 5963 C C . ARG A 1 22 ? -6.791 2.176 2.552 1.00 0.14 22 ARG A C 9
ATOM 5964 O O . ARG A 1 22 ? -7.827 2.494 1.966 1.00 0.24 22 ARG A O 9
ATOM 5985 N N . TRP A 1 23 ? -5.730 2.969 2.622 1.00 0.13 23 TRP A N 9
ATOM 5986 C CA . TRP A 1 23 ? -5.732 4.305 2.043 1.00 0.14 23 TRP A CA 9
ATOM 5987 C C . TRP A 1 23 ? -4.599 4.432 1.032 1.00 0.12 23 TRP A C 9
ATOM 5988 O O . TRP A 1 23 ? -3.536 3.834 1.197 1.00 0.15 23 TRP A O 9
ATOM 6009 N N . ARG A 1 24 ? -4.841 5.208 -0.013 1.00 0.16 24 ARG A N 9
ATOM 6010 C CA . ARG A 1 24 ? -3.892 5.362 -1.107 1.00 0.20 24 ARG A CA 9
ATOM 6011 C C . ARG A 1 24 ? -2.670 6.194 -0.708 1.00 0.16 24 ARG A C 9
ATOM 6012 O O . ARG A 1 24 ? -1.551 5.874 -1.104 1.00 0.18 24 ARG A O 9
ATOM 6033 N N . VAL A 1 25 ? -2.878 7.250 0.075 1.00 0.17 25 VAL A N 9
ATOM 6034 C CA . VAL A 1 25 ? -1.796 8.188 0.392 1.00 0.20 25 VAL A CA 9
ATOM 6035 C C . VAL A 1 25 ? -0.631 7.501 1.107 1.00 0.17 25 VAL A C 9
ATOM 6036 O O . VAL A 1 25 ? 0.525 7.633 0.697 1.00 0.20 25 VAL A O 9
ATOM 6049 N N . ASN A 1 26 ? -0.939 6.745 2.148 1.00 0.13 26 ASN A N 9
ATOM 6050 C CA . ASN A 1 26 ? 0.080 6.021 2.897 1.00 0.14 26 ASN A CA 9
ATOM 6051 C C . ASN A 1 26 ? 0.603 4.838 2.089 1.00 0.11 26 ASN A C 9
ATOM 6052 O O . ASN A 1 26 ? 1.756 4.435 2.237 1.00 0.14 26 ASN A O 9
ATOM 6063 N N . PHE A 1 27 ? -0.256 4.289 1.240 1.00 0.11 27 PHE A N 9
ATOM 6064 C CA . PHE A 1 27 ? 0.124 3.194 0.352 1.00 0.10 27 PHE A CA 9
ATOM 6065 C C . PHE A 1 27 ? 1.237 3.622 -0.595 1.00 0.10 27 PHE A C 9
ATOM 6066 O O . PHE A 1 27 ? 2.264 2.956 -0.697 1.00 0.12 27 PHE A O 9
ATOM 6083 N N . ILE A 1 28 ? 1.038 4.749 -1.265 1.00 0.10 28 ILE A N 9
ATOM 6084 C CA . ILE A 1 28 ? 2.024 5.261 -2.210 1.00 0.13 28 ILE A CA 9
ATOM 6085 C C . ILE A 1 28 ? 3.318 5.616 -1.485 1.00 0.15 28 ILE A C 9
ATOM 6086 O O . ILE A 1 28 ? 4.415 5.440 -2.018 1.00 0.20 28 ILE A O 9
ATOM 6102 N N . ARG A 1 29 ? 3.174 6.090 -0.254 1.00 0.14 29 ARG A N 9
ATOM 6103 C CA . ARG A 1 29 ? 4.316 6.419 0.584 1.00 0.18 29 ARG A CA 9
ATOM 6104 C C . ARG A 1 29 ? 5.150 5.168 0.855 1.00 0.15 29 ARG A C 9
ATOM 6105 O O . ARG A 1 29 ? 6.374 5.184 0.733 1.00 0.19 29 ARG A O 9
ATOM 6126 N N . HIS A 1 30 ? 4.474 4.081 1.209 1.00 0.13 30 HIS A N 9
ATOM 6127 C CA . HIS A 1 30 ? 5.146 2.814 1.469 1.00 0.15 30 HIS A CA 9
ATOM 6128 C C . HIS A 1 30 ? 5.645 2.168 0.176 1.00 0.19 30 HIS A C 9
ATOM 6129 O O . HIS A 1 30 ? 6.583 1.381 0.198 1.00 0.29 30 HIS A O 9
ATOM 6143 N N . LEU A 1 31 ? 4.992 2.453 -0.937 1.00 0.18 31 LEU A N 9
ATOM 6144 C CA . LEU A 1 31 ? 5.424 1.914 -2.224 1.00 0.27 31 LEU A CA 9
ATOM 6145 C C . LEU A 1 31 ? 6.814 2.408 -2.591 1.00 0.33 31 LEU A C 9
ATOM 6146 O O . LEU A 1 31 ? 7.509 1.779 -3.390 1.00 0.43 31 LEU A O 9
ATOM 6162 N N . ARG A 1 32 ? 7.210 3.541 -2.022 1.00 0.35 32 ARG A N 9
ATOM 6163 C CA . ARG A 1 32 ? 8.594 3.987 -2.119 1.00 0.51 32 ARG A CA 9
ATOM 6164 C C . ARG A 1 32 ? 9.510 2.942 -1.486 1.00 0.67 32 ARG A C 9
ATOM 6165 O O . ARG A 1 32 ? 10.678 2.823 -1.842 1.00 0.85 32 ARG A O 9
ATOM 6186 N N . SER A 1 33 ? 8.950 2.181 -0.556 1.00 0.72 33 SER A N 9
ATOM 6187 C CA . SER A 1 33 ? 9.624 1.038 0.030 1.00 0.97 33 SER A CA 9
ATOM 6188 C C . SER A 1 33 ? 9.185 -0.252 -0.661 1.00 1.08 33 SER A C 9
ATOM 6189 O O . SER A 1 33 ? 8.354 -1.037 -0.147 1.00 1.61 33 SER A O 9
ATOM 6197 N N . ARG A 1 34 ? 9.706 -0.418 -1.860 1.00 1.04 34 ARG A N 9
ATOM 6198 C CA . ARG A 1 34 ? 9.582 -1.647 -2.614 1.00 1.27 34 ARG A CA 9
ATOM 6199 C C . ARG A 1 34 ? 10.984 -2.192 -2.846 1.00 1.81 34 ARG A C 9
ATOM 6200 O O . ARG A 1 34 ? 11.291 -3.332 -2.506 1.00 2.50 34 ARG A O 9
ATOM 6221 N N . ARG A 1 35 ? 11.830 -1.332 -3.402 1.00 2.21 35 ARG A N 9
ATOM 6222 C CA . ARG A 1 35 ? 13.245 -1.614 -3.609 1.00 2.88 35 ARG A CA 9
ATOM 6223 C C . ARG A 1 35 ? 14.012 -0.306 -3.780 1.00 3.25 35 ARG A C 9
ATOM 6224 O O . ARG A 1 35 ? 14.625 -0.072 -4.822 1.00 3.87 35 ARG A O 9
ATOM 6245 N N . GLU A 1 36 ? 13.975 0.555 -2.772 1.00 3.49 36 GLU A N 9
ATOM 6246 C CA . GLU A 1 36 ? 14.653 1.841 -2.865 1.00 4.47 36 GLU A CA 9
ATOM 6247 C C . GLU A 1 36 ? 16.118 1.693 -2.459 1.00 5.10 36 GLU A C 9
ATOM 6248 O O . GLU A 1 36 ? 17.015 2.171 -3.154 1.00 5.78 36 GLU A O 9
ATOM 6260 N N . GLN A 1 37 ? 16.345 1.005 -1.347 1.00 5.24 37 GLN A N 9
ATOM 6261 C CA . GLN A 1 37 ? 17.688 0.762 -0.835 1.00 6.13 37 GLN A CA 9
ATOM 6262 C C . GLN A 1 37 ? 17.744 -0.604 -0.164 1.00 6.51 37 GLN A C 9
ATOM 6263 O O . GLN A 1 37 ? 18.358 -1.541 -0.677 1.00 6.82 37 GLN A O 9
ATOM 6277 N N . LYS A 1 38 ? 17.089 -0.708 0.983 1.00 6.85 38 LYS A N 9
ATOM 6278 C CA . LYS A 1 38 ? 17.025 -1.957 1.724 1.00 7.56 38 LYS A CA 9
ATOM 6279 C C . LYS A 1 38 ? 15.574 -2.381 1.899 1.00 8.08 38 LYS A C 9
ATOM 6280 O O . LYS A 1 38 ? 14.755 -1.601 2.388 1.00 8.39 38 LYS A O 9
ATOM 6299 N N . PRO A 1 39 ? 15.239 -3.615 1.481 1.00 8.48 39 PRO A N 9
ATOM 6300 C CA . PRO A 1 39 ? 13.873 -4.147 1.563 1.00 9.26 39 PRO A CA 9
ATOM 6301 C C . PRO A 1 39 ? 13.272 -4.018 2.959 1.00 9.99 39 PRO A C 9
ATOM 6302 O O . PRO A 1 39 ? 13.761 -4.615 3.921 1.00 10.40 39 PRO A O 9
ATOM 6313 N N . HIS A 1 40 ? 12.210 -3.233 3.058 1.00 10.38 40 HIS A N 9
ATOM 6314 C CA . HIS A 1 40 ? 11.540 -2.995 4.327 1.00 11.26 40 HIS A CA 9
ATOM 6315 C C . HIS A 1 40 ? 10.387 -3.971 4.517 1.00 12.05 40 HIS A C 9
ATOM 6316 O O . HIS A 1 40 ? 9.221 -3.574 4.559 1.00 12.77 40 HIS A O 9
ATOM 6331 N N . LYS A 1 41 ? 10.721 -5.246 4.622 1.00 12.07 41 LYS A N 9
ATOM 6332 C CA . LYS A 1 41 ? 9.725 -6.278 4.852 1.00 12.96 41 LYS A CA 9
ATOM 6333 C C . LYS A 1 41 ? 10.023 -6.996 6.162 1.00 13.36 41 LYS A C 9
ATOM 6334 O O . LYS A 1 41 ? 10.964 -7.818 6.190 1.00 13.65 41 LYS A O 9
ATOM 6355 N N . GLY A 1 1 ? -8.438 -7.176 14.568 1.00 16.57 1 GLY A N 10
ATOM 6356 C CA . GLY A 1 1 ? -7.567 -6.117 14.003 1.00 16.05 1 GLY A CA 10
ATOM 6357 C C . GLY A 1 1 ? -8.364 -4.905 13.569 1.00 15.39 1 GLY A C 10
ATOM 6358 O O . GLY A 1 1 ? -9.589 -4.887 13.699 1.00 15.39 1 GLY A O 10
ATOM 6364 N N . ALA A 1 2 ? -7.679 -3.900 13.043 1.00 15.00 2 ALA A N 10
ATOM 6365 C CA . ALA A 1 2 ? -8.327 -2.662 12.635 1.00 14.51 2 ALA A CA 10
ATOM 6366 C C . ALA A 1 2 ? -8.415 -2.557 11.118 1.00 13.72 2 ALA A C 10
ATOM 6367 O O . ALA A 1 2 ? -8.964 -1.594 10.583 1.00 13.57 2 ALA A O 10
ATOM 6374 N N . MET A 1 3 ? -7.878 -3.553 10.426 1.00 13.39 3 MET A N 10
ATOM 6375 C CA . MET A 1 3 ? -7.894 -3.559 8.967 1.00 12.79 3 MET A CA 10
ATOM 6376 C C . MET A 1 3 ? -9.164 -4.207 8.434 1.00 11.93 3 MET A C 10
ATOM 6377 O O . MET A 1 3 ? -9.473 -4.097 7.248 1.00 11.75 3 MET A O 10
ATOM 6391 N N . GLU A 1 4 ? -9.904 -4.878 9.307 1.00 11.61 4 GLU A N 10
ATOM 6392 C CA . GLU A 1 4 ? -11.160 -5.513 8.918 1.00 10.99 4 GLU A CA 10
ATOM 6393 C C . GLU A 1 4 ? -12.292 -4.491 8.828 1.00 10.29 4 GLU A C 10
ATOM 6394 O O . GLU A 1 4 ? -13.317 -4.616 9.499 1.00 10.23 4 GLU A O 10
ATOM 6406 N N . VAL A 1 5 ? -12.091 -3.482 7.998 1.00 10.00 5 VAL A N 10
ATOM 6407 C CA . VAL A 1 5 ? -13.105 -2.474 7.754 1.00 9.55 5 VAL A CA 10
ATOM 6408 C C . VAL A 1 5 ? -14.020 -2.936 6.631 1.00 8.56 5 VAL A C 10
ATOM 6409 O O . VAL A 1 5 ? -13.549 -3.292 5.552 1.00 8.34 5 VAL A O 10
ATOM 6422 N N . GLN A 1 6 ? -15.320 -2.938 6.889 1.00 8.21 6 GLN A N 10
ATOM 6423 C CA . GLN A 1 6 ? -16.291 -3.408 5.912 1.00 7.51 6 GLN A CA 10
ATOM 6424 C C . GLN A 1 6 ? -16.428 -2.412 4.763 1.00 6.86 6 GLN A C 10
ATOM 6425 O O . GLN A 1 6 ? -17.251 -1.496 4.809 1.00 6.99 6 GLN A O 10
ATOM 6439 N N . THR A 1 7 ? -15.602 -2.586 3.744 1.00 6.49 7 THR A N 10
ATOM 6440 C CA . THR A 1 7 ? -15.619 -1.713 2.587 1.00 6.18 7 THR A CA 10
ATOM 6441 C C . THR A 1 7 ? -14.807 -2.330 1.454 1.00 5.42 7 THR A C 10
ATOM 6442 O O . THR A 1 7 ? -13.853 -3.073 1.697 1.00 5.59 7 THR A O 10
ATOM 6453 N N . SER A 1 8 ? -15.208 -2.050 0.226 1.00 4.98 8 SER A N 10
ATOM 6454 C CA . SER A 1 8 ? -14.462 -2.492 -0.936 1.00 4.63 8 SER A CA 10
ATOM 6455 C C . SER A 1 8 ? -13.460 -1.406 -1.325 1.00 3.83 8 SER A C 10
ATOM 6456 O O . SER A 1 8 ? -13.677 -0.647 -2.272 1.00 4.10 8 SER A O 10
ATOM 6464 N N . GLN A 1 9 ? -12.373 -1.323 -0.568 1.00 3.35 9 GLN A N 10
ATOM 6465 C CA . GLN A 1 9 ? -11.385 -0.272 -0.761 1.00 3.09 9 GLN A CA 10
ATOM 6466 C C . GLN A 1 9 ? -9.976 -0.766 -0.450 1.00 2.31 9 GLN A C 10
ATOM 6467 O O . GLN A 1 9 ? -9.034 -0.459 -1.176 1.00 2.73 9 GLN A O 10
ATOM 6481 N N . LYS A 1 10 ? -9.835 -1.545 0.619 1.00 1.81 10 LYS A N 10
ATOM 6482 C CA . LYS A 1 10 ? -8.523 -2.005 1.063 1.00 1.63 10 LYS A CA 10
ATOM 6483 C C . LYS A 1 10 ? -7.992 -3.121 0.157 1.00 1.14 10 LYS A C 10
ATOM 6484 O O . LYS A 1 10 ? -7.901 -4.286 0.548 1.00 1.76 10 LYS A O 10
ATOM 6503 N N . SER A 1 11 ? -7.629 -2.747 -1.055 1.00 0.75 11 SER A N 10
ATOM 6504 C CA . SER A 1 11 ? -7.178 -3.707 -2.043 1.00 0.74 11 SER A CA 10
ATOM 6505 C C . SER A 1 11 ? -5.716 -3.462 -2.409 1.00 0.56 11 SER A C 10
ATOM 6506 O O . SER A 1 11 ? -5.204 -4.022 -3.379 1.00 0.73 11 SER A O 10
ATOM 6514 N N . TYR A 1 12 ? -5.036 -2.640 -1.623 1.00 0.36 12 TYR A N 10
ATOM 6515 C CA . TYR A 1 12 ? -3.670 -2.260 -1.947 1.00 0.21 12 TYR A CA 10
ATOM 6516 C C . TYR A 1 12 ? -2.679 -3.118 -1.180 1.00 0.17 12 TYR A C 10
ATOM 6517 O O . TYR A 1 12 ? -2.541 -2.990 0.036 1.00 0.22 12 TYR A O 10
ATOM 6535 N N . VAL A 1 13 ? -2.010 -4.007 -1.896 1.00 0.18 13 VAL A N 10
ATOM 6536 C CA . VAL A 1 13 ? -0.965 -4.833 -1.316 1.00 0.20 13 VAL A CA 10
ATOM 6537 C C . VAL A 1 13 ? 0.393 -4.465 -1.904 1.00 0.19 13 VAL A C 10
ATOM 6538 O O . VAL A 1 13 ? 0.552 -4.440 -3.125 1.00 0.29 13 VAL A O 10
ATOM 6551 N N . CYS A 1 14 ? 1.363 -4.166 -1.052 1.00 0.16 14 CYS A N 10
ATOM 6552 C CA . CYS A 1 14 ? 2.731 -3.976 -1.513 1.00 0.22 14 CYS A CA 10
ATOM 6553 C C . CYS A 1 14 ? 3.311 -5.327 -1.916 1.00 0.23 14 CYS A C 10
ATOM 6554 O O . CYS A 1 14 ? 3.427 -6.224 -1.082 1.00 0.21 14 CYS A O 10
ATOM 6561 N N . PRO A 1 15 ? 3.693 -5.490 -3.196 1.00 0.33 15 PRO A N 10
ATOM 6562 C CA . PRO A 1 15 ? 4.169 -6.776 -3.726 1.00 0.42 15 PRO A CA 10
ATOM 6563 C C . PRO A 1 15 ? 5.453 -7.244 -3.051 1.00 0.45 15 PRO A C 10
ATOM 6564 O O . PRO A 1 15 ? 5.798 -8.425 -3.090 1.00 0.57 15 PRO A O 10
ATOM 6575 N N . ASN A 1 16 ? 6.155 -6.313 -2.431 1.00 0.42 16 ASN A N 10
ATOM 6576 C CA . ASN A 1 16 ? 7.422 -6.621 -1.799 1.00 0.51 16 ASN A CA 10
ATOM 6577 C C . ASN A 1 16 ? 7.241 -7.027 -0.337 1.00 0.41 16 ASN A C 10
ATOM 6578 O O . ASN A 1 16 ? 7.846 -7.997 0.118 1.00 0.56 16 ASN A O 10
ATOM 6589 N N . CYS A 1 17 ? 6.386 -6.318 0.390 1.00 0.26 17 CYS A N 10
ATOM 6590 C CA . CYS A 1 17 ? 6.243 -6.567 1.826 1.00 0.29 17 CYS A CA 10
ATOM 6591 C C . CYS A 1 17 ? 5.038 -7.449 2.141 1.00 0.24 17 CYS A C 10
ATOM 6592 O O . CYS A 1 17 ? 4.965 -8.050 3.211 1.00 0.36 17 CYS A O 10
ATOM 6599 N N . GLY A 1 18 ? 4.095 -7.521 1.209 1.00 0.18 18 GLY A N 10
ATOM 6600 C CA . GLY A 1 18 ? 2.843 -8.203 1.477 1.00 0.22 18 GLY A CA 10
ATOM 6601 C C . GLY A 1 18 ? 1.945 -7.365 2.364 1.00 0.20 18 GLY A C 10
ATOM 6602 O O . GLY A 1 18 ? 0.971 -7.855 2.933 1.00 0.30 18 GLY A O 10
ATOM 6606 N N . LYS A 1 19 ? 2.288 -6.087 2.465 1.00 0.14 19 LYS A N 10
ATOM 6607 C CA . LYS A 1 19 ? 1.602 -5.158 3.348 1.00 0.16 19 LYS A CA 10
ATOM 6608 C C . LYS A 1 19 ? 0.317 -4.670 2.693 1.00 0.16 19 LYS A C 10
ATOM 6609 O O . LYS A 1 19 ? 0.333 -4.241 1.538 1.00 0.21 19 LYS A O 10
ATOM 6628 N N . ILE A 1 20 ? -0.787 -4.731 3.424 1.00 0.16 20 ILE A N 10
ATOM 6629 C CA . ILE A 1 20 ? -2.078 -4.323 2.887 1.00 0.19 20 ILE A CA 10
ATOM 6630 C C . ILE A 1 20 ? -2.496 -2.977 3.495 1.00 0.15 20 ILE A C 10
ATOM 6631 O O . ILE A 1 20 ? -2.449 -2.781 4.711 1.00 0.17 20 ILE A O 10
ATOM 6647 N N . PHE A 1 21 ? -2.863 -2.035 2.636 1.00 0.15 21 PHE A N 10
ATOM 6648 C CA . PHE A 1 21 ? -3.164 -0.685 3.060 1.00 0.12 21 PHE A CA 10
ATOM 6649 C C . PHE A 1 21 ? -4.605 -0.345 2.763 1.00 0.13 21 PHE A C 10
ATOM 6650 O O . PHE A 1 21 ? -5.201 -0.858 1.814 1.00 0.19 21 PHE A O 10
ATOM 6667 N N . ARG A 1 22 ? -5.159 0.516 3.587 1.00 0.13 22 ARG A N 10
ATOM 6668 C CA . ARG A 1 22 ? -6.531 0.935 3.436 1.00 0.17 22 ARG A CA 10
ATOM 6669 C C . ARG A 1 22 ? -6.611 2.263 2.687 1.00 0.14 22 ARG A C 10
ATOM 6670 O O . ARG A 1 22 ? -7.574 2.528 1.964 1.00 0.24 22 ARG A O 10
ATOM 6691 N N . TRP A 1 23 ? -5.598 3.097 2.866 1.00 0.13 23 TRP A N 10
ATOM 6692 C CA . TRP A 1 23 ? -5.569 4.409 2.233 1.00 0.14 23 TRP A CA 10
ATOM 6693 C C . TRP A 1 23 ? -4.488 4.458 1.163 1.00 0.12 23 TRP A C 10
ATOM 6694 O O . TRP A 1 23 ? -3.415 3.873 1.316 1.00 0.15 23 TRP A O 10
ATOM 6715 N N . ARG A 1 24 ? -4.786 5.162 0.084 1.00 0.16 24 ARG A N 10
ATOM 6716 C CA . ARG A 1 24 ? -3.868 5.296 -1.037 1.00 0.20 24 ARG A CA 10
ATOM 6717 C C . ARG A 1 24 ? -2.696 6.205 -0.694 1.00 0.16 24 ARG A C 10
ATOM 6718 O O . ARG A 1 24 ? -1.575 5.972 -1.140 1.00 0.18 24 ARG A O 10
ATOM 6739 N N . VAL A 1 25 ? -2.956 7.234 0.107 1.00 0.17 25 VAL A N 10
ATOM 6740 C CA . VAL A 1 25 ? -1.945 8.245 0.404 1.00 0.20 25 VAL A CA 10
ATOM 6741 C C . VAL A 1 25 ? -0.725 7.641 1.102 1.00 0.17 25 VAL A C 10
ATOM 6742 O O . VAL A 1 25 ? 0.411 7.855 0.677 1.00 0.20 25 VAL A O 10
ATOM 6755 N N . ASN A 1 26 ? -0.960 6.862 2.147 1.00 0.13 26 ASN A N 10
ATOM 6756 C CA . ASN A 1 26 ? 0.126 6.214 2.871 1.00 0.14 26 ASN A CA 10
ATOM 6757 C C . ASN A 1 26 ? 0.687 5.041 2.074 1.00 0.11 26 ASN A C 10
ATOM 6758 O O . ASN A 1 26 ? 1.868 4.716 2.184 1.00 0.14 26 ASN A O 10
ATOM 6769 N N . PHE A 1 27 ? -0.167 4.414 1.273 1.00 0.11 27 PHE A N 10
ATOM 6770 C CA . PHE A 1 27 ? 0.247 3.299 0.421 1.00 0.10 27 PHE A CA 10
ATOM 6771 C C . PHE A 1 27 ? 1.308 3.742 -0.580 1.00 0.10 27 PHE A C 10
ATOM 6772 O O . PHE A 1 27 ? 2.367 3.128 -0.684 1.00 0.12 27 PHE A O 10
ATOM 6789 N N . ILE A 1 28 ? 1.027 4.823 -1.297 1.00 0.10 28 ILE A N 10
ATOM 6790 C CA . ILE A 1 28 ? 1.962 5.344 -2.287 1.00 0.13 28 ILE A CA 10
ATOM 6791 C C . ILE A 1 28 ? 3.262 5.773 -1.612 1.00 0.15 28 ILE A C 10
ATOM 6792 O O . ILE A 1 28 ? 4.348 5.632 -2.177 1.00 0.20 28 ILE A O 10
ATOM 6808 N N . ARG A 1 29 ? 3.144 6.265 -0.384 1.00 0.14 29 ARG A N 10
ATOM 6809 C CA . ARG A 1 29 ? 4.306 6.659 0.400 1.00 0.18 29 ARG A CA 10
ATOM 6810 C C . ARG A 1 29 ? 5.147 5.431 0.748 1.00 0.15 29 ARG A C 10
ATOM 6811 O O . ARG A 1 29 ? 6.373 5.466 0.697 1.00 0.19 29 ARG A O 10
ATOM 6832 N N . HIS A 1 30 ? 4.467 4.344 1.088 1.00 0.13 30 HIS A N 10
ATOM 6833 C CA . HIS A 1 30 ? 5.127 3.085 1.409 1.00 0.15 30 HIS A CA 10
ATOM 6834 C C . HIS A 1 30 ? 5.828 2.517 0.179 1.00 0.19 30 HIS A C 10
ATOM 6835 O O . HIS A 1 30 ? 6.933 1.982 0.268 1.00 0.29 30 HIS A O 10
ATOM 6849 N N . LEU A 1 31 ? 5.187 2.647 -0.972 1.00 0.18 31 LEU A N 10
ATOM 6850 C CA . LEU A 1 31 ? 5.769 2.190 -2.229 1.00 0.27 31 LEU A CA 10
ATOM 6851 C C . LEU A 1 31 ? 6.962 3.059 -2.623 1.00 0.33 31 LEU A C 10
ATOM 6852 O O . LEU A 1 31 ? 7.859 2.612 -3.335 1.00 0.43 31 LEU A O 10
ATOM 6868 N N . ARG A 1 32 ? 6.971 4.298 -2.141 1.00 0.35 32 ARG A N 10
ATOM 6869 C CA . ARG A 1 32 ? 8.105 5.194 -2.352 1.00 0.51 32 ARG A CA 10
ATOM 6870 C C . ARG A 1 32 ? 9.322 4.690 -1.576 1.00 0.67 32 ARG A C 10
ATOM 6871 O O . ARG A 1 32 ? 10.470 4.927 -1.959 1.00 0.85 32 ARG A O 10
ATOM 6892 N N . SER A 1 33 ? 9.055 3.955 -0.501 1.00 0.72 33 SER A N 10
ATOM 6893 C CA . SER A 1 33 ? 10.102 3.469 0.386 1.00 0.97 33 SER A CA 10
ATOM 6894 C C . SER A 1 33 ? 10.848 2.281 -0.235 1.00 1.08 33 SER A C 10
ATOM 6895 O O . SER A 1 33 ? 11.753 1.714 0.377 1.00 1.61 33 SER A O 10
ATOM 6903 N N . ARG A 1 34 ? 10.480 1.914 -1.462 1.00 1.04 34 ARG A N 10
ATOM 6904 C CA . ARG A 1 34 ? 11.200 0.874 -2.192 1.00 1.27 34 ARG A CA 10
ATOM 6905 C C . ARG A 1 34 ? 12.580 1.381 -2.590 1.00 1.81 34 ARG A C 10
ATOM 6906 O O . ARG A 1 34 ? 13.496 0.603 -2.854 1.00 2.50 34 ARG A O 10
ATOM 6927 N N . ARG A 1 35 ? 12.715 2.698 -2.621 1.00 2.21 35 ARG A N 10
ATOM 6928 C CA . ARG A 1 35 ? 13.981 3.339 -2.937 1.00 2.88 35 ARG A CA 10
ATOM 6929 C C . ARG A 1 35 ? 14.857 3.410 -1.685 1.00 3.25 35 ARG A C 10
ATOM 6930 O O . ARG A 1 35 ? 16.030 3.782 -1.741 1.00 3.87 35 ARG A O 10
ATOM 6951 N N . GLU A 1 36 ? 14.277 3.038 -0.552 1.00 3.49 36 GLU A N 10
ATOM 6952 C CA . GLU A 1 36 ? 14.999 3.030 0.712 1.00 4.47 36 GLU A CA 10
ATOM 6953 C C . GLU A 1 36 ? 15.400 1.605 1.073 1.00 5.10 36 GLU A C 10
ATOM 6954 O O . GLU A 1 36 ? 15.746 1.309 2.218 1.00 5.78 36 GLU A O 10
ATOM 6966 N N . GLN A 1 37 ? 15.344 0.726 0.084 1.00 5.24 37 GLN A N 10
ATOM 6967 C CA . GLN A 1 37 ? 15.642 -0.682 0.290 1.00 6.13 37 GLN A CA 10
ATOM 6968 C C . GLN A 1 37 ? 16.954 -1.056 -0.383 1.00 6.51 37 GLN A C 10
ATOM 6969 O O . GLN A 1 37 ? 17.467 -0.317 -1.224 1.00 6.82 37 GLN A O 10
ATOM 6983 N N . LYS A 1 38 ? 17.484 -2.209 -0.010 1.00 6.85 38 LYS A N 10
ATOM 6984 C CA . LYS A 1 38 ? 18.693 -2.729 -0.623 1.00 7.56 38 LYS A CA 10
ATOM 6985 C C . LYS A 1 38 ? 18.342 -3.772 -1.678 1.00 8.08 38 LYS A C 10
ATOM 6986 O O . LYS A 1 38 ? 17.546 -4.672 -1.409 1.00 8.39 38 LYS A O 10
ATOM 7005 N N . PRO A 1 39 ? 18.918 -3.654 -2.890 1.00 8.48 39 PRO A N 10
ATOM 7006 C CA . PRO A 1 39 ? 18.568 -4.505 -4.039 1.00 9.26 39 PRO A CA 10
ATOM 7007 C C . PRO A 1 39 ? 18.504 -5.987 -3.691 1.00 9.99 39 PRO A 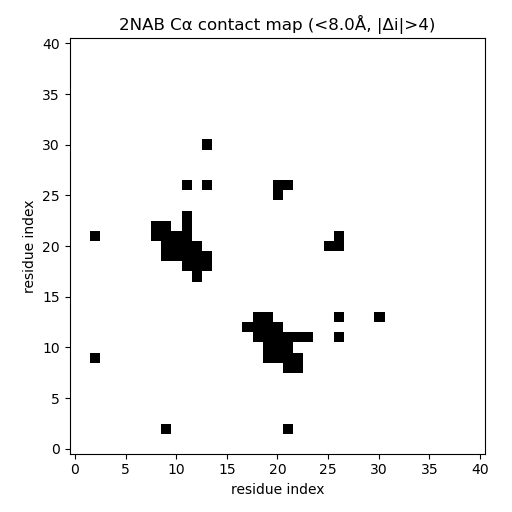C 10
ATOM 7008 O O . PRO A 1 39 ? 17.442 -6.609 -3.773 1.00 10.40 39 PRO A O 10
ATOM 7019 N N . HIS A 1 40 ? 19.637 -6.546 -3.292 1.00 10.38 40 HIS A N 10
ATOM 7020 C CA . HIS A 1 40 ? 19.704 -7.956 -2.944 1.00 11.26 40 HIS A CA 10
ATOM 7021 C C . HIS A 1 40 ? 20.920 -8.228 -2.069 1.00 12.05 40 HIS A C 10
ATOM 7022 O O . HIS A 1 40 ? 20.783 -8.694 -0.938 1.00 12.77 40 HIS A O 10
ATOM 7037 N N . LYS A 1 41 ? 22.096 -7.902 -2.597 1.00 12.07 41 LYS A N 10
ATOM 7038 C CA . LYS A 1 41 ? 23.367 -8.204 -1.946 1.00 12.96 41 LYS A CA 10
ATOM 7039 C C . LYS A 1 41 ? 23.552 -9.716 -1.839 1.00 13.36 41 LYS A C 10
ATOM 7040 O O . LYS A 1 41 ? 24.036 -10.317 -2.819 1.00 13.65 41 LYS A O 10
ATOM 7061 N N . GLY A 1 1 ? -20.176 -12.885 6.138 1.00 16.57 1 GLY A N 11
ATOM 7062 C CA . GLY A 1 1 ? -20.308 -11.409 6.092 1.00 16.05 1 GLY A CA 11
ATOM 7063 C C . GLY A 1 1 ? -21.753 -10.967 6.006 1.00 15.39 1 GLY A C 11
ATOM 7064 O O . GLY A 1 1 ? -22.175 -10.387 5.005 1.00 15.39 1 GLY A O 11
ATOM 7070 N N . ALA A 1 2 ? -22.519 -11.251 7.048 1.00 15.00 2 ALA A N 11
ATOM 7071 C CA . ALA A 1 2 ? -23.924 -10.880 7.089 1.00 14.51 2 ALA A CA 11
ATOM 7072 C C . ALA A 1 2 ? -24.084 -9.466 7.624 1.00 13.72 2 ALA A C 11
ATOM 7073 O O . ALA A 1 2 ? -23.699 -9.186 8.762 1.00 13.57 2 ALA A O 11
ATOM 7080 N N . MET A 1 3 ? -24.634 -8.582 6.787 1.00 13.39 3 MET A N 11
ATOM 7081 C CA . MET A 1 3 ? -24.850 -7.167 7.127 1.00 12.79 3 MET A CA 11
ATOM 7082 C C . MET A 1 3 ? -23.533 -6.392 7.152 1.00 11.93 3 MET A C 11
ATOM 7083 O O . MET A 1 3 ? -23.446 -5.281 6.629 1.00 11.75 3 MET A O 11
ATOM 7097 N N . GLU A 1 4 ? -22.516 -6.980 7.762 1.00 11.61 4 GLU A N 11
ATOM 7098 C CA . GLU A 1 4 ? -21.199 -6.371 7.831 1.00 10.99 4 GLU A CA 11
ATOM 7099 C C . GLU A 1 4 ? -20.152 -7.354 7.327 1.00 10.29 4 GLU A C 11
ATOM 7100 O O . GLU A 1 4 ? -20.239 -8.555 7.590 1.00 10.23 4 GLU A O 11
ATOM 7112 N N . VAL A 1 5 ? -19.174 -6.844 6.597 1.00 10.00 5 VAL A N 11
ATOM 7113 C CA . VAL A 1 5 ? -18.132 -7.678 6.020 1.00 9.55 5 VAL A CA 11
ATOM 7114 C C . VAL A 1 5 ? -16.775 -7.331 6.618 1.00 8.56 5 VAL A C 11
ATOM 7115 O O . VAL A 1 5 ? -16.592 -6.242 7.162 1.00 8.34 5 VAL A O 11
ATOM 7128 N N . GLN A 1 6 ? -15.825 -8.248 6.508 1.00 8.21 6 GLN A N 11
ATOM 7129 C CA . GLN A 1 6 ? -14.502 -8.057 7.093 1.00 7.51 6 GLN A CA 11
ATOM 7130 C C . GLN A 1 6 ? -13.569 -7.364 6.105 1.00 6.86 6 GLN A C 11
ATOM 7131 O O . GLN A 1 6 ? -12.404 -7.738 5.953 1.00 6.99 6 GLN A O 11
ATOM 7145 N N . THR A 1 7 ? -14.099 -6.351 5.438 1.00 6.49 7 THR A N 11
ATOM 7146 C CA . THR A 1 7 ? -13.336 -5.562 4.489 1.00 6.18 7 THR A CA 11
ATOM 7147 C C . THR A 1 7 ? -14.045 -4.233 4.238 1.00 5.42 7 THR A C 11
ATOM 7148 O O . THR A 1 7 ? -15.276 -4.156 4.275 1.00 5.59 7 THR A O 11
ATOM 7159 N N . SER A 1 8 ? -13.264 -3.188 4.019 1.00 4.98 8 SER A N 11
ATOM 7160 C CA . SER A 1 8 ? -13.800 -1.869 3.735 1.00 4.63 8 SER A CA 11
ATOM 7161 C C . SER A 1 8 ? -14.350 -1.796 2.311 1.00 3.83 8 SER A C 11
ATOM 7162 O O . SER A 1 8 ? -15.540 -1.540 2.109 1.00 4.10 8 SER A O 11
ATOM 7170 N N . GLN A 1 9 ? -13.477 -2.025 1.331 1.00 3.35 9 GLN A N 11
ATOM 7171 C CA . GLN A 1 9 ? -13.872 -2.048 -0.076 1.00 3.09 9 GLN A CA 11
ATOM 7172 C C . GLN A 1 9 ? -12.733 -2.556 -0.953 1.00 2.31 9 GLN A C 11
ATOM 7173 O O . GLN A 1 9 ? -12.940 -3.400 -1.824 1.00 2.73 9 GLN A O 11
ATOM 7187 N N . LYS A 1 10 ? -11.529 -2.054 -0.713 1.00 1.81 10 LYS A N 11
ATOM 7188 C CA . LYS A 1 10 ? -10.366 -2.452 -1.493 1.00 1.63 10 LYS A CA 11
ATOM 7189 C C . LYS A 1 10 ? -9.087 -2.285 -0.683 1.00 1.14 10 LYS A C 11
ATOM 7190 O O . LYS A 1 10 ? -8.839 -1.228 -0.101 1.00 1.76 10 LYS A O 11
ATOM 7209 N N . SER A 1 11 ? -8.287 -3.335 -0.641 1.00 0.75 11 SER A N 11
ATOM 7210 C CA . SER A 1 11 ? -7.031 -3.307 0.080 1.00 0.74 11 SER A CA 11
ATOM 7211 C C . SER A 1 11 ? -5.881 -3.116 -0.899 1.00 0.56 11 SER A C 11
ATOM 7212 O O . SER A 1 11 ? -5.897 -3.651 -2.009 1.00 0.73 11 SER A O 11
ATOM 7220 N N . TYR A 1 12 ? -4.904 -2.332 -0.493 1.00 0.36 12 TYR A N 11
ATOM 7221 C CA . TYR A 1 12 ? -3.748 -2.058 -1.328 1.00 0.21 12 TYR A CA 11
ATOM 7222 C C . TYR A 1 12 ? -2.585 -2.931 -0.886 1.00 0.17 12 TYR A C 11
ATOM 7223 O O . TYR A 1 12 ? -2.124 -2.822 0.247 1.00 0.22 12 TYR A O 11
ATOM 7241 N N . VAL A 1 13 ? -2.124 -3.801 -1.768 1.00 0.18 13 VAL A N 11
ATOM 7242 C CA . VAL A 1 13 ? -1.081 -4.753 -1.418 1.00 0.20 13 VAL A CA 11
ATOM 7243 C C . VAL A 1 13 ? 0.258 -4.357 -2.030 1.00 0.19 13 VAL A C 11
ATOM 7244 O O . VAL A 1 13 ? 0.378 -4.236 -3.248 1.00 0.29 13 VAL A O 11
ATOM 7257 N N . CYS A 1 14 ? 1.257 -4.146 -1.186 1.00 0.16 14 CYS A N 11
ATOM 7258 C CA . CYS A 1 14 ? 2.616 -3.957 -1.668 1.00 0.22 14 CYS A CA 11
ATOM 7259 C C . CYS A 1 14 ? 3.184 -5.302 -2.097 1.00 0.23 14 CYS A C 11
ATOM 7260 O O . CYS A 1 14 ? 3.306 -6.215 -1.277 1.00 0.21 14 CYS A O 11
ATOM 7267 N N . PRO A 1 15 ? 3.552 -5.443 -3.377 1.00 0.33 15 PRO A N 11
ATOM 7268 C CA . PRO A 1 15 ? 4.017 -6.719 -3.931 1.00 0.42 15 PRO A CA 11
ATOM 7269 C C . PRO A 1 15 ? 5.353 -7.169 -3.346 1.00 0.45 15 PRO A C 11
ATOM 7270 O O . PRO A 1 15 ? 5.753 -8.321 -3.506 1.00 0.57 15 PRO A O 11
ATOM 7281 N N . ASN A 1 16 ? 6.047 -6.253 -2.683 1.00 0.42 16 ASN A N 11
ATOM 7282 C CA . ASN A 1 16 ? 7.347 -6.561 -2.100 1.00 0.51 16 ASN A CA 11
ATOM 7283 C C . ASN A 1 16 ? 7.218 -7.047 -0.656 1.00 0.41 16 ASN A C 11
ATOM 7284 O O . ASN A 1 16 ? 7.989 -7.898 -0.208 1.00 0.56 16 ASN A O 11
ATOM 7295 N N . CYS A 1 17 ? 6.241 -6.517 0.071 1.00 0.26 17 CYS A N 11
ATOM 7296 C CA . CYS A 1 17 ? 6.160 -6.764 1.509 1.00 0.29 17 CYS A CA 11
ATOM 7297 C C . CYS A 1 17 ? 4.929 -7.580 1.902 1.00 0.24 17 CYS A C 11
ATOM 7298 O O . CYS A 1 17 ? 4.877 -8.152 2.993 1.00 0.36 17 CYS A O 11
ATOM 7305 N N . GLY A 1 18 ? 3.939 -7.625 1.020 1.00 0.18 18 GLY A N 11
ATOM 7306 C CA . GLY A 1 18 ? 2.666 -8.228 1.374 1.00 0.22 18 GLY A CA 11
ATOM 7307 C C . GLY A 1 18 ? 1.887 -7.334 2.314 1.00 0.20 18 GLY A C 11
ATOM 7308 O O . GLY A 1 18 ? 0.922 -7.758 2.948 1.00 0.30 18 GLY A O 11
ATOM 7312 N N . LYS A 1 19 ? 2.321 -6.083 2.390 1.00 0.14 19 LYS A N 11
ATOM 7313 C CA . LYS A 1 19 ? 1.740 -5.106 3.293 1.00 0.16 19 LYS A CA 11
ATOM 7314 C C . LYS A 1 19 ? 0.449 -4.557 2.697 1.00 0.16 19 LYS A C 11
ATOM 7315 O O . LYS A 1 19 ? 0.442 -4.096 1.554 1.00 0.21 19 LYS A O 11
ATOM 7334 N N . ILE A 1 20 ? -0.637 -4.623 3.456 1.00 0.16 20 ILE A N 11
ATOM 7335 C CA . ILE A 1 20 ? -1.925 -4.161 2.965 1.00 0.19 20 ILE A CA 11
ATOM 7336 C C . ILE A 1 20 ? -2.334 -2.840 3.613 1.00 0.15 20 ILE A C 11
ATOM 7337 O O . ILE A 1 20 ? -2.304 -2.689 4.837 1.00 0.17 20 ILE A O 11
ATOM 7353 N N . PHE A 1 21 ? -2.690 -1.882 2.777 1.00 0.15 21 PHE A N 11
ATOM 7354 C CA . PHE A 1 21 ? -3.081 -0.561 3.220 1.00 0.12 21 PHE A CA 11
ATOM 7355 C C . PHE A 1 21 ? -4.521 -0.308 2.825 1.00 0.13 21 PHE A C 11
ATOM 7356 O O . PHE A 1 21 ? -5.004 -0.869 1.843 1.00 0.19 21 PHE A O 11
ATOM 7373 N N . ARG A 1 22 ? -5.210 0.500 3.600 1.00 0.13 22 ARG A N 11
ATOM 7374 C CA . ARG A 1 22 ? -6.591 0.817 3.306 1.00 0.17 22 ARG A CA 11
ATOM 7375 C C . ARG A 1 22 ? -6.699 2.166 2.598 1.00 0.14 22 ARG A C 11
ATOM 7376 O O . ARG A 1 22 ? -7.681 2.443 1.911 1.00 0.24 22 ARG A O 11
ATOM 7397 N N . TRP A 1 23 ? -5.681 2.998 2.765 1.00 0.13 23 TRP A N 11
ATOM 7398 C CA . TRP A 1 23 ? -5.662 4.318 2.145 1.00 0.14 23 TRP A CA 11
ATOM 7399 C C . TRP A 1 23 ? -4.613 4.372 1.043 1.00 0.12 23 TRP A C 11
ATOM 7400 O O . TRP A 1 23 ? -3.562 3.739 1.138 1.00 0.15 23 TRP A O 11
ATOM 7421 N N . ARG A 1 24 ? -4.916 5.119 -0.008 1.00 0.16 24 ARG A N 11
ATOM 7422 C CA . ARG A 1 24 ? -4.025 5.241 -1.155 1.00 0.20 24 ARG A CA 11
ATOM 7423 C C . ARG A 1 24 ? -2.798 6.094 -0.825 1.00 0.16 24 ARG A C 11
ATOM 7424 O O . ARG A 1 24 ? -1.693 5.796 -1.278 1.00 0.18 24 ARG A O 11
ATOM 7445 N N . VAL A 1 25 ? -2.992 7.136 -0.018 1.00 0.17 25 VAL A N 11
ATOM 7446 C CA . VAL A 1 25 ? -1.930 8.106 0.251 1.00 0.20 25 VAL A CA 11
ATOM 7447 C C . VAL A 1 25 ? -0.755 7.472 0.992 1.00 0.17 25 VAL A C 11
ATOM 7448 O O . VAL A 1 25 ? 0.399 7.622 0.590 1.00 0.20 25 VAL A O 11
ATOM 7461 N N . ASN A 1 26 ? -1.049 6.749 2.061 1.00 0.13 26 ASN A N 11
ATOM 7462 C CA . ASN A 1 26 ? -0.011 6.106 2.854 1.00 0.14 26 ASN A CA 11
ATOM 7463 C C . ASN A 1 26 ? 0.602 4.933 2.092 1.00 0.11 26 ASN A C 11
ATOM 7464 O O . ASN A 1 26 ? 1.746 4.551 2.332 1.00 0.14 26 ASN A O 11
ATOM 7475 N N . PHE A 1 27 ? -0.175 4.369 1.173 1.00 0.11 27 PHE A N 11
ATOM 7476 C CA . PHE A 1 27 ? 0.285 3.261 0.341 1.00 0.10 27 PHE A CA 11
ATOM 7477 C C . PHE A 1 27 ? 1.387 3.728 -0.602 1.00 0.10 27 PHE A C 11
ATOM 7478 O O . PHE A 1 27 ? 2.453 3.117 -0.678 1.00 0.12 27 PHE A O 11
ATOM 7495 N N . ILE A 1 28 ? 1.129 4.826 -1.303 1.00 0.10 28 ILE A N 11
ATOM 7496 C CA . ILE A 1 28 ? 2.102 5.390 -2.230 1.00 0.13 28 ILE A CA 11
ATOM 7497 C C . ILE A 1 28 ? 3.363 5.816 -1.481 1.00 0.15 28 ILE A C 11
ATOM 7498 O O . ILE A 1 28 ? 4.471 5.730 -2.009 1.00 0.20 28 ILE A O 11
ATOM 7514 N N . ARG A 1 29 ? 3.177 6.258 -0.242 1.00 0.14 29 ARG A N 11
ATOM 7515 C CA . ARG A 1 29 ? 4.290 6.609 0.636 1.00 0.18 29 ARG A CA 11
ATOM 7516 C C . ARG A 1 29 ? 5.196 5.398 0.866 1.00 0.15 29 ARG A C 11
ATOM 7517 O O . ARG A 1 29 ? 6.418 5.481 0.719 1.00 0.19 29 ARG A O 11
ATOM 7538 N N . HIS A 1 30 ? 4.576 4.273 1.199 1.00 0.13 30 HIS A N 11
ATOM 7539 C CA . HIS A 1 30 ? 5.292 3.026 1.460 1.00 0.15 30 HIS A CA 11
ATOM 7540 C C . HIS A 1 30 ? 5.992 2.525 0.195 1.00 0.19 30 HIS A C 11
ATOM 7541 O O . HIS A 1 30 ? 7.107 2.009 0.251 1.00 0.29 30 HIS A O 11
ATOM 7555 N N . LEU A 1 31 ? 5.334 2.702 -0.942 1.00 0.18 31 LEU A N 11
ATOM 7556 C CA . LEU A 1 31 ? 5.879 2.268 -2.225 1.00 0.27 31 LEU A CA 11
ATOM 7557 C C . LEU A 1 31 ? 6.949 3.228 -2.733 1.00 0.33 31 LEU A C 11
ATOM 7558 O O . LEU A 1 31 ? 7.804 2.844 -3.531 1.00 0.43 31 LEU A O 11
ATOM 7574 N N . ARG A 1 32 ? 6.887 4.479 -2.290 1.00 0.35 32 ARG A N 11
ATOM 7575 C CA . ARG A 1 32 ? 7.879 5.476 -2.678 1.00 0.51 32 ARG A CA 11
ATOM 7576 C C . ARG A 1 32 ? 9.252 5.082 -2.151 1.00 0.67 32 ARG A C 11
ATOM 7577 O O . ARG A 1 32 ? 10.269 5.289 -2.813 1.00 0.85 32 ARG A O 11
ATOM 7598 N N . SER A 1 33 ? 9.270 4.491 -0.966 1.00 0.72 33 SER A N 11
ATOM 7599 C CA . SER A 1 33 ? 10.502 3.985 -0.385 1.00 0.97 33 SER A CA 11
ATOM 7600 C C . SER A 1 33 ? 10.770 2.566 -0.880 1.00 1.08 33 SER A C 11
ATOM 7601 O O . SER A 1 33 ? 11.180 1.698 -0.111 1.00 1.61 33 SER A O 11
ATOM 7609 N N . ARG A 1 34 ? 10.544 2.357 -2.174 1.00 1.04 34 ARG A N 11
ATOM 7610 C CA . ARG A 1 34 ? 10.654 1.039 -2.788 1.00 1.27 34 ARG A CA 11
ATOM 7611 C C . ARG A 1 34 ? 12.040 0.447 -2.566 1.00 1.81 34 ARG A C 11
ATOM 7612 O O . ARG A 1 34 ? 13.035 1.178 -2.517 1.00 2.50 34 ARG A O 11
ATOM 7633 N N . ARG A 1 35 ? 12.082 -0.878 -2.435 1.00 2.21 35 ARG A N 11
ATOM 7634 C CA . ARG A 1 35 ? 13.288 -1.601 -2.053 1.00 2.88 35 ARG A CA 11
ATOM 7635 C C . ARG A 1 35 ? 13.579 -1.303 -0.590 1.00 3.25 35 ARG A C 11
ATOM 7636 O O . ARG A 1 35 ? 14.688 -0.923 -0.201 1.00 3.87 35 ARG A O 11
ATOM 7657 N N . GLU A 1 36 ? 12.527 -1.443 0.205 1.00 3.49 36 GLU A N 11
ATOM 7658 C CA . GLU A 1 36 ? 12.587 -1.245 1.641 1.00 4.47 36 GLU A CA 11
ATOM 7659 C C . GLU A 1 36 ? 13.566 -2.230 2.266 1.00 5.10 36 GLU A C 11
ATOM 7660 O O . GLU A 1 36 ? 14.422 -1.843 3.066 1.00 5.78 36 GLU A O 11
ATOM 7672 N N . GLN A 1 37 ? 13.423 -3.498 1.884 1.00 5.24 37 GLN A N 11
ATOM 7673 C CA . GLN A 1 37 ? 14.261 -4.587 2.383 1.00 6.13 37 GLN A CA 11
ATOM 7674 C C . GLN A 1 37 ? 13.999 -4.851 3.863 1.00 6.51 37 GLN A C 11
ATOM 7675 O O . GLN A 1 37 ? 13.376 -4.046 4.559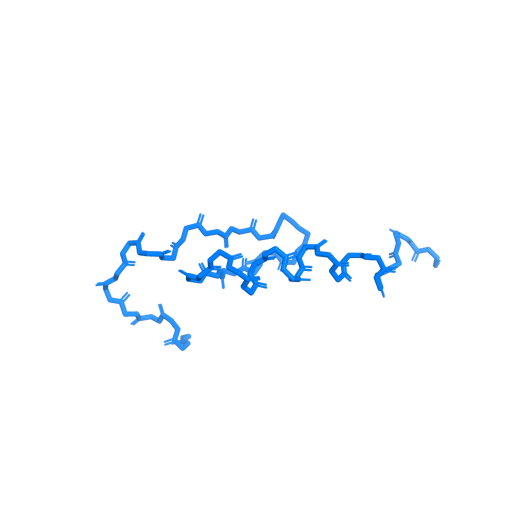 1.00 6.82 37 GLN A O 11
ATOM 7689 N N . LYS A 1 38 ? 14.471 -5.992 4.331 1.00 6.85 38 LYS A N 11
ATOM 7690 C CA . LYS A 1 38 ? 14.316 -6.363 5.729 1.00 7.56 38 LYS A CA 11
ATOM 7691 C C . LYS A 1 38 ? 15.562 -5.966 6.540 1.00 8.08 38 LYS A C 11
ATOM 7692 O O . LYS A 1 38 ? 15.440 -5.279 7.554 1.00 8.39 38 LYS A O 11
ATOM 7711 N N . PRO A 1 39 ? 16.782 -6.380 6.122 1.00 8.48 39 PRO A N 11
ATOM 7712 C CA . PRO A 1 39 ? 18.014 -5.972 6.802 1.00 9.26 39 PRO A CA 11
ATOM 7713 C C . PRO A 1 39 ? 18.437 -4.552 6.426 1.00 9.99 39 PRO A C 11
ATOM 7714 O O . PRO A 1 39 ? 19.148 -4.339 5.442 1.00 10.40 39 PRO A O 11
ATOM 7725 N N . HIS A 1 40 ? 17.997 -3.581 7.214 1.00 10.38 40 HIS A N 11
ATOM 7726 C CA . HIS A 1 40 ? 18.291 -2.181 6.934 1.00 11.26 40 HIS A CA 11
ATOM 7727 C C . HIS A 1 40 ? 19.352 -1.635 7.886 1.00 12.05 40 HIS A C 11
ATOM 7728 O O . HIS A 1 40 ? 19.414 -0.431 8.141 1.00 12.77 40 HIS A O 11
ATOM 7743 N N . LYS A 1 41 ? 20.186 -2.521 8.409 1.00 12.07 41 LYS A N 11
ATOM 7744 C CA . LYS A 1 41 ? 21.264 -2.113 9.293 1.00 12.96 41 LYS A CA 11
ATOM 7745 C C . LYS A 1 41 ? 22.607 -2.368 8.621 1.00 13.36 41 LYS A C 11
ATOM 7746 O O . LYS A 1 41 ? 23.060 -3.533 8.607 1.00 13.65 41 LYS A O 11
ATOM 7767 N N . GLY A 1 1 ? -8.112 -15.148 3.975 1.00 16.57 1 GLY A N 12
ATOM 7768 C CA . GLY A 1 1 ? -9.456 -14.565 4.194 1.00 16.05 1 GLY A CA 12
ATOM 7769 C C . GLY A 1 1 ? -9.403 -13.062 4.354 1.00 15.39 1 GLY A C 12
ATOM 7770 O O . GLY A 1 1 ? -8.811 -12.361 3.531 1.00 15.39 1 GLY A O 12
ATOM 7776 N N . ALA A 1 2 ? -10.022 -12.566 5.413 1.00 15.00 2 ALA A N 12
ATOM 7777 C CA . ALA A 1 2 ? -10.031 -11.142 5.701 1.00 14.51 2 ALA A CA 12
ATOM 7778 C C . ALA A 1 2 ? -9.235 -10.848 6.966 1.00 13.72 2 ALA A C 12
ATOM 7779 O O . ALA A 1 2 ? -9.717 -11.066 8.079 1.00 13.57 2 ALA A O 12
ATOM 7786 N N . MET A 1 3 ? -8.009 -10.370 6.779 1.00 13.39 3 MET A N 12
ATOM 7787 C CA . MET A 1 3 ? -7.133 -10.004 7.888 1.00 12.79 3 MET A CA 12
ATOM 7788 C C . MET A 1 3 ? -7.771 -8.922 8.746 1.00 11.93 3 MET A C 12
ATOM 7789 O O . MET A 1 3 ? -7.855 -9.049 9.968 1.00 11.75 3 MET A O 12
ATOM 7803 N N . GLU A 1 4 ? -8.217 -7.859 8.097 1.00 11.61 4 GLU A N 12
ATOM 7804 C CA . GLU A 1 4 ? -8.864 -6.760 8.786 1.00 10.99 4 GLU A CA 12
ATOM 7805 C C . GLU A 1 4 ? -10.342 -6.726 8.423 1.00 10.29 4 GLU A C 12
ATOM 7806 O O . GLU A 1 4 ? -10.702 -6.483 7.269 1.00 10.23 4 GLU A O 12
ATOM 7818 N N . VAL A 1 5 ? -11.184 -7.004 9.408 1.00 10.00 5 VAL A N 12
ATOM 7819 C CA . VAL A 1 5 ? -12.623 -7.068 9.200 1.00 9.55 5 VAL A CA 12
ATOM 7820 C C . VAL A 1 5 ? -13.172 -5.723 8.736 1.00 8.56 5 VAL A C 12
ATOM 7821 O O . VAL A 1 5 ? -13.043 -4.711 9.434 1.00 8.34 5 VAL A O 12
ATOM 7834 N N . GLN A 1 6 ? -13.762 -5.735 7.543 1.00 8.21 6 GLN A N 12
ATOM 7835 C CA . GLN A 1 6 ? -14.362 -4.553 6.937 1.00 7.51 6 GLN A CA 12
ATOM 7836 C C . GLN A 1 6 ? -13.342 -3.424 6.820 1.00 6.86 6 GLN A C 12
ATOM 7837 O O . GLN A 1 6 ? -13.484 -2.369 7.439 1.00 6.99 6 GLN A O 12
ATOM 7851 N N . THR A 1 7 ? -12.312 -3.654 6.025 1.00 6.49 7 THR A N 12
ATOM 7852 C CA . THR A 1 7 ? -11.326 -2.625 5.743 1.00 6.18 7 THR A CA 12
ATOM 7853 C C . THR A 1 7 ? -11.841 -1.718 4.618 1.00 5.42 7 THR A C 12
ATOM 7854 O O . THR A 1 7 ? -11.230 -1.592 3.552 1.00 5.59 7 THR A O 12
ATOM 7865 N N . SER A 1 8 ? -12.986 -1.087 4.893 1.00 4.98 8 SER A N 12
ATOM 7866 C CA . SER A 1 8 ? -13.710 -0.263 3.929 1.00 4.63 8 SER A CA 12
ATOM 7867 C C . SER A 1 8 ? -14.229 -1.105 2.762 1.00 3.83 8 SER A C 12
ATOM 7868 O O . SER A 1 8 ? -15.394 -1.514 2.759 1.00 4.10 8 SER A O 12
ATOM 7876 N N . GLN A 1 9 ? -13.356 -1.396 1.804 1.00 3.35 9 GLN A N 12
ATOM 7877 C CA . GLN A 1 9 ? -13.740 -2.139 0.610 1.00 3.09 9 GLN A CA 12
ATOM 7878 C C . GLN A 1 9 ? -12.511 -2.423 -0.242 1.00 2.31 9 GLN A C 12
ATOM 7879 O O . GLN A 1 9 ? -12.276 -3.554 -0.665 1.00 2.73 9 GLN A O 12
ATOM 7893 N N . LYS A 1 10 ? -11.723 -1.384 -0.474 1.00 1.81 10 LYS A N 12
ATOM 7894 C CA . LYS A 1 10 ? -10.535 -1.488 -1.302 1.00 1.63 10 LYS A CA 12
ATOM 7895 C C . LYS A 1 10 ? -9.320 -1.767 -0.434 1.00 1.14 10 LYS A C 12
ATOM 7896 O O . LYS A 1 10 ? -9.273 -1.364 0.730 1.00 1.76 10 LYS A O 12
ATOM 7915 N N . SER A 1 11 ? -8.343 -2.453 -0.995 1.00 0.75 11 SER A N 12
ATOM 7916 C CA . SER A 1 11 ? -7.162 -2.819 -0.248 1.00 0.74 11 SER A CA 12
ATOM 7917 C C . SER A 1 11 ? -5.945 -2.910 -1.166 1.00 0.56 11 SER A C 12
ATOM 7918 O O . SER A 1 11 ? -5.959 -3.619 -2.176 1.00 0.73 11 SER A O 12
ATOM 7926 N N . TYR A 1 12 ? -4.904 -2.172 -0.815 1.00 0.36 12 TYR A N 12
ATOM 7927 C CA . TYR A 1 12 ? -3.689 -2.122 -1.611 1.00 0.21 12 TYR A CA 12
ATOM 7928 C C . TYR A 1 12 ? -2.629 -3.013 -0.984 1.00 0.17 12 TYR A C 12
ATOM 7929 O O . TYR A 1 12 ? -2.254 -2.810 0.166 1.00 0.22 12 TYR A O 12
ATOM 7947 N N . VAL A 1 13 ? -2.155 -3.998 -1.721 1.00 0.18 13 VAL A N 12
ATOM 7948 C CA . VAL A 1 13 ? -1.123 -4.886 -1.208 1.00 0.20 13 VAL A CA 12
ATOM 7949 C C . VAL A 1 13 ? 0.212 -4.618 -1.892 1.00 0.19 13 VAL A C 12
ATOM 7950 O O . VAL A 1 13 ? 0.337 -4.779 -3.107 1.00 0.29 13 VAL A O 12
ATOM 7963 N N . CYS A 1 14 ? 1.198 -4.201 -1.111 1.00 0.16 14 CYS A N 12
ATOM 7964 C CA . CYS A 1 14 ? 2.546 -4.005 -1.625 1.00 0.22 14 CYS A CA 12
ATOM 7965 C C . CYS A 1 14 ? 3.175 -5.358 -1.924 1.00 0.23 14 CYS A C 12
ATOM 7966 O O . CYS A 1 14 ? 3.359 -6.170 -1.019 1.00 0.21 14 CYS A O 12
ATOM 7973 N N . PRO A 1 15 ? 3.531 -5.616 -3.191 1.00 0.33 15 PRO A N 12
ATOM 7974 C CA . PRO A 1 15 ? 4.074 -6.911 -3.608 1.00 0.42 15 PRO A CA 12
ATOM 7975 C C . PRO A 1 15 ? 5.451 -7.185 -3.012 1.00 0.45 15 PRO A C 12
ATOM 7976 O O . PRO A 1 15 ? 5.917 -8.325 -2.994 1.00 0.57 15 PRO A O 12
ATOM 7987 N N . ASN A 1 16 ? 6.084 -6.137 -2.507 1.00 0.42 16 ASN A N 12
ATOM 7988 C CA . ASN A 1 16 ? 7.425 -6.250 -1.953 1.00 0.51 16 ASN A CA 12
ATOM 7989 C C . ASN A 1 16 ? 7.381 -6.627 -0.475 1.00 0.41 16 ASN A C 12
ATOM 7990 O O . ASN A 1 16 ? 8.318 -7.230 0.046 1.00 0.56 16 ASN A O 12
ATOM 8001 N N . CYS A 1 17 ? 6.287 -6.290 0.199 1.00 0.26 17 CYS A N 12
ATOM 8002 C CA . CYS A 1 17 ? 6.209 -6.495 1.643 1.00 0.29 17 CYS A CA 12
ATOM 8003 C C . CYS A 1 17 ? 5.051 -7.405 2.041 1.00 0.24 17 CYS A C 12
ATOM 8004 O O . CYS A 1 17 ? 5.048 -7.970 3.134 1.00 0.36 17 CYS A O 12
ATOM 8011 N N . GLY A 1 18 ? 4.071 -7.544 1.158 1.00 0.18 18 GLY A N 12
ATOM 8012 C CA . GLY A 1 18 ? 2.864 -8.268 1.504 1.00 0.22 18 GLY A CA 12
ATOM 8013 C C . GLY A 1 18 ? 1.981 -7.453 2.429 1.00 0.20 18 GLY A C 12
ATOM 8014 O O . GLY A 1 18 ? 1.066 -7.981 3.059 1.00 0.30 18 GLY A O 12
ATOM 8018 N N . LYS A 1 19 ? 2.265 -6.159 2.499 1.00 0.14 19 LYS A N 12
ATOM 8019 C CA . LYS A 1 19 ? 1.570 -5.253 3.402 1.00 0.16 19 LYS A CA 12
ATOM 8020 C C . LYS A 1 19 ? 0.262 -4.782 2.772 1.00 0.16 19 LYS A C 12
ATOM 8021 O O . LYS A 1 19 ? 0.236 -4.430 1.591 1.00 0.21 19 LYS A O 12
ATOM 8040 N N . ILE A 1 20 ? -0.810 -4.772 3.554 1.00 0.16 20 ILE A N 12
ATOM 8041 C CA . ILE A 1 20 ? -2.114 -4.355 3.053 1.00 0.19 20 ILE A CA 12
ATOM 8042 C C . ILE A 1 20 ? -2.475 -2.968 3.595 1.00 0.15 20 ILE A C 12
ATOM 8043 O O . ILE A 1 20 ? -2.432 -2.724 4.801 1.00 0.17 20 ILE A O 12
ATOM 8059 N N . PHE A 1 21 ? -2.787 -2.053 2.688 1.00 0.15 21 PHE A N 12
ATOM 8060 C CA . PHE A 1 21 ? -3.144 -0.698 3.050 1.00 0.12 21 PHE A CA 12
ATOM 8061 C C . PHE A 1 21 ? -4.571 -0.411 2.637 1.00 0.13 21 PHE A C 12
ATOM 8062 O O . PHE A 1 21 ? -5.062 -0.943 1.639 1.00 0.19 21 PHE A O 12
ATOM 8079 N N . ARG A 1 22 ? -5.233 0.421 3.408 1.00 0.13 22 ARG A N 12
ATOM 8080 C CA . ARG A 1 22 ? -6.591 0.814 3.110 1.00 0.17 22 ARG A CA 12
ATOM 8081 C C . ARG A 1 22 ? -6.604 2.169 2.413 1.00 0.14 22 ARG A C 12
ATOM 8082 O O . ARG A 1 22 ? -7.506 2.477 1.626 1.00 0.24 22 ARG A O 12
ATOM 8103 N N . TRP A 1 23 ? -5.596 2.973 2.711 1.00 0.13 23 TRP A N 12
ATOM 8104 C CA . TRP A 1 23 ? -5.524 4.332 2.202 1.00 0.14 23 TRP A CA 12
ATOM 8105 C C . TRP A 1 23 ? -4.487 4.443 1.097 1.00 0.12 23 TRP A C 12
ATOM 8106 O O . TRP A 1 23 ? -3.443 3.795 1.131 1.00 0.15 23 TRP A O 12
ATOM 8127 N N . ARG A 1 24 ? -4.804 5.264 0.113 1.00 0.16 24 ARG A N 12
ATOM 8128 C CA . ARG A 1 24 ? -3.950 5.466 -1.046 1.00 0.20 24 ARG A CA 12
ATOM 8129 C C . ARG A 1 24 ? -2.709 6.281 -0.689 1.00 0.16 24 ARG A C 12
ATOM 8130 O O . ARG A 1 24 ? -1.623 6.019 -1.201 1.00 0.18 24 ARG A O 12
ATOM 8151 N N . VAL A 1 25 ? -2.867 7.249 0.208 1.00 0.17 25 VAL A N 12
ATOM 8152 C CA . VAL A 1 25 ? -1.789 8.184 0.516 1.00 0.20 25 VAL A CA 12
ATOM 8153 C C . VAL A 1 25 ? -0.609 7.489 1.188 1.00 0.17 25 VAL A C 12
ATOM 8154 O O . VAL A 1 25 ? 0.538 7.658 0.772 1.00 0.20 25 VAL A O 12
ATOM 8167 N N . ASN A 1 26 ? -0.887 6.689 2.207 1.00 0.13 26 ASN A N 12
ATOM 8168 C CA . ASN A 1 26 ? 0.169 5.981 2.913 1.00 0.14 26 ASN A CA 12
ATOM 8169 C C . ASN A 1 26 ? 0.718 4.839 2.065 1.00 0.11 26 ASN A C 12
ATOM 8170 O O . ASN A 1 26 ? 1.876 4.459 2.206 1.00 0.14 26 ASN A O 12
ATOM 8181 N N . PHE A 1 27 ? -0.111 4.306 1.170 1.00 0.11 27 PHE A N 12
ATOM 8182 C CA . PHE A 1 27 ? 0.325 3.241 0.274 1.00 0.10 27 PHE A CA 12
ATOM 8183 C C . PHE A 1 27 ? 1.374 3.763 -0.697 1.00 0.10 27 PHE A C 12
ATOM 8184 O O . PHE A 1 27 ? 2.443 3.174 -0.845 1.00 0.12 27 PHE A O 12
ATOM 8201 N N . ILE A 1 28 ? 1.069 4.883 -1.341 1.00 0.10 28 ILE A N 12
ATOM 8202 C CA . ILE A 1 28 ? 1.993 5.488 -2.291 1.00 0.13 28 ILE A CA 12
ATOM 8203 C C . ILE A 1 28 ? 3.264 5.941 -1.582 1.00 0.15 28 ILE A C 12
ATOM 8204 O O . ILE A 1 28 ? 4.360 5.830 -2.122 1.00 0.20 28 ILE A O 12
ATOM 8220 N N . ARG A 1 29 ? 3.106 6.428 -0.362 1.00 0.14 29 ARG A N 12
ATOM 8221 C CA . ARG A 1 29 ? 4.236 6.839 0.460 1.00 0.18 29 ARG A CA 12
ATOM 8222 C C . ARG A 1 29 ? 5.154 5.645 0.734 1.00 0.15 29 ARG A C 12
ATOM 8223 O O . ARG A 1 29 ? 6.377 5.737 0.613 1.00 0.19 29 ARG A O 12
ATOM 8244 N N . HIS A 1 30 ? 4.532 4.525 1.076 1.00 0.13 30 HIS A N 12
ATOM 8245 C CA . HIS A 1 30 ? 5.234 3.275 1.355 1.00 0.15 30 HIS A CA 12
ATOM 8246 C C . HIS A 1 30 ? 5.897 2.720 0.086 1.00 0.19 30 HIS A C 12
ATOM 8247 O O . HIS A 1 30 ? 6.981 2.133 0.139 1.00 0.29 30 HIS A O 12
ATOM 8261 N N . LEU A 1 31 ? 5.244 2.907 -1.053 1.00 0.18 31 LEU A N 12
ATOM 8262 C CA . LEU A 1 31 ? 5.783 2.441 -2.328 1.00 0.27 31 LEU A CA 12
ATOM 8263 C C . LEU A 1 31 ? 6.872 3.366 -2.857 1.00 0.33 31 LEU A C 12
ATOM 8264 O O . LEU A 1 31 ? 7.832 2.909 -3.473 1.00 0.43 31 LEU A O 12
ATOM 8280 N N . ARG A 1 32 ? 6.725 4.659 -2.607 1.00 0.35 32 ARG A N 12
ATOM 8281 C CA . ARG A 1 32 ? 7.689 5.643 -3.083 1.00 0.51 32 ARG A CA 12
ATOM 8282 C C . ARG A 1 32 ? 9.064 5.397 -2.474 1.00 0.67 32 ARG A C 12
ATOM 8283 O O . ARG A 1 32 ? 10.079 5.457 -3.165 1.00 0.85 32 ARG A O 12
ATOM 8304 N N . SER A 1 33 ? 9.089 5.092 -1.187 1.00 0.72 33 SER A N 12
ATOM 8305 C CA . SER A 1 33 ? 10.339 4.812 -0.507 1.00 0.97 33 SER A CA 12
ATOM 8306 C C . SER A 1 33 ? 10.849 3.420 -0.870 1.00 1.08 33 SER A C 12
ATOM 8307 O O . SER A 1 33 ? 12.056 3.202 -0.969 1.00 1.61 33 SER A O 12
ATOM 8315 N N . ARG A 1 34 ? 9.907 2.492 -1.082 1.00 1.04 34 ARG A N 12
ATOM 8316 C CA . ARG A 1 34 ? 10.208 1.110 -1.476 1.00 1.27 34 ARG A CA 12
ATOM 8317 C C . ARG A 1 34 ? 10.913 0.328 -0.372 1.00 1.81 34 ARG A C 12
ATOM 8318 O O . ARG A 1 34 ? 10.373 -0.650 0.133 1.00 2.50 34 ARG A O 12
ATOM 8339 N N . ARG A 1 35 ? 12.108 0.754 -0.002 1.00 2.21 35 ARG A N 12
ATOM 8340 C CA . ARG A 1 35 ? 12.896 0.042 0.991 1.00 2.88 35 ARG A CA 12
ATOM 8341 C C . ARG A 1 35 ? 13.895 0.992 1.651 1.00 3.25 35 ARG A C 12
ATOM 8342 O O . ARG A 1 35 ? 13.736 1.345 2.820 1.00 3.87 35 ARG A O 12
ATOM 8363 N N . GLU A 1 36 ? 14.906 1.409 0.889 1.00 3.49 36 GLU A N 12
ATOM 8364 C CA . GLU A 1 36 ? 15.934 2.337 1.375 1.00 4.47 36 GLU A CA 12
ATOM 8365 C C . GLU A 1 36 ? 16.619 1.814 2.638 1.00 5.10 36 GLU A C 12
ATOM 8366 O O . GLU A 1 36 ? 16.870 2.567 3.585 1.00 5.78 36 GLU A O 12
ATOM 8378 N N . GLN A 1 37 ? 16.918 0.521 2.634 1.00 5.24 37 GLN A N 12
ATOM 8379 C CA . GLN A 1 37 ? 17.601 -0.138 3.742 1.00 6.13 37 GLN A CA 12
ATOM 8380 C C . GLN A 1 37 ? 17.896 -1.581 3.347 1.00 6.51 37 GLN A C 12
ATOM 8381 O O . GLN A 1 37 ? 17.059 -2.235 2.727 1.00 6.82 37 GLN A O 12
ATOM 8395 N N . LYS A 1 38 ? 19.086 -2.059 3.685 1.00 6.85 38 LYS A N 12
ATOM 8396 C CA . LYS A 1 38 ? 19.546 -3.380 3.261 1.00 7.56 38 LYS A CA 12
ATOM 8397 C C . LYS A 1 38 ? 18.550 -4.474 3.646 1.00 8.08 38 LYS A C 12
ATOM 8398 O O . LYS A 1 38 ? 18.336 -4.743 4.829 1.00 8.39 38 LYS A O 12
ATOM 8417 N N . PRO A 1 39 ? 17.918 -5.107 2.642 1.00 8.48 39 PRO A N 12
ATOM 8418 C CA . PRO A 1 39 ? 16.958 -6.192 2.867 1.00 9.26 39 PRO A CA 12
ATOM 8419 C C . PRO A 1 39 ? 17.652 -7.508 3.205 1.00 9.99 39 PRO A C 12
ATOM 8420 O O . PRO A 1 39 ? 17.079 -8.385 3.851 1.00 10.40 39 PRO A O 12
ATOM 8431 N N . HIS A 1 40 ? 18.897 -7.621 2.755 1.00 10.38 40 HIS A N 12
ATOM 8432 C CA . HIS A 1 40 ? 19.731 -8.796 2.996 1.00 11.26 40 HIS A CA 12
ATOM 8433 C C . HIS A 1 40 ? 21.086 -8.580 2.343 1.00 12.05 40 HIS A C 12
ATOM 8434 O O . HIS A 1 40 ? 22.108 -9.082 2.811 1.00 12.77 40 HIS A O 12
ATOM 8449 N N . LYS A 1 41 ? 21.079 -7.811 1.264 1.00 12.07 41 LYS A N 12
ATOM 8450 C CA . LYS A 1 41 ? 22.289 -7.495 0.532 1.00 12.96 41 LYS A CA 12
ATOM 8451 C C . LYS A 1 41 ? 22.119 -6.154 -0.168 1.00 13.36 41 LYS A C 12
ATOM 8452 O O . LYS A 1 41 ? 22.928 -5.238 0.086 1.00 13.65 41 LYS A O 12
ATOM 8473 N N . GLY A 1 1 ? -19.565 -5.352 1.798 1.00 16.57 1 GLY A N 13
ATOM 8474 C CA . GLY A 1 1 ? -18.850 -5.778 3.022 1.00 16.05 1 GLY A CA 13
ATOM 8475 C C . GLY A 1 1 ? -17.372 -5.465 2.955 1.00 15.39 1 GLY A C 13
ATOM 8476 O O . GLY A 1 1 ? -16.921 -4.452 3.489 1.00 15.39 1 GLY A O 13
ATOM 8482 N N . ALA A 1 2 ? -16.617 -6.333 2.297 1.00 15.00 2 ALA A N 13
ATOM 8483 C CA . ALA A 1 2 ? -15.181 -6.155 2.162 1.00 14.51 2 ALA A CA 13
ATOM 8484 C C . ALA A 1 2 ? -14.755 -6.258 0.703 1.00 13.72 2 ALA A C 13
ATOM 8485 O O . ALA A 1 2 ? -14.035 -5.398 0.193 1.00 13.57 2 ALA A O 13
ATOM 8492 N N . MET A 1 3 ? -15.215 -7.304 0.030 1.00 13.39 3 MET A N 13
ATOM 8493 C CA . MET A 1 3 ? -14.843 -7.540 -1.357 1.00 12.79 3 MET A CA 13
ATOM 8494 C C . MET A 1 3 ? -15.784 -6.785 -2.289 1.00 11.93 3 MET A C 13
ATOM 8495 O O . MET A 1 3 ? -16.966 -7.125 -2.402 1.00 11.75 3 MET A O 13
ATOM 8509 N N . GLU A 1 4 ? -15.258 -5.748 -2.927 1.00 11.61 4 GLU A N 13
ATOM 8510 C CA . GLU A 1 4 ? -16.014 -4.976 -3.904 1.00 10.99 4 GLU A CA 13
ATOM 8511 C C . GLU A 1 4 ? -15.089 -4.000 -4.617 1.00 10.29 4 GLU A C 13
ATOM 8512 O O . GLU A 1 4 ? -14.740 -2.954 -4.068 1.00 10.23 4 GLU A O 13
ATOM 8524 N N . VAL A 1 5 ? -14.693 -4.361 -5.834 1.00 10.00 5 VAL A N 13
ATOM 8525 C CA . VAL A 1 5 ? -13.779 -3.555 -6.641 1.00 9.55 5 VAL A CA 13
ATOM 8526 C C . VAL A 1 5 ? -12.476 -3.300 -5.880 1.00 8.56 5 VAL A C 13
ATOM 8527 O O . VAL A 1 5 ? -12.162 -2.172 -5.496 1.00 8.34 5 VAL A O 13
ATOM 8540 N N . GLN A 1 6 ? -11.726 -4.368 -5.659 1.00 8.21 6 GLN A N 13
ATOM 8541 C CA . GLN A 1 6 ? -10.467 -4.286 -4.936 1.00 7.51 6 GLN A CA 13
ATOM 8542 C C . GLN A 1 6 ? -9.296 -4.489 -5.887 1.00 6.86 6 GLN A C 13
ATOM 8543 O O . GLN A 1 6 ? -8.254 -5.038 -5.514 1.00 6.99 6 GLN A O 13
ATOM 8557 N N . THR A 1 7 ? -9.483 -4.042 -7.120 1.00 6.49 7 THR A N 13
ATOM 8558 C CA . THR A 1 7 ? -8.471 -4.162 -8.153 1.00 6.18 7 THR A CA 13
ATOM 8559 C C . THR A 1 7 ? -7.182 -3.446 -7.752 1.00 5.42 7 THR A C 13
ATOM 8560 O O . THR A 1 7 ? -6.198 -4.087 -7.377 1.00 5.59 7 THR A O 13
ATOM 8571 N N . SER A 1 8 ? -7.194 -2.123 -7.815 1.00 4.98 8 SER A N 13
ATOM 8572 C CA . SER A 1 8 ? -6.035 -1.336 -7.421 1.00 4.63 8 SER A CA 13
ATOM 8573 C C . SER A 1 8 ? -6.469 -0.061 -6.706 1.00 3.83 8 SER A C 13
ATOM 8574 O O . SER A 1 8 ? -5.653 0.821 -6.441 1.00 4.10 8 SER A O 13
ATOM 8582 N N . GLN A 1 9 ? -7.750 0.029 -6.381 1.00 3.35 9 GLN A N 13
ATOM 8583 C CA . GLN A 1 9 ? -8.281 1.219 -5.730 1.00 3.09 9 GLN A CA 13
ATOM 8584 C C . GLN A 1 9 ? -8.778 0.911 -4.323 1.00 2.31 9 GLN A C 13
ATOM 8585 O O . GLN A 1 9 ? -9.260 1.797 -3.619 1.00 2.73 9 GLN A O 13
ATOM 8599 N N . LYS A 1 10 ? -8.637 -0.339 -3.910 1.00 1.81 10 LYS A N 13
ATOM 8600 C CA . LYS A 1 10 ? -9.071 -0.758 -2.586 1.00 1.63 10 LYS A CA 13
ATOM 8601 C C . LYS A 1 10 ? -8.259 -1.967 -2.144 1.00 1.14 10 LYS A C 13
ATOM 8602 O O . LYS A 1 10 ? -7.856 -2.773 -2.987 1.00 1.76 10 LYS A O 13
ATOM 8621 N N . SER A 1 11 ? -8.032 -2.085 -0.830 1.00 0.75 11 SER A N 13
ATOM 8622 C CA . SER A 1 11 ? -7.169 -3.124 -0.257 1.00 0.74 11 SER A CA 13
ATOM 8623 C C . SER A 1 11 ? -5.853 -3.205 -1.026 1.00 0.56 11 SER A C 13
ATOM 8624 O O . SER A 1 11 ? -5.612 -4.140 -1.793 1.00 0.73 11 SER A O 13
ATOM 8632 N N . TYR A 1 12 ? -5.017 -2.201 -0.820 1.00 0.36 12 TYR A N 13
ATOM 8633 C CA . TYR A 1 12 ? -3.780 -2.066 -1.564 1.00 0.21 12 TYR A CA 13
ATOM 8634 C C . TYR A 1 12 ? -2.735 -3.029 -1.022 1.00 0.17 12 TYR A C 13
ATOM 8635 O O . TYR A 1 12 ? -2.443 -3.027 0.175 1.00 0.22 12 TYR A O 13
ATOM 8653 N N . VAL A 1 13 ? -2.191 -3.857 -1.899 1.00 0.18 13 VAL A N 13
ATOM 8654 C CA . VAL A 1 13 ? -1.206 -4.848 -1.500 1.00 0.20 13 VAL A CA 13
ATOM 8655 C C . VAL A 1 13 ? 0.176 -4.458 -2.002 1.00 0.19 13 VAL A C 13
ATOM 8656 O O . VAL A 1 13 ? 0.398 -4.367 -3.211 1.00 0.29 13 VAL A O 13
ATOM 8669 N N . CYS A 1 14 ? 1.099 -4.211 -1.086 1.00 0.16 14 CYS A N 13
ATOM 8670 C CA . CYS A 1 14 ? 2.479 -3.973 -1.471 1.00 0.22 14 CYS A CA 13
ATOM 8671 C C . CYS A 1 14 ? 3.107 -5.283 -1.925 1.00 0.23 14 CYS A C 13
ATOM 8672 O O . CYS A 1 14 ? 3.171 -6.236 -1.156 1.00 0.21 14 CYS A O 13
ATOM 8679 N N . PRO A 1 15 ? 3.599 -5.350 -3.170 1.00 0.33 15 PRO A N 13
ATOM 8680 C CA . PRO A 1 15 ? 4.246 -6.560 -3.695 1.00 0.42 15 PRO A CA 13
ATOM 8681 C C . PRO A 1 15 ? 5.624 -6.728 -3.084 1.00 0.45 15 PRO A C 13
ATOM 8682 O O . PRO A 1 15 ? 6.252 -7.781 -3.165 1.00 0.57 15 PRO A O 13
ATOM 8693 N N . ASN A 1 16 ? 6.060 -5.656 -2.457 1.00 0.42 16 ASN A N 13
ATOM 8694 C CA . ASN A 1 16 ? 7.390 -5.541 -1.914 1.00 0.51 16 ASN A CA 13
ATOM 8695 C C . ASN A 1 16 ? 7.447 -6.031 -0.460 1.00 0.41 16 ASN A C 13
ATOM 8696 O O . ASN A 1 16 ? 8.484 -6.510 -0.007 1.00 0.56 16 ASN A O 13
ATOM 8707 N N . CYS A 1 17 ? 6.331 -5.922 0.266 1.00 0.26 17 CYS A N 13
ATOM 8708 C CA . CYS A 1 17 ? 6.280 -6.409 1.650 1.00 0.29 17 CYS A CA 13
ATOM 8709 C C . CYS A 1 17 ? 5.164 -7.429 1.874 1.00 0.24 17 CYS A C 13
ATOM 8710 O O . CYS A 1 17 ? 5.201 -8.198 2.835 1.00 0.36 17 CYS A O 13
ATOM 8717 N N . GLY A 1 18 ? 4.173 -7.428 0.993 1.00 0.18 18 GLY A N 13
ATOM 8718 C CA . GLY A 1 18 ? 2.963 -8.195 1.239 1.00 0.22 18 GLY A CA 13
ATOM 8719 C C . GLY A 1 18 ? 2.029 -7.454 2.179 1.00 0.20 18 GLY A C 13
ATOM 8720 O O . GLY A 1 18 ? 1.097 -8.033 2.736 1.00 0.30 18 GLY A O 13
ATOM 8724 N N . LYS A 1 19 ? 2.284 -6.159 2.338 1.00 0.14 19 LYS A N 13
ATOM 8725 C CA . LYS A 1 19 ? 1.576 -5.330 3.309 1.00 0.16 19 LYS A CA 13
ATOM 8726 C C . LYS A 1 19 ? 0.233 -4.860 2.749 1.00 0.16 19 LYS A C 13
ATOM 8727 O O . LYS A 1 19 ? 0.120 -4.573 1.557 1.00 0.21 19 LYS A O 13
ATOM 8746 N N . ILE A 1 20 ? -0.774 -4.777 3.616 1.00 0.16 20 ILE A N 13
ATOM 8747 C CA . ILE A 1 20 ? -2.099 -4.311 3.217 1.00 0.19 20 ILE A CA 13
ATOM 8748 C C . ILE A 1 20 ? -2.357 -2.901 3.718 1.00 0.15 20 ILE A C 13
ATOM 8749 O O . ILE A 1 20 ? -2.169 -2.594 4.897 1.00 0.17 20 ILE A O 13
ATOM 8765 N N . PHE A 1 21 ? -2.763 -2.052 2.801 1.00 0.15 21 PHE A N 13
ATOM 8766 C CA . PHE A 1 21 ? -3.086 -0.674 3.111 1.00 0.12 21 PHE A CA 13
ATOM 8767 C C . PHE A 1 21 ? -4.539 -0.394 2.800 1.00 0.13 21 PHE A C 13
ATOM 8768 O O . PHE A 1 21 ? -5.113 -0.979 1.879 1.00 0.19 21 PHE A O 13
ATOM 8785 N N . ARG A 1 22 ? -5.128 0.501 3.567 1.00 0.13 22 ARG A N 13
ATOM 8786 C CA . ARG A 1 22 ? -6.526 0.834 3.402 1.00 0.17 22 ARG A CA 13
ATOM 8787 C C . ARG A 1 22 ? -6.680 2.182 2.702 1.00 0.14 22 ARG A C 13
ATOM 8788 O O . ARG A 1 22 ? -7.708 2.457 2.085 1.00 0.24 22 ARG A O 13
ATOM 8809 N N . TRP A 1 23 ? -5.652 3.016 2.792 1.00 0.13 23 TRP A N 13
ATOM 8810 C CA . TRP A 1 23 ? -5.686 4.334 2.166 1.00 0.14 23 TRP A CA 13
ATOM 8811 C C . TRP A 1 23 ? -4.663 4.413 1.037 1.00 0.12 23 TRP A C 13
ATOM 8812 O O . TRP A 1 23 ? -3.645 3.722 1.061 1.00 0.15 23 TRP A O 13
ATOM 8833 N N . ARG A 1 24 ? -4.947 5.255 0.052 1.00 0.16 24 ARG A N 13
ATOM 8834 C CA . ARG A 1 24 ? -4.095 5.394 -1.124 1.00 0.20 24 ARG A CA 13
ATOM 8835 C C . ARG A 1 24 ? -2.784 6.106 -0.790 1.00 0.16 24 ARG A C 13
ATOM 8836 O O . ARG A 1 24 ? -1.707 5.639 -1.154 1.00 0.18 24 ARG A O 13
ATOM 8857 N N . VAL A 1 25 ? -2.883 7.223 -0.075 1.00 0.17 25 VAL A N 13
ATOM 8858 C CA . VAL A 1 25 ? -1.743 8.116 0.127 1.00 0.20 25 VAL A CA 13
ATOM 8859 C C . VAL A 1 25 ? -0.607 7.446 0.894 1.00 0.17 25 VAL A C 13
ATOM 8860 O O . VAL A 1 25 ? 0.551 7.502 0.478 1.00 0.20 25 VAL A O 13
ATOM 8873 N N . ASN A 1 26 ? -0.939 6.794 1.999 1.00 0.13 26 ASN A N 13
ATOM 8874 C CA . ASN A 1 26 ? 0.062 6.142 2.830 1.00 0.14 26 ASN A CA 13
ATOM 8875 C C . ASN A 1 26 ? 0.671 4.941 2.111 1.00 0.11 26 ASN A C 13
ATOM 8876 O O . ASN A 1 26 ? 1.809 4.558 2.380 1.00 0.14 26 ASN A O 13
ATOM 8887 N N . PHE A 1 27 ? -0.097 4.357 1.195 1.00 0.11 27 PHE A N 13
ATOM 8888 C CA . PHE A 1 27 ? 0.373 3.233 0.397 1.00 0.10 27 PHE A CA 13
ATOM 8889 C C . PHE A 1 27 ? 1.437 3.705 -0.581 1.00 0.10 27 PHE A C 13
ATOM 8890 O O . PHE A 1 27 ? 2.523 3.135 -0.654 1.00 0.12 27 PHE A O 13
ATOM 8907 N N . ILE A 1 28 ? 1.122 4.769 -1.309 1.00 0.10 28 ILE A N 13
ATOM 8908 C CA . ILE A 1 28 ? 2.057 5.341 -2.263 1.00 0.13 28 ILE A CA 13
ATOM 8909 C C . ILE A 1 28 ? 3.331 5.765 -1.547 1.00 0.15 28 ILE A C 13
ATOM 8910 O O . ILE A 1 28 ? 4.436 5.511 -2.019 1.00 0.20 28 ILE A O 13
ATOM 8926 N N . ARG A 1 29 ? 3.157 6.367 -0.377 1.00 0.14 29 ARG A N 13
ATOM 8927 C CA . ARG A 1 29 ? 4.273 6.805 0.451 1.00 0.18 29 ARG A CA 13
ATOM 8928 C C . ARG A 1 29 ? 5.163 5.621 0.828 1.00 0.15 29 ARG A C 13
ATOM 8929 O O . ARG A 1 29 ? 6.387 5.709 0.783 1.00 0.19 29 ARG A O 13
ATOM 8950 N N . HIS A 1 30 ? 4.524 4.516 1.182 1.00 0.13 30 HIS A N 13
ATOM 8951 C CA . HIS A 1 30 ? 5.212 3.290 1.576 1.00 0.15 30 HIS A CA 13
ATOM 8952 C C . HIS A 1 30 ? 6.069 2.744 0.434 1.00 0.19 30 HIS A C 13
ATOM 8953 O O . HIS A 1 30 ? 7.211 2.326 0.644 1.00 0.29 30 HIS A O 13
ATOM 8967 N N . LEU A 1 31 ? 5.524 2.760 -0.771 1.00 0.18 31 LEU A N 13
ATOM 8968 C CA . LEU A 1 31 ? 6.253 2.280 -1.936 1.00 0.27 31 LEU A CA 13
ATOM 8969 C C . LEU A 1 31 ? 7.329 3.279 -2.351 1.00 0.33 31 LEU A C 13
ATOM 8970 O O . LEU A 1 31 ? 8.421 2.889 -2.768 1.00 0.43 31 LEU A O 13
ATOM 8986 N N . ARG A 1 32 ? 7.027 4.567 -2.221 1.00 0.35 32 ARG A N 13
ATOM 8987 C CA . ARG A 1 32 ? 8.000 5.611 -2.533 1.00 0.51 32 ARG A CA 13
ATOM 8988 C C . ARG A 1 32 ? 9.167 5.570 -1.555 1.00 0.67 32 ARG A C 13
ATOM 8989 O O . ARG A 1 32 ? 10.320 5.738 -1.947 1.00 0.85 32 ARG A O 13
ATOM 9010 N N . SER A 1 33 ? 8.855 5.343 -0.283 1.00 0.72 33 SER A N 13
ATOM 9011 C CA . SER A 1 33 ? 9.862 5.264 0.764 1.00 0.97 33 SER A CA 13
ATOM 9012 C C . SER A 1 33 ? 10.845 4.130 0.479 1.00 1.08 33 SER A C 13
ATOM 9013 O O . SER A 1 33 ? 12.056 4.283 0.657 1.00 1.61 33 SER A O 13
ATOM 9021 N N . ARG A 1 34 ? 10.315 2.998 0.024 1.00 1.04 34 ARG A N 13
ATOM 9022 C CA . ARG A 1 34 ? 11.146 1.856 -0.333 1.00 1.27 34 ARG A CA 13
ATOM 9023 C C . ARG A 1 34 ? 12.026 2.185 -1.533 1.00 1.81 34 ARG A C 13
ATOM 9024 O O . ARG A 1 34 ? 13.221 1.899 -1.521 1.00 2.50 34 ARG A O 13
ATOM 9045 N N . ARG A 1 35 ? 11.428 2.800 -2.552 1.00 2.21 35 ARG A N 13
ATOM 9046 C CA . ARG A 1 35 ? 12.137 3.130 -3.786 1.00 2.88 35 ARG A CA 13
ATOM 9047 C C . ARG A 1 35 ? 12.771 1.874 -4.379 1.00 3.25 35 ARG A C 13
ATOM 9048 O O . ARG A 1 35 ? 13.972 1.631 -4.233 1.00 3.87 35 ARG A O 13
ATOM 9069 N N . GLU A 1 36 ? 11.946 1.077 -5.040 1.00 3.49 36 GLU A N 13
ATOM 9070 C CA . GLU A 1 36 ? 12.367 -0.210 -5.574 1.00 4.47 36 GLU A CA 13
ATOM 9071 C C . GLU A 1 36 ? 13.149 -0.049 -6.874 1.00 5.10 36 GLU A C 13
ATOM 9072 O O . GLU A 1 36 ? 12.721 -0.499 -7.939 1.00 5.78 36 GLU A O 13
ATOM 9084 N N . GLN A 1 37 ? 14.295 0.600 -6.776 1.00 5.24 37 GLN A N 13
ATOM 9085 C CA . GLN A 1 37 ? 15.181 0.781 -7.913 1.00 6.13 37 GLN A CA 13
ATOM 9086 C C . GLN A 1 37 ? 16.548 0.195 -7.599 1.00 6.51 37 GLN A C 13
ATOM 9087 O O . GLN A 1 37 ? 16.836 -0.149 -6.450 1.00 6.82 37 GLN A O 13
ATOM 9101 N N . LYS A 1 38 ? 17.381 0.079 -8.619 1.00 6.85 38 LYS A N 13
ATOM 9102 C CA . LYS A 1 38 ? 18.732 -0.426 -8.449 1.00 7.56 38 LYS A CA 13
ATOM 9103 C C . LYS A 1 38 ? 19.742 0.678 -8.725 1.00 8.08 38 LYS A C 13
ATOM 9104 O O . LYS A 1 38 ? 20.017 1.000 -9.883 1.00 8.39 38 LYS A O 13
ATOM 9123 N N . PRO A 1 39 ? 20.291 1.280 -7.658 1.00 8.48 39 PRO A N 13
ATOM 9124 C CA . PRO A 1 39 ? 21.247 2.387 -7.767 1.00 9.26 39 PRO A CA 13
ATOM 9125 C C . PRO A 1 39 ? 22.470 2.029 -8.605 1.00 9.99 39 PRO A C 13
ATOM 9126 O O . PRO A 1 39 ? 23.008 2.872 -9.324 1.00 10.40 39 PRO A O 13
ATOM 9137 N N . HIS A 1 40 ? 22.904 0.778 -8.517 1.00 10.38 40 HIS A N 13
ATOM 9138 C CA . HIS A 1 40 ? 24.057 0.329 -9.280 1.00 11.26 40 HIS A CA 13
ATOM 9139 C C . HIS A 1 40 ? 23.970 -1.162 -9.592 1.00 12.05 40 HIS A C 13
ATOM 9140 O O . HIS A 1 40 ? 24.214 -1.578 -10.720 1.00 12.77 40 HIS A O 13
ATOM 9155 N N . LYS A 1 41 ? 23.629 -1.963 -8.591 1.00 12.07 41 LYS A N 13
ATOM 9156 C CA . LYS A 1 41 ? 23.598 -3.411 -8.761 1.00 12.96 41 LYS A CA 13
ATOM 9157 C C . LYS A 1 41 ? 22.226 -3.894 -9.233 1.00 13.36 41 LYS A C 13
ATOM 9158 O O . LYS A 1 41 ? 21.988 -3.890 -10.460 1.00 13.65 41 LYS A O 13
ATOM 9179 N N . GLY A 1 1 ? -16.786 -15.607 -11.672 1.00 16.57 1 GLY A N 14
ATOM 9180 C CA . GLY A 1 1 ? -17.483 -14.316 -11.878 1.00 16.05 1 GLY A CA 14
ATOM 9181 C C . GLY A 1 1 ? -16.762 -13.166 -11.211 1.00 15.39 1 GLY A C 14
ATOM 9182 O O . GLY A 1 1 ? -15.805 -12.624 -11.768 1.00 15.39 1 GLY A O 14
ATOM 9188 N N . ALA A 1 2 ? -17.221 -12.802 -10.011 1.00 15.00 2 ALA A N 14
ATOM 9189 C CA . ALA A 1 2 ? -16.650 -11.693 -9.247 1.00 14.51 2 ALA A CA 14
ATOM 9190 C C . ALA A 1 2 ? -16.737 -10.381 -10.028 1.00 13.72 2 ALA A C 14
ATOM 9191 O O . ALA A 1 2 ? -17.470 -10.288 -11.017 1.00 13.57 2 ALA A O 14
ATOM 9198 N N . MET A 1 3 ? -15.999 -9.372 -9.567 1.00 13.39 3 MET A N 14
ATOM 9199 C CA . MET A 1 3 ? -15.959 -8.062 -10.221 1.00 12.79 3 MET A CA 14
ATOM 9200 C C . MET A 1 3 ? -17.304 -7.351 -10.100 1.00 11.93 3 MET A C 14
ATOM 9201 O O . MET A 1 3 ? -17.674 -6.541 -10.952 1.00 11.75 3 MET A O 14
ATOM 9215 N N . GLU A 1 4 ? -18.029 -7.658 -9.034 1.00 11.61 4 GLU A N 14
ATOM 9216 C CA . GLU A 1 4 ? -19.317 -7.032 -8.776 1.00 10.99 4 GLU A CA 14
ATOM 9217 C C . GLU A 1 4 ? -19.129 -5.729 -8.008 1.00 10.29 4 GLU A C 14
ATOM 9218 O O . GLU A 1 4 ? -19.484 -5.634 -6.829 1.00 10.23 4 GLU A O 14
ATOM 9230 N N . VAL A 1 5 ? -18.575 -4.731 -8.693 1.00 10.00 5 VAL A N 14
ATOM 9231 C CA . VAL A 1 5 ? -18.272 -3.438 -8.087 1.00 9.55 5 VAL A CA 14
ATOM 9232 C C . VAL A 1 5 ? -17.323 -3.629 -6.905 1.00 8.56 5 VAL A C 14
ATOM 9233 O O . VAL A 1 5 ? -17.609 -3.233 -5.773 1.00 8.34 5 VAL A O 14
ATOM 9246 N N . GLN A 1 6 ? -16.200 -4.270 -7.178 1.00 8.21 6 GLN A N 14
ATOM 9247 C CA . GLN A 1 6 ? -15.193 -4.505 -6.164 1.00 7.51 6 GLN A CA 14
ATOM 9248 C C . GLN A 1 6 ? -13.822 -4.507 -6.822 1.00 6.86 6 GLN A C 14
ATOM 9249 O O . GLN A 1 6 ? -13.233 -5.559 -7.068 1.00 6.99 6 GLN A O 14
ATOM 9263 N N . THR A 1 7 ? -13.338 -3.322 -7.140 1.00 6.49 7 THR A N 14
ATOM 9264 C CA . THR A 1 7 ? -12.019 -3.168 -7.724 1.00 6.18 7 THR A CA 14
ATOM 9265 C C . THR A 1 7 ? -10.974 -3.058 -6.622 1.00 5.42 7 THR A C 14
ATOM 9266 O O . THR A 1 7 ? -10.196 -2.105 -6.582 1.00 5.59 7 THR A O 14
ATOM 9277 N N . SER A 1 8 ? -10.978 -4.051 -5.731 1.00 4.98 8 SER A N 14
ATOM 9278 C CA . SER A 1 8 ? -10.149 -4.036 -4.536 1.00 4.63 8 SER A CA 14
ATOM 9279 C C . SER A 1 8 ? -10.460 -2.789 -3.713 1.00 3.83 8 SER A C 14
ATOM 9280 O O . SER A 1 8 ? -9.754 -1.784 -3.784 1.00 4.10 8 SER A O 14
ATOM 9288 N N . GLN A 1 9 ? -11.539 -2.862 -2.945 1.00 3.35 9 GLN A N 14
ATOM 9289 C CA . GLN A 1 9 ? -12.020 -1.721 -2.179 1.00 3.09 9 GLN A CA 14
ATOM 9290 C C . GLN A 1 9 ? -11.054 -1.366 -1.054 1.00 2.31 9 GLN A C 14
ATOM 9291 O O . GLN A 1 9 ? -11.112 -1.950 0.028 1.00 2.73 9 GLN A O 14
ATOM 9305 N N . LYS A 1 10 ? -10.163 -0.418 -1.333 1.00 1.81 10 LYS A N 14
ATOM 9306 C CA . LYS A 1 10 ? -9.209 0.086 -0.348 1.00 1.63 10 LYS A CA 14
ATOM 9307 C C . LYS A 1 10 ? -8.376 -1.047 0.244 1.00 1.14 10 LYS A C 14
ATOM 9308 O O . LYS A 1 10 ? -8.237 -1.173 1.460 1.00 1.76 10 LYS A O 14
ATOM 9327 N N . SER A 1 11 ? -7.836 -1.875 -0.632 1.00 0.75 11 SER A N 14
ATOM 9328 C CA . SER A 1 11 ? -7.019 -3.005 -0.226 1.00 0.74 11 SER A CA 14
ATOM 9329 C C . SER A 1 11 ? -5.742 -3.045 -1.060 1.00 0.56 11 SER A C 14
ATOM 9330 O O . SER A 1 11 ? -5.611 -3.839 -1.993 1.00 0.73 11 SER A O 14
ATOM 9338 N N . TYR A 1 12 ? -4.808 -2.175 -0.720 1.00 0.36 12 TYR A N 14
ATOM 9339 C CA . TYR A 1 12 ? -3.592 -2.013 -1.500 1.00 0.21 12 TYR A CA 14
ATOM 9340 C C . TYR A 1 12 ? -2.497 -2.923 -0.968 1.00 0.17 12 TYR A C 14
ATOM 9341 O O . TYR A 1 12 ? -2.072 -2.777 0.173 1.00 0.22 12 TYR A O 14
ATOM 9359 N N . VAL A 1 13 ? -2.047 -3.857 -1.790 1.00 0.18 13 VAL A N 14
ATOM 9360 C CA . VAL A 1 13 ? -1.055 -4.831 -1.360 1.00 0.20 13 VAL A CA 14
ATOM 9361 C C . VAL A 1 13 ? 0.299 -4.563 -2.011 1.00 0.19 13 VAL A C 14
ATOM 9362 O O . VAL A 1 13 ? 0.435 -4.655 -3.233 1.00 0.29 13 VAL A O 14
ATOM 9375 N N . CYS A 1 14 ? 1.293 -4.228 -1.195 1.00 0.16 14 CYS A N 14
ATOM 9376 C CA . CYS A 1 14 ? 2.662 -4.087 -1.677 1.00 0.22 14 CYS A CA 14
ATOM 9377 C C . CYS A 1 14 ? 3.224 -5.460 -2.023 1.00 0.23 14 CYS A C 14
ATOM 9378 O O . CYS A 1 14 ? 3.302 -6.337 -1.163 1.00 0.21 14 CYS A O 14
ATOM 9385 N N . PRO A 1 15 ? 3.635 -5.661 -3.283 1.00 0.33 15 PRO A N 14
ATOM 9386 C CA . PRO A 1 15 ? 4.103 -6.966 -3.766 1.00 0.42 15 PRO A CA 14
ATOM 9387 C C . PRO A 1 15 ? 5.415 -7.401 -3.120 1.00 0.45 15 PRO A C 14
ATOM 9388 O O . PRO A 1 15 ? 5.787 -8.573 -3.181 1.00 0.57 15 PRO A O 14
ATOM 9399 N N . ASN A 1 16 ? 6.114 -6.461 -2.503 1.00 0.42 16 ASN A N 14
ATOM 9400 C CA . ASN A 1 16 ? 7.402 -6.756 -1.893 1.00 0.51 16 ASN A CA 14
ATOM 9401 C C . ASN A 1 16 ? 7.243 -7.178 -0.438 1.00 0.41 16 ASN A C 14
ATOM 9402 O O . ASN A 1 16 ? 8.006 -8.005 0.064 1.00 0.56 16 ASN A O 14
ATOM 9413 N N . CYS A 1 17 ? 6.247 -6.622 0.242 1.00 0.26 17 CYS A N 14
ATOM 9414 C CA . CYS A 1 17 ? 6.111 -6.838 1.678 1.00 0.29 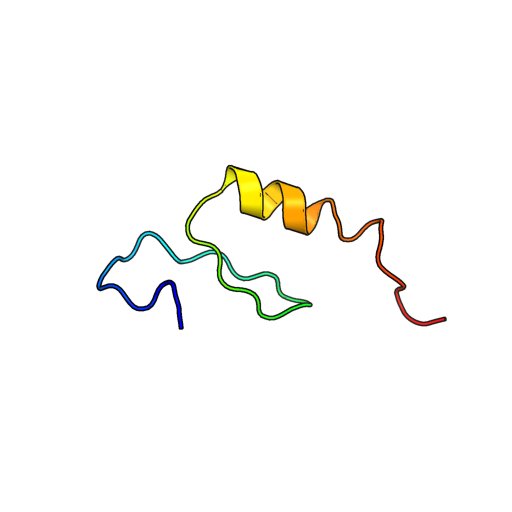17 CYS A CA 14
ATOM 9415 C C . CYS A 1 17 ? 4.865 -7.645 2.036 1.00 0.24 17 CYS A C 14
ATOM 9416 O O . CYS A 1 17 ? 4.787 -8.225 3.117 1.00 0.36 17 CYS A O 14
ATOM 9423 N N . GLY A 1 18 ? 3.895 -7.684 1.133 1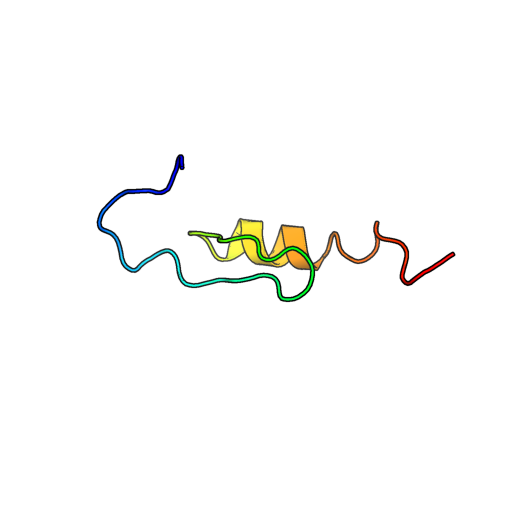.00 0.18 18 GLY A N 14
ATOM 9424 C CA . GLY A 1 18 ? 2.603 -8.261 1.464 1.00 0.22 18 GLY A CA 14
ATOM 9425 C C . GLY A 1 18 ? 1.821 -7.332 2.368 1.00 0.20 18 GLY A C 14
ATOM 9426 O O . GLY A 1 18 ? 0.803 -7.710 2.953 1.00 0.30 18 GLY A O 14
ATOM 9430 N N . LYS A 1 19 ? 2.321 -6.107 2.473 1.00 0.14 19 LYS A N 14
ATOM 9431 C CA . LYS A 1 19 ? 1.747 -5.089 3.335 1.00 0.16 19 LYS A CA 14
ATOM 9432 C C . LYS A 1 19 ? 0.500 -4.508 2.683 1.00 0.16 19 LYS A C 14
ATOM 9433 O O . LYS A 1 19 ? 0.552 -4.033 1.547 1.00 0.21 19 LYS A O 14
ATOM 9452 N N . ILE A 1 20 ? -0.612 -4.559 3.397 1.00 0.16 20 ILE A N 14
ATOM 9453 C CA . ILE A 1 20 ? -1.875 -4.080 2.868 1.00 0.19 20 ILE A CA 14
ATOM 9454 C C . ILE A 1 20 ? -2.258 -2.756 3.506 1.00 0.15 20 ILE A C 14
ATOM 9455 O O . ILE A 1 20 ? -2.228 -2.609 4.728 1.00 0.17 20 ILE A O 14
ATOM 9471 N N . PHE A 1 21 ? -2.605 -1.797 2.670 1.00 0.15 21 PHE A N 14
ATOM 9472 C CA . PHE A 1 21 ? -3.007 -0.487 3.131 1.00 0.12 21 PHE A CA 14
ATOM 9473 C C . PHE A 1 21 ? -4.457 -0.233 2.777 1.00 0.13 21 PHE A C 14
ATOM 9474 O O . PHE A 1 21 ? -4.961 -0.737 1.772 1.00 0.19 21 PHE A O 14
ATOM 9491 N N . ARG A 1 22 ? -5.115 0.542 3.611 1.00 0.13 22 ARG A N 14
ATOM 9492 C CA . ARG A 1 22 ? -6.518 0.846 3.433 1.00 0.17 22 ARG A CA 14
ATOM 9493 C C . ARG A 1 22 ? -6.687 2.189 2.730 1.00 0.14 22 ARG A C 14
ATOM 9494 O O . ARG A 1 22 ? -7.760 2.512 2.228 1.00 0.24 22 ARG A O 14
ATOM 9515 N N . TRP A 1 23 ? -5.617 2.972 2.707 1.00 0.13 23 TRP A N 14
ATOM 9516 C CA . TRP A 1 23 ? -5.652 4.299 2.107 1.00 0.14 23 TRP A CA 14
ATOM 9517 C C . TRP A 1 23 ? -4.621 4.408 0.994 1.00 0.12 23 TRP A C 14
ATOM 9518 O O . TRP A 1 23 ? -3.565 3.777 1.040 1.00 0.15 23 TRP A O 14
ATOM 9539 N N . ARG A 1 24 ? -4.940 5.215 -0.004 1.00 0.16 24 ARG A N 14
ATOM 9540 C CA . ARG A 1 24 ? -4.077 5.398 -1.160 1.00 0.20 24 ARG A CA 14
ATOM 9541 C C . ARG A 1 24 ? -2.829 6.199 -0.797 1.00 0.16 24 ARG A C 14
ATOM 9542 O O . ARG A 1 24 ? -1.732 5.894 -1.257 1.00 0.18 24 ARG A O 14
ATOM 9563 N N . VAL A 1 25 ? -3.001 7.208 0.051 1.00 0.17 25 VAL A N 14
ATOM 9564 C CA . VAL A 1 25 ? -1.928 8.152 0.348 1.00 0.20 25 VAL A CA 14
ATOM 9565 C C . VAL A 1 25 ? -0.758 7.486 1.067 1.00 0.17 25 VAL A C 14
ATOM 9566 O O . VAL A 1 25 ? 0.396 7.646 0.666 1.00 0.20 25 VAL A O 14
ATOM 9579 N N . ASN A 1 26 ? -1.053 6.722 2.109 1.00 0.13 26 ASN A N 14
ATOM 9580 C CA . ASN A 1 26 ? -0.012 6.046 2.867 1.00 0.14 26 ASN A CA 14
ATOM 9581 C C . ASN A 1 26 ? 0.572 4.875 2.076 1.00 0.11 26 ASN A C 14
ATOM 9582 O O . ASN A 1 26 ? 1.723 4.496 2.279 1.00 0.14 26 ASN A O 14
ATOM 9593 N N . PHE A 1 27 ? -0.221 4.312 1.166 1.00 0.11 27 PHE A N 14
ATOM 9594 C CA . PHE A 1 27 ? 0.252 3.226 0.311 1.00 0.10 27 PHE A CA 14
ATOM 9595 C C . PHE A 1 27 ? 1.341 3.728 -0.625 1.00 0.10 27 PHE A C 14
ATOM 9596 O O . PHE A 1 27 ? 2.414 3.133 -0.726 1.00 0.12 27 PHE A O 14
ATOM 9613 N N . ILE A 1 28 ? 1.061 4.837 -1.299 1.00 0.10 28 ILE A N 14
ATOM 9614 C CA . ILE A 1 28 ? 2.023 5.439 -2.209 1.00 0.13 28 ILE A CA 14
ATOM 9615 C C . ILE A 1 28 ? 3.285 5.835 -1.449 1.00 0.15 28 ILE A C 14
ATOM 9616 O O . ILE A 1 28 ? 4.389 5.757 -1.974 1.00 0.20 28 ILE A O 14
ATOM 9632 N N . ARG A 1 29 ? 3.106 6.229 -0.195 1.00 0.14 29 ARG A N 14
ATOM 9633 C CA . ARG A 1 29 ? 4.219 6.564 0.687 1.00 0.18 29 ARG A CA 14
ATOM 9634 C C . ARG A 1 29 ? 5.116 5.344 0.913 1.00 0.15 29 ARG A C 14
ATOM 9635 O O . ARG A 1 29 ? 6.344 5.438 0.866 1.00 0.19 29 ARG A O 14
ATOM 9656 N N . HIS A 1 30 ? 4.484 4.202 1.146 1.00 0.13 30 HIS A N 14
ATOM 9657 C CA . HIS A 1 30 ? 5.190 2.948 1.400 1.00 0.15 30 HIS A CA 14
ATOM 9658 C C . HIS A 1 30 ? 5.937 2.480 0.150 1.00 0.19 30 HIS A C 14
ATOM 9659 O O . HIS A 1 30 ? 7.041 1.939 0.236 1.00 0.29 30 HIS A O 14
ATOM 9673 N N . LEU A 1 31 ? 5.331 2.688 -1.009 1.00 0.18 31 LEU A N 14
ATOM 9674 C CA . LEU A 1 31 ? 5.959 2.322 -2.274 1.00 0.27 31 LEU A CA 14
ATOM 9675 C C . LEU A 1 31 ? 7.011 3.352 -2.677 1.00 0.33 31 LEU A C 14
ATOM 9676 O O . LEU A 1 31 ? 7.983 3.025 -3.360 1.00 0.43 31 LEU A O 14
ATOM 9692 N N . ARG A 1 32 ? 6.797 4.597 -2.266 1.00 0.35 32 ARG A N 14
ATOM 9693 C CA . ARG A 1 32 ? 7.763 5.664 -2.498 1.00 0.51 32 ARG A CA 14
ATOM 9694 C C . ARG A 1 32 ? 9.025 5.391 -1.697 1.00 0.67 32 ARG A C 14
ATOM 9695 O O . ARG A 1 32 ? 10.142 5.627 -2.165 1.00 0.85 32 ARG A O 14
ATOM 9716 N N . SER A 1 33 ? 8.837 4.872 -0.495 1.00 0.72 33 SER A N 14
ATOM 9717 C CA . SER A 1 33 ? 9.943 4.451 0.342 1.00 0.97 33 SER A CA 14
ATOM 9718 C C . SER A 1 33 ? 10.445 3.083 -0.121 1.00 1.08 33 SER A C 14
ATOM 9719 O O . SER A 1 33 ? 10.501 2.125 0.653 1.00 1.61 33 SER A O 14
ATOM 9727 N N . ARG A 1 34 ? 10.799 3.003 -1.400 1.00 1.04 34 ARG A N 14
ATOM 9728 C CA . ARG A 1 34 ? 11.243 1.760 -2.008 1.00 1.27 34 ARG A CA 14
ATOM 9729 C C . ARG A 1 34 ? 12.710 1.503 -1.675 1.00 1.81 34 ARG A C 14
ATOM 9730 O O . ARG A 1 34 ? 13.573 1.430 -2.551 1.00 2.50 34 ARG A O 14
ATOM 9751 N N . ARG A 1 35 ? 12.970 1.400 -0.387 1.00 2.21 35 ARG A N 14
ATOM 9752 C CA . ARG A 1 35 ? 14.291 1.083 0.131 1.00 2.88 35 ARG A CA 14
ATOM 9753 C C . ARG A 1 35 ? 14.255 -0.294 0.776 1.00 3.25 35 ARG A C 14
ATOM 9754 O O . ARG A 1 35 ? 15.051 -0.616 1.657 1.00 3.87 35 ARG A O 14
ATOM 9775 N N . GLU A 1 36 ? 13.313 -1.098 0.314 1.00 3.49 36 GLU A N 14
ATOM 9776 C CA . GLU A 1 36 ? 13.060 -2.410 0.880 1.00 4.47 36 GLU A CA 14
ATOM 9777 C C . GLU A 1 36 ? 14.035 -3.421 0.298 1.00 5.10 36 GLU A C 14
ATOM 9778 O O . GLU A 1 36 ? 14.344 -4.439 0.920 1.00 5.78 36 GLU A O 14
ATOM 9790 N N . GLN A 1 37 ? 14.518 -3.120 -0.897 1.00 5.24 37 GLN A N 14
ATOM 9791 C CA . GLN A 1 37 ? 15.545 -3.919 -1.546 1.00 6.13 37 GLN A CA 14
ATOM 9792 C C . GLN A 1 37 ? 16.657 -3.018 -2.069 1.00 6.51 37 GLN A C 14
ATOM 9793 O O . GLN A 1 37 ? 17.795 -3.108 -1.612 1.00 6.82 37 GLN A O 14
ATOM 9807 N N . LYS A 1 38 ? 16.304 -2.147 -3.015 1.00 6.85 38 LYS A N 14
ATOM 9808 C CA . LYS A 1 38 ? 17.243 -1.190 -3.603 1.00 7.56 38 LYS A CA 14
ATOM 9809 C C . LYS A 1 38 ? 18.411 -1.901 -4.291 1.00 8.08 38 LYS A C 14
ATOM 9810 O O . LYS A 1 38 ? 19.421 -2.229 -3.660 1.00 8.39 38 LYS A O 14
ATOM 9829 N N . PRO A 1 39 ? 18.278 -2.168 -5.594 1.00 8.48 39 PRO A N 14
ATOM 9830 C CA . PRO A 1 39 ? 19.347 -2.759 -6.392 1.00 9.26 39 PRO A CA 14
ATOM 9831 C C . PRO A 1 39 ? 20.434 -1.736 -6.704 1.00 9.99 39 PRO A C 14
ATOM 9832 O O . PRO A 1 39 ? 20.147 -0.566 -6.957 1.00 10.40 39 PRO A O 14
ATOM 9843 N N . HIS A 1 40 ? 21.682 -2.180 -6.679 1.00 10.38 40 HIS A N 14
ATOM 9844 C CA . HIS A 1 40 ? 22.808 -1.304 -6.967 1.00 11.26 40 HIS A CA 14
ATOM 9845 C C . HIS A 1 40 ? 22.953 -1.137 -8.474 1.00 12.05 40 HIS A C 14
ATOM 9846 O O . HIS A 1 40 ? 23.566 -0.185 -8.950 1.00 12.77 40 HIS A O 14
ATOM 9861 N N . LYS A 1 41 ? 22.388 -2.080 -9.211 1.00 12.07 41 LYS A N 14
ATOM 9862 C CA . LYS A 1 41 ? 22.379 -2.023 -10.663 1.00 12.96 41 LYS A CA 14
ATOM 9863 C C . LYS A 1 41 ? 20.989 -1.665 -11.164 1.00 13.36 41 LYS A C 14
ATOM 9864 O O . LYS A 1 41 ? 20.172 -2.587 -11.353 1.00 13.65 41 LYS A O 14
ATOM 9885 N N . GLY A 1 1 ? -7.389 -17.003 8.832 1.00 16.57 1 GLY A N 15
ATOM 9886 C CA . GLY A 1 1 ? -7.250 -16.189 10.061 1.00 16.05 1 GLY A CA 15
ATOM 9887 C C . GLY A 1 1 ? -5.920 -15.470 10.142 1.00 15.39 1 GLY A C 15
ATOM 9888 O O . GLY A 1 1 ? -5.465 -15.120 11.233 1.00 15.39 1 GLY A O 15
ATOM 9894 N N . ALA A 1 2 ? -5.297 -15.238 8.993 1.00 15.00 2 ALA A N 15
ATOM 9895 C CA . ALA A 1 2 ? -4.008 -14.567 8.944 1.00 14.51 2 ALA A CA 15
ATOM 9896 C C . ALA A 1 2 ? -3.824 -13.868 7.606 1.00 13.72 2 ALA A C 15
ATOM 9897 O O . ALA A 1 2 ? -3.530 -12.674 7.551 1.00 13.57 2 ALA A O 15
ATOM 9904 N N . MET A 1 3 ? -4.029 -14.608 6.527 1.00 13.39 3 MET A N 15
ATOM 9905 C CA . MET A 1 3 ? -3.857 -14.074 5.183 1.00 12.79 3 MET A CA 15
ATOM 9906 C C . MET A 1 3 ? -5.144 -14.195 4.378 1.00 11.93 3 MET A C 15
ATOM 9907 O O . MET A 1 3 ? -5.289 -15.086 3.539 1.00 11.75 3 MET A O 15
ATOM 9921 N N . GLU A 1 4 ? -6.076 -13.296 4.648 1.00 11.61 4 GLU A N 15
ATOM 9922 C CA . GLU A 1 4 ? -7.346 -13.270 3.937 1.00 10.99 4 GLU A CA 15
ATOM 9923 C C . GLU A 1 4 ? -7.306 -12.223 2.831 1.00 10.29 4 GLU A C 15
ATOM 9924 O O . GLU A 1 4 ? -7.000 -11.057 3.080 1.00 10.23 4 GLU A O 15
ATOM 9936 N N . VAL A 1 5 ? -7.602 -12.644 1.610 1.00 10.00 5 VAL A N 15
ATOM 9937 C CA . VAL A 1 5 ? -7.595 -11.739 0.469 1.00 9.55 5 VAL A CA 15
ATOM 9938 C C . VAL A 1 5 ? -8.985 -11.158 0.240 1.00 8.56 5 VAL A C 15
ATOM 9939 O O . VAL A 1 5 ? -9.134 -9.968 -0.051 1.00 8.34 5 VAL A O 15
ATOM 9952 N N . GLN A 1 6 ? -10.006 -11.997 0.390 1.00 8.21 6 GLN A N 15
ATOM 9953 C CA . GLN A 1 6 ? -11.385 -11.559 0.201 1.00 7.51 6 GLN A CA 15
ATOM 9954 C C . GLN A 1 6 ? -11.898 -10.846 1.447 1.00 6.86 6 GLN A C 15
ATOM 9955 O O . GLN A 1 6 ? -12.749 -11.362 2.175 1.00 6.99 6 GLN A O 15
ATOM 9969 N N . THR A 1 7 ? -11.361 -9.666 1.692 1.00 6.49 7 THR A N 15
ATOM 9970 C CA . THR A 1 7 ? -11.774 -8.845 2.811 1.00 6.18 7 THR A CA 15
ATOM 9971 C C . THR A 1 7 ? -11.358 -7.401 2.562 1.00 5.42 7 THR A C 15
ATOM 9972 O O . THR A 1 7 ? -10.692 -7.118 1.558 1.00 5.59 7 THR A O 15
ATOM 9983 N N . SER A 1 8 ? -11.757 -6.506 3.468 1.00 4.98 8 SER A N 15
ATOM 9984 C CA . SER A 1 8 ? -11.450 -5.080 3.369 1.00 4.63 8 SER A CA 15
ATOM 9985 C C . SER A 1 8 ? -12.221 -4.429 2.217 1.00 3.83 8 SER A C 15
ATOM 9986 O O . SER A 1 8 ? -12.234 -4.928 1.089 1.00 4.10 8 SER A O 15
ATOM 9994 N N . GLN A 1 9 ? -12.880 -3.314 2.516 1.00 3.35 9 GLN A N 15
ATOM 9995 C CA . GLN A 1 9 ? -13.612 -2.563 1.506 1.00 3.09 9 GLN A CA 15
ATOM 9996 C C . GLN A 1 9 ? -12.636 -1.939 0.517 1.00 2.31 9 GLN A C 15
ATOM 9997 O O . GLN A 1 9 ? -12.955 -1.744 -0.653 1.00 2.73 9 GLN A O 15
ATOM 10011 N N . LYS A 1 10 ? -11.448 -1.626 1.009 1.00 1.81 10 LYS A N 15
ATOM 10012 C CA . LYS A 1 10 ? -10.357 -1.168 0.166 1.00 1.63 10 LYS A CA 15
ATOM 10013 C C . LYS A 1 10 ? -9.027 -1.635 0.745 1.00 1.14 10 LYS A C 15
ATOM 10014 O O . LYS A 1 10 ? -8.717 -1.382 1.910 1.00 1.76 10 LYS A O 15
ATOM 10033 N N . SER A 1 11 ? -8.262 -2.351 -0.060 1.00 0.75 11 SER A N 15
ATOM 10034 C CA . SER A 1 11 ? -6.988 -2.887 0.386 1.00 0.74 11 SER A CA 15
ATOM 10035 C C . SER A 1 11 ? -5.972 -2.892 -0.749 1.00 0.56 11 SER A C 15
ATOM 10036 O O . SER A 1 11 ? -6.219 -3.436 -1.828 1.00 0.73 11 SER A O 15
ATOM 10044 N N . TYR A 1 12 ? -4.839 -2.263 -0.498 1.00 0.36 12 TYR A N 15
ATOM 10045 C CA . TYR A 1 12 ? -3.762 -2.193 -1.470 1.00 0.21 12 TYR A CA 15
ATOM 10046 C C . TYR A 1 12 ? -2.586 -3.016 -0.973 1.00 0.17 12 TYR A C 15
ATOM 10047 O O . TYR A 1 12 ? -2.163 -2.860 0.169 1.00 0.22 12 TYR A O 15
ATOM 10065 N N . VAL A 1 13 ? -2.076 -3.900 -1.814 1.00 0.18 13 VAL A N 15
ATOM 10066 C CA . VAL A 1 13 ? -1.029 -4.821 -1.396 1.00 0.20 13 VAL A CA 15
ATOM 10067 C C . VAL A 1 13 ? 0.316 -4.464 -2.021 1.00 0.19 13 VAL A C 15
ATOM 10068 O O . VAL A 1 13 ? 0.450 -4.429 -3.245 1.00 0.29 13 VAL A O 15
ATOM 10081 N N . CYS A 1 14 ? 1.305 -4.188 -1.180 1.00 0.16 14 CYS A N 15
ATOM 10082 C CA . CYS A 1 14 ? 2.679 -4.047 -1.645 1.00 0.22 14 CYS A CA 15
ATOM 10083 C C . CYS A 1 14 ? 3.220 -5.429 -1.995 1.00 0.23 14 CYS A C 15
ATOM 10084 O O .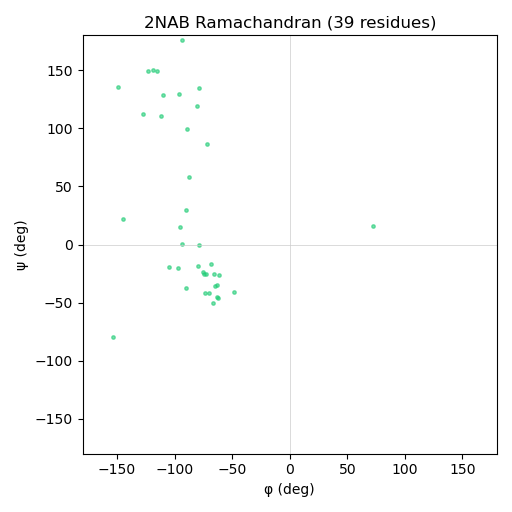 CYS A 1 14 ? 3.283 -6.306 -1.135 1.00 0.21 14 CYS A O 15
ATOM 10091 N N . PRO A 1 15 ? 3.628 -5.640 -3.255 1.00 0.33 15 PRO A N 15
ATOM 10092 C CA . PRO A 1 15 ? 4.028 -6.965 -3.745 1.00 0.42 15 PRO A CA 15
ATOM 10093 C C . PRO A 1 15 ? 5.330 -7.442 -3.117 1.00 0.45 15 PRO A C 15
ATOM 10094 O O . PRO A 1 15 ? 5.658 -8.629 -3.149 1.00 0.57 15 PRO A O 15
ATOM 10105 N N . ASN A 1 16 ? 6.065 -6.510 -2.538 1.00 0.42 16 ASN A N 15
ATOM 10106 C CA . ASN A 1 16 ? 7.348 -6.818 -1.939 1.00 0.51 16 ASN A CA 15
ATOM 10107 C C . ASN A 1 16 ? 7.199 -7.196 -0.467 1.00 0.41 16 ASN A C 15
ATOM 10108 O O . ASN A 1 16 ? 7.810 -8.160 -0.005 1.00 0.56 16 ASN A O 15
ATOM 10119 N N . CYS A 1 17 ? 6.368 -6.460 0.262 1.00 0.26 17 CYS A N 15
ATOM 10120 C CA . CYS A 1 17 ? 6.233 -6.681 1.700 1.00 0.29 17 CYS A CA 15
ATOM 10121 C C . CYS A 1 17 ? 5.015 -7.540 2.033 1.00 0.24 17 CYS A C 15
ATOM 10122 O O . CYS A 1 17 ? 4.939 -8.132 3.107 1.00 0.36 17 CYS A O 15
ATOM 10129 N N . GLY A 1 18 ? 4.067 -7.606 1.106 1.00 0.18 18 GLY A N 15
ATOM 10130 C CA . GLY A 1 18 ? 2.804 -8.270 1.380 1.00 0.22 18 GLY A CA 15
ATOM 10131 C C . GLY A 1 18 ? 1.940 -7.434 2.303 1.00 0.20 18 GLY A C 15
ATOM 10132 O O . GLY A 1 18 ? 0.969 -7.923 2.884 1.00 0.30 18 GLY A O 15
ATOM 10136 N N . LYS A 1 19 ? 2.309 -6.165 2.421 1.00 0.14 19 LYS A N 15
ATOM 10137 C CA . LYS A 1 19 ? 1.667 -5.238 3.342 1.00 0.16 19 LYS A CA 15
ATOM 10138 C C . LYS A 1 19 ? 0.382 -4.697 2.725 1.00 0.16 19 LYS A C 15
ATOM 10139 O O . LYS A 1 19 ? 0.364 -4.330 1.548 1.00 0.21 19 LYS A O 15
ATOM 10158 N N . ILE A 1 20 ? -0.689 -4.659 3.509 1.00 0.16 20 ILE A N 15
ATOM 10159 C CA . ILE A 1 20 ? -1.964 -4.156 3.015 1.00 0.19 20 ILE A CA 15
ATOM 10160 C C . ILE A 1 20 ? -2.271 -2.779 3.595 1.00 0.15 20 ILE A C 15
ATOM 10161 O O . ILE A 1 20 ? -2.151 -2.553 4.803 1.00 0.17 20 ILE A O 15
ATOM 10177 N N . PHE A 1 21 ? -2.627 -1.855 2.721 1.00 0.15 21 PHE A N 15
ATOM 10178 C CA . PHE A 1 21 ? -2.975 -0.509 3.122 1.00 0.12 21 PHE A CA 15
ATOM 10179 C C . PHE A 1 21 ? -4.415 -0.219 2.763 1.00 0.13 21 PHE A C 15
ATOM 10180 O O . PHE A 1 21 ? -4.939 -0.763 1.792 1.00 0.19 21 PHE A O 15
ATOM 10197 N N . ARG A 1 22 ? -5.051 0.622 3.552 1.00 0.13 22 ARG A N 15
ATOM 10198 C CA . ARG A 1 22 ? -6.443 0.952 3.335 1.00 0.17 22 ARG A CA 15
ATOM 10199 C C . ARG A 1 22 ? -6.571 2.249 2.547 1.00 0.14 22 ARG A C 15
ATOM 10200 O O . ARG A 1 22 ? -7.496 2.419 1.761 1.00 0.24 22 ARG A O 15
ATOM 10221 N N . TRP A 1 23 ? -5.638 3.161 2.766 1.00 0.13 23 TRP A N 15
ATOM 10222 C CA . TRP A 1 23 ? -5.660 4.444 2.081 1.00 0.14 23 TRP A CA 15
ATOM 10223 C C . TRP A 1 23 ? -4.571 4.504 1.016 1.00 0.12 23 TRP A C 15
ATOM 10224 O O . TRP A 1 23 ? -3.517 3.878 1.144 1.00 0.15 23 TRP A O 15
ATOM 10245 N N . ARG A 1 24 ? -4.844 5.263 -0.036 1.00 0.16 24 ARG A N 15
ATOM 10246 C CA . ARG A 1 24 ? -3.925 5.411 -1.156 1.00 0.20 24 ARG A CA 15
ATOM 10247 C C . ARG A 1 24 ? -2.701 6.237 -0.779 1.00 0.16 24 ARG A C 15
ATOM 10248 O O . ARG A 1 24 ? -1.597 5.955 -1.236 1.00 0.18 24 ARG A O 15
ATOM 10269 N N . VAL A 1 25 ? -2.901 7.248 0.057 1.00 0.17 25 VAL A N 15
ATOM 10270 C CA . VAL A 1 25 ? -1.829 8.180 0.393 1.00 0.20 25 VAL A CA 15
ATOM 10271 C C . VAL A 1 25 ? -0.673 7.483 1.111 1.00 0.17 25 VAL A C 15
ATOM 10272 O O . VAL A 1 25 ? 0.487 7.639 0.731 1.00 0.20 25 VAL A O 15
ATOM 10285 N N . ASN A 1 26 ? -0.988 6.693 2.128 1.00 0.13 26 ASN A N 15
ATOM 10286 C CA . ASN A 1 26 ? 0.037 5.968 2.865 1.00 0.14 26 ASN A CA 15
ATOM 10287 C C . ASN A 1 26 ? 0.586 4.812 2.041 1.00 0.11 26 ASN A C 15
ATOM 10288 O O . ASN A 1 26 ? 1.756 4.458 2.168 1.00 0.14 26 ASN A O 15
ATOM 10299 N N . PHE A 1 27 ? -0.259 4.222 1.199 1.00 0.11 27 PHE A N 15
ATOM 10300 C CA . PHE A 1 27 ? 0.180 3.151 0.312 1.00 0.10 27 PHE A CA 15
ATOM 10301 C C . PHE A 1 27 ? 1.265 3.650 -0.633 1.00 0.10 27 PHE A C 15
ATOM 10302 O O . PHE A 1 27 ? 2.333 3.049 -0.737 1.00 0.12 27 PHE A O 15
ATOM 10319 N N . ILE A 1 28 ? 1.003 4.766 -1.299 1.00 0.10 28 ILE A N 15
ATOM 10320 C CA . ILE A 1 28 ? 1.970 5.334 -2.225 1.00 0.13 28 ILE A CA 15
ATOM 10321 C C . ILE A 1 28 ? 3.212 5.789 -1.469 1.00 0.15 28 ILE A C 15
ATOM 10322 O O . ILE A 1 28 ? 4.325 5.684 -1.968 1.00 0.20 28 ILE A O 15
ATOM 10338 N N . ARG A 1 29 ? 3.007 6.265 -0.249 1.00 0.14 29 ARG A N 15
ATOM 10339 C CA . ARG A 1 29 ? 4.107 6.651 0.626 1.00 0.18 29 ARG A CA 15
ATOM 10340 C C . ARG A 1 29 ? 5.017 5.449 0.893 1.00 0.15 29 ARG A C 15
ATOM 10341 O O . ARG A 1 29 ? 6.242 5.549 0.818 1.00 0.19 29 ARG A O 15
ATOM 10362 N N . HIS A 1 30 ? 4.398 4.312 1.180 1.00 0.13 30 HIS A N 15
ATOM 10363 C CA . HIS A 1 30 ? 5.113 3.064 1.442 1.00 0.15 30 HIS A CA 15
ATOM 10364 C C . HIS A 1 30 ? 5.863 2.584 0.195 1.00 0.19 30 HIS A C 15
ATOM 10365 O O . HIS A 1 30 ? 6.984 2.082 0.287 1.00 0.29 30 HIS A O 15
ATOM 10379 N N . LEU A 1 31 ? 5.245 2.749 -0.966 1.00 0.18 31 LEU A N 15
ATOM 10380 C CA . LEU A 1 31 ? 5.856 2.329 -2.226 1.00 0.27 31 LEU A CA 15
ATOM 10381 C C . LEU A 1 31 ? 6.927 3.318 -2.683 1.00 0.33 31 LEU A C 15
ATOM 10382 O O . LEU A 1 31 ? 7.915 2.934 -3.307 1.00 0.43 31 LEU A O 15
ATOM 10398 N N . ARG A 1 32 ? 6.733 4.588 -2.364 1.00 0.35 32 ARG A N 15
ATOM 10399 C CA . ARG A 1 32 ? 7.686 5.630 -2.733 1.00 0.51 32 ARG A CA 15
ATOM 10400 C C . ARG A 1 32 ? 8.950 5.529 -1.886 1.00 0.67 32 ARG A C 15
ATOM 10401 O O . ARG A 1 32 ? 10.031 5.938 -2.308 1.00 0.85 32 ARG A O 15
ATOM 10422 N N . SER A 1 33 ? 8.811 4.956 -0.699 1.00 0.72 33 SER A N 15
ATOM 10423 C CA . SER A 1 33 ? 9.929 4.833 0.225 1.00 0.97 33 SER A CA 15
ATOM 10424 C C . SER A 1 33 ? 10.758 3.585 -0.071 1.00 1.08 33 SER A C 15
ATOM 10425 O O . SER A 1 33 ? 11.630 3.209 0.712 1.00 1.61 33 SER A O 15
ATOM 10433 N N . ARG A 1 34 ? 10.485 2.940 -1.201 1.00 1.04 34 ARG A N 15
ATOM 10434 C CA . ARG A 1 34 ? 11.267 1.783 -1.610 1.00 1.27 34 ARG A CA 15
ATOM 10435 C C . ARG A 1 34 ? 12.625 2.226 -2.124 1.00 1.81 34 ARG A C 15
ATOM 10436 O O . ARG A 1 34 ? 13.653 1.942 -1.504 1.00 2.50 34 ARG A O 15
ATOM 10457 N N . ARG A 1 35 ? 12.619 2.939 -3.249 1.00 2.21 35 ARG A N 15
ATOM 10458 C CA . ARG A 1 35 ? 13.853 3.348 -3.913 1.00 2.88 35 ARG A CA 15
ATOM 10459 C C . ARG A 1 35 ? 14.694 2.116 -4.228 1.00 3.25 35 ARG A C 15
ATOM 10460 O O . ARG A 1 35 ? 15.906 2.082 -4.000 1.00 3.87 35 ARG A O 15
ATOM 10481 N N . GLU A 1 36 ? 14.017 1.095 -4.745 1.00 3.49 36 GLU A N 15
ATOM 10482 C CA . GLU A 1 36 ? 14.647 -0.174 -5.064 1.00 4.47 36 GLU A CA 15
ATOM 10483 C C . GLU A 1 36 ? 14.540 -0.449 -6.558 1.00 5.10 36 GLU A C 15
ATOM 10484 O O . GLU A 1 36 ? 14.478 -1.603 -6.992 1.00 5.78 36 GLU A O 15
ATOM 10496 N N . GLN A 1 37 ? 14.514 0.624 -7.343 1.00 5.24 37 GLN A N 15
ATOM 10497 C CA . GLN A 1 37 ? 14.438 0.513 -8.794 1.00 6.13 37 GLN A CA 15
ATOM 10498 C C . GLN A 1 37 ? 15.734 -0.064 -9.346 1.00 6.51 37 GLN A C 15
ATOM 10499 O O . GLN A 1 37 ? 15.760 -0.649 -10.427 1.00 6.82 37 GLN A O 15
ATOM 10513 N N . LYS A 1 38 ? 16.806 0.108 -8.588 1.00 6.85 38 LYS A N 15
ATOM 10514 C CA . LYS A 1 38 ? 18.086 -0.501 -8.914 1.00 7.56 38 LYS A CA 15
ATOM 10515 C C . LYS A 1 38 ? 18.717 -1.147 -7.667 1.00 8.08 38 LYS A C 15
ATOM 10516 O O . LYS A 1 38 ? 19.180 -2.289 -7.737 1.00 8.39 38 LYS A O 15
ATOM 10535 N N . PRO A 1 39 ? 18.747 -0.453 -6.501 1.00 8.48 39 PRO A N 15
ATOM 10536 C CA . PRO A 1 39 ? 19.240 -1.040 -5.255 1.00 9.26 39 PRO A CA 15
ATOM 10537 C C . PRO A 1 39 ? 18.168 -1.879 -4.559 1.00 9.99 39 PRO A C 15
ATOM 10538 O O . PRO A 1 39 ? 17.450 -1.393 -3.684 1.00 10.40 39 PRO A O 15
ATOM 10549 N N . HIS A 1 40 ? 18.074 -3.143 -4.947 1.00 10.38 40 HIS A N 15
ATOM 10550 C CA . HIS A 1 40 ? 17.078 -4.056 -4.385 1.00 11.26 40 HIS A CA 15
ATOM 10551 C C . HIS A 1 40 ? 17.668 -4.858 -3.226 1.00 12.05 40 HIS A C 15
ATOM 10552 O O . HIS A 1 40 ? 17.474 -6.071 -3.121 1.00 12.77 40 HIS A O 15
ATOM 10567 N N . LYS A 1 41 ? 18.385 -4.164 -2.355 1.00 12.07 41 LYS A N 15
ATOM 10568 C CA . LYS A 1 41 ? 19.046 -4.793 -1.221 1.00 12.96 41 LYS A CA 15
ATOM 10569 C C . LYS A 1 41 ? 18.052 -5.085 -0.096 1.00 13.36 41 LYS A C 15
ATOM 10570 O O . LYS A 1 41 ? 17.674 -4.146 0.633 1.00 13.65 41 LYS A O 15
#